Protein 7S2S (pdb70)

Secondary structure (DSSP, 8-state):
---EEE---EE-TT--EEEEEE--HHHHHHS-EEEEEE-TTS--EEEEEE-TTS-EEE-GGGTTTEEE--TTTTEEEEEE-S--GGG-EEEEEEEPPTTS--SHHHHT-GGG-SEE---EEEEE--/-EEEEEE-SSSEEEEEEE----EEEEEEETT-S--EEEE-EESSSSEEEEEEE-SSTT----TT--EEEEEEEEETTEEEEEEEEEE-GGGSB-PPPPEEEEEEEE-SS-EEEEEE--SS-HHHHTS--EEEEEE-TT--STTS-EEEE--S-SEEEE----TT-EEEEEEE-----TT--PPPPPPPEEEEPPPP-/--EEE---EEETT--EEEEEE--HHHHHHS-EEEEEE-TTS--EEEEEE-TTS-EEE-GGGTTTEEE--TTTTEEEEEE-S--GGG-EEEEEEEPPTTS--SHHHHT-GGG-SEE---EEEEEE--/-EEEEEE-SSSEEEEEEE-SS--SS--EEEEEEETT-S--EEEE-EESSSSEEEEEEE-SSTT----TT--EEEEEEEEETTEEEEEEEEEE-GGGSB-PPPPEEEEEEEE-SS-EEEEEE--S--HHHHTS--EEEEEE-TT--STT--EEEE-SS-SEEEE----SS-EEEEEEE-----TT--PPPPPPPEEEEPPPP-

Sequence (651 aa):
QLQESGGGSVQAGGSLRLSCAASSYTISSVCMGWFRQAPGKEREGVAGIAPDGSTGYGDSVKGRFTISDNAKNTLYLQMNSLKPEDTAMYYCAAASPGRCFLPRTALEPALYYNWGQGTQVTVSSGSQFTCFYNSRANISCVWSQDTSCQVHAWPDRRRWNQTCELLPVSQASWACNLILGAPDSQLTTVDIVTLRVLCREGVRWRVMAIQDFKPFENLRLMAPISLQVVHVETHRCNISWEISQASHYFERHLEFEARTLSPGHTWEEAPLLTLKQKQEWICLETLTPDTQYEFQVRVPLQGEFTTWSPWSQPLAFRTKPAAVQLQESGGGSVQAGGSLRLSCAASSYTISSVCMGWFRQAPGKEREGVAGIAPDGSTGYGDSVKGRFTISDNAKNTLYLQMNSLKPEDTAMYYCAAASPGRRCFLPRTALEPALYYNWGQGTQVTVSSSQFTCFYNSRANISCVWSQDGALQDTSCQVHAWPDRRRWNQTCELLPVSQASWACNLILGAPDSQLTTVDIVTLRVLCREGVRWRVMAIQDFKPFENLRLMAPISLQVVHVETHRCNISWEISQASHYFERHLEFEARTLSPGHTWEEAPLLTLKQKQEWICLETLTPDTQYEFQVRVPLQGEFTTWSPWSQPLAFRTKPAA

CATH classification: 2.60.40.10

B-factor: mean 54.65, std 25.74, range [18.02, 166.79]

GO terms:
  GO:0038110 interleukin-2-mediated signaling pathway (P, IDA)
  GO:0015026 coreceptor activity (F, IDA)
  GO:0005886 plasma membrane (C, IC)
  GO:0004911 interleukin-2 receptor activity (F, IDA)
  GO:0043066 negative regulation of apoptotic process (P, IDA)
  GO:0019221 cytokine-mediated signaling pathway (P, IDA)
  GO:0004911 interleukin-2 receptor activity (F, IMP)
  GO:0035723 interleukin-15-mediated signaling pathway (P, IMP)
  GO:0038110 interleukin-2-mediated signaling pathway (P, IMP)
  GO:0005886 plasma membrane (C, IMP)
  GO:0009986 cell surface (C, IMP)
  GO:0019976 interleukin-2 binding (F, IMP)
  GO:0005886 plasma membrane (C, TAS)
  GO:0065003 protein-containing complex assembly (P, TAS)
  GO:0007165 signal transduction (P, TAS)
  GO:0005768 endosome (C, TAS)
  GO:0005829 cytosol (C, TAS)
  GO:0005515 protein binding (F, IPI)
  GO:0009986 cell surface (C, IDA)
  GO:0042010 interleukin-15 receptor activity (F, IDA)

Solvent-accessible surface area: 31655 Å² total

Nearest PDB structures (foldseek):
  7s2s-assembly1_B  TM=1.005E+00  e=3.520E-38  Homo sapiens
  5m5e-assembly1_B  TM=9.758E-01  e=5.742E-35  Homo sapiens
  2erj-assembly1_B  TM=9.726E-01  e=9.201E-34  Homo sapiens
  2b5i-assembly1_B  TM=9.686E-01  e=2.442E-33  Homo sapiens
  6dg5-assembly1_B  TM=9.534E-01  e=4.776E-27  Mus musculus

Structure (mmCIF, N/CA/C/O backbone):
data_7S2S
#
_entry.id   7S2S
#
_cell.length_a   42.698
_cell.length_b   69.505
_cell.length_c   91.721
_cell.angle_alpha   99.566
_cell.angle_beta   99.854
_cell.angle_gamma   90.191
#
_symmetry.space_group_name_H-M   'P 1'
#
loop_
_entity.id
_entity.type
_entity.pdbx_description
1 polymer 'IL2Rb-binding nanobody'
2 polymer 'Interleukin-2 receptor subunit beta'
3 branched 2-acetamido-2-deoxy-beta-D-glucopyranose-(1-4)-[alpha-L-fucopyranose-(1-6)]2-acetamido-2-deoxy-beta-D-glucopyranose
4 branched beta-D-mannopyranose-(1-4)-2-acetamido-2-deoxy-beta-D-glucopyranose-(1-4)-2-acetamido-2-deoxy-beta-D-glucopyranose
5 non-polymer 'SULFATE ION'
6 water water
#
loop_
_atom_site.group_PDB
_atom_site.id
_atom_site.type_symbol
_atom_site.label_atom_id
_atom_site.label_alt_id
_atom_site.label_comp_id
_atom_site.label_asym_id
_atom_site.label_entity_id
_atom_site.label_seq_id
_atom_site.pdbx_PDB_ins_code
_atom_site.Cartn_x
_atom_site.Cartn_y
_atom_site.Cartn_z
_atom_site.occupancy
_atom_site.B_iso_or_equiv
_atom_site.auth_seq_id
_atom_site.auth_comp_id
_atom_site.auth_asym_id
_atom_site.auth_atom_id
_atom_site.pdbx_PDB_model_num
ATOM 1 N N . GLN A 1 3 ? 12.19828 40.30108 6.73329 1.000 94.47093 3 GLN C N 1
ATOM 2 C CA . GLN A 1 3 ? 11.93581 41.37972 5.78727 1.000 99.17232 3 GLN C CA 1
ATOM 3 C C . GLN A 1 3 ? 10.61767 42.08080 6.10377 1.000 97.98929 3 GLN C C 1
ATOM 4 O O . GLN A 1 3 ? 10.57343 42.98459 6.93913 1.000 109.23011 3 GLN C O 1
ATOM 10 N N . LEU A 1 4 ? 9.54627 41.65726 5.43613 1.000 86.84627 4 LEU C N 1
ATOM 11 C CA . LEU A 1 4 ? 8.24353 42.28176 5.63110 1.000 87.66648 4 LEU C CA 1
ATOM 12 C C . LEU A 1 4 ? 7.71126 41.98838 7.02837 1.000 86.23810 4 LEU C C 1
ATOM 13 O O . LEU A 1 4 ? 7.72760 40.84097 7.48555 1.000 80.55586 4 LEU C O 1
ATOM 18 N N . GLN A 1 5 ? 7.23273 43.03173 7.70422 1.000 84.85105 5 GLN C N 1
ATOM 19 C CA . GLN A 1 5 ? 6.75457 42.92156 9.07996 1.000 87.14716 5 GLN C CA 1
ATOM 20 C C . GLN A 1 5 ? 5.50740 43.77941 9.23462 1.000 81.62987 5 GLN C C 1
ATOM 21 O O . GLN A 1 5 ? 5.59658 45.01090 9.22118 1.000 79.13525 5 GLN C O 1
ATOM 27 N N . GLU A 1 6 ? 4.35363 43.13422 9.38835 1.000 75.56662 6 GLU C N 1
ATOM 28 C CA . GLU A 1 6 ? 3.11357 43.85832 9.61210 1.000 70.29990 6 GLU C CA 1
ATOM 29 C C . GLU A 1 6 ? 3.03724 44.36625 11.04832 1.000 83.01097 6 GLU C C 1
ATOM 30 O O . GLU A 1 6 ? 3.75883 43.91207 11.94053 1.000 91.12716 6 GLU C O 1
ATOM 36 N N . SER A 1 7 ? 2.13488 45.31794 11.26194 1.000 80.79874 7 SER C N 1
ATOM 37 C CA . SER A 1 7 ? 1.92880 45.93169 12.56651 1.000 83.04273 7 SER C CA 1
ATOM 38 C C . SER A 1 7 ? 0.60467 46.68092 12.52806 1.000 82.87181 7 SER C C 1
ATOM 39 O O . SER A 1 7 ? 0.00498 46.86766 11.46586 1.000 80.79759 7 SER C O 1
ATOM 42 N N . GLY A 1 8 ? 0.15777 47.11326 13.70421 1.000 81.40669 8 GLY C N 1
ATOM 43 C CA . GLY A 1 8 ? -1.08034 47.85018 13.81952 1.000 86.84648 8 GLY C CA 1
ATOM 44 C C . GLY A 1 8 ? -2.33000 47.00014 13.83395 1.000 85.28372 8 GLY C C 1
ATOM 45 O O . GLY A 1 8 ? -3.43331 47.55487 13.91142 1.000 85.85668 8 GLY C O 1
ATOM 46 N N . GLY A 1 9 ? -2.19783 45.67841 13.75630 1.000 86.55102 9 GLY C N 1
ATOM 47 C CA . GLY A 1 9 ? -3.34343 44.79817 13.82554 1.000 92.75164 9 GLY C CA 1
ATOM 48 C C . GLY A 1 9 ? -3.79011 44.52659 15.24457 1.000 98.56435 9 GLY C C 1
ATOM 49 O O . GLY A 1 9 ? -3.01372 44.01361 16.05392 1.000 100.21697 9 GLY C O 1
ATOM 50 N N . GLY A 1 10 ? -5.03268 44.87524 15.56337 1.000 96.04006 10 GLY C N 1
ATOM 51 C CA . GLY A 1 10 ? -5.56426 44.60631 16.88375 1.000 92.26606 10 GLY C CA 1
ATOM 52 C C . GLY A 1 10 ? -7.05845 44.38031 16.88970 1.000 92.42096 10 GLY C C 1
ATOM 53 O O . GLY A 1 10 ? -7.63774 43.93781 15.89464 1.000 88.79980 10 GLY C O 1
ATOM 54 N N . SER A 1 11 ? -7.69319 44.68630 18.01333 1.000 99.85182 11 SER C N 1
ATOM 55 C CA . SER A 1 11 ? -9.12472 44.49840 18.18558 1.000 98.86005 11 SER C CA 1
ATOM 56 C C . SER A 1 11 ? -9.82088 45.85156 18.21547 1.000 95.84592 11 SER C C 1
ATOM 57 O O . SER A 1 11 ? -9.38221 46.76698 18.92117 1.000 97.27204 11 SER C O 1
ATOM 60 N N . VAL A 1 12 ? -10.89605 45.97734 17.43365 1.000 97.67635 12 VAL C N 1
ATOM 61 C CA . VAL A 1 12 ? -11.72821 47.17349 17.41450 1.000 99.55957 12 VAL C CA 1
ATOM 62 C C . VAL A 1 12 ? -13.18732 46.74902 17.34094 1.000 97.93433 12 VAL C C 1
ATOM 63 O O . VAL A 1 12 ? -13.51263 45.60548 17.01505 1.000 96.82811 12 VAL C O 1
ATOM 67 N N . GLN A 1 13 ? -14.06890 47.69169 17.65028 1.000 100.21721 13 GLN C N 1
ATOM 68 C CA . GLN A 1 13 ? -15.49974 47.47165 17.51920 1.000 102.79212 13 GLN C CA 1
ATOM 69 C C . GLN A 1 13 ? -15.96280 47.89554 16.12763 1.000 95.89976 13 GLN C C 1
ATOM 70 O O . GLN A 1 13 ? -15.23912 48.56163 15.38324 1.000 88.06340 13 GLN C O 1
ATOM 72 N N . ALA A 1 14 ? -17.18424 47.48961 15.77453 1.000 100.12298 14 ALA C N 1
ATOM 73 C CA . ALA A 1 14 ? -17.74846 47.86141 14.48352 1.000 90.17013 14 ALA C CA 1
ATOM 74 C C . ALA A 1 14 ? -17.82069 49.37798 14.35381 1.000 83.26496 14 ALA C C 1
ATOM 75 O O . ALA A 1 14 ? -17.94459 50.10359 15.34337 1.000 82.47209 14 ALA C O 1
ATOM 77 N N . GLY A 1 15 ? -17.73293 49.85686 13.11369 1.000 84.11061 15 GLY C N 1
ATOM 78 C CA . GLY A 1 15 ? -17.66235 51.27646 12.84400 1.000 88.32931 15 GLY C CA 1
ATOM 79 C C . GLY A 1 15 ? -16.33295 51.92581 13.15162 1.000 86.84420 15 GLY C C 1
ATOM 80 O O . GLY A 1 15 ? -16.14866 53.10441 12.81939 1.000 78.97259 15 GLY C O 1
ATOM 81 N N . GLY A 1 16 ? -15.40021 51.20595 13.76652 1.000 85.58132 16 GLY C N 1
ATOM 82 C CA . GLY A 1 16 ? -14.10718 51.75850 14.10000 1.000 87.06059 16 GLY C CA 1
ATOM 83 C C . GLY A 1 16 ? -13.22987 51.95808 12.87761 1.000 86.05906 16 GLY C C 1
ATOM 84 O O . GLY A 1 16 ? -13.62395 51.74602 11.72982 1.000 83.36984 16 GLY C O 1
ATOM 85 N N . SER A 1 17 ? -11.99705 52.38051 13.14628 1.000 85.28173 17 SER C N 1
ATOM 86 C CA . SER A 1 17 ? -11.03686 52.67560 12.08846 1.000 85.21426 17 SER C CA 1
ATOM 87 C C . SER A 1 17 ? -9.63933 52.35039 12.59303 1.000 79.06854 17 SER C C 1
ATOM 88 O O . SER A 1 17 ? -9.19067 52.92179 13.59145 1.000 85.66629 17 SER C O 1
ATOM 91 N N . LEU A 1 18 ? -8.95811 51.44232 11.90082 1.000 82.26785 18 LEU C N 1
ATOM 92 C CA . LEU A 1 18 ? -7.63410 50.96235 12.26955 1.000 83.36382 18 LEU C CA 1
ATOM 93 C C . LEU A 1 18 ? -6.63732 51.32308 11.16960 1.000 81.84368 18 LEU C C 1
ATOM 94 O O . LEU A 1 18 ? -7.01398 51.74852 10.07320 1.000 77.61298 18 LEU C O 1
ATOM 99 N N . ARG A 1 19 ? -5.34745 51.15970 11.47032 1.000 72.22149 19 ARG C N 1
ATOM 100 C CA . ARG A 1 19 ? -4.28140 51.50996 10.53481 1.000 78.67602 19 ARG C CA 1
ATOM 101 C C . ARG A 1 19 ? -3.16286 50.48188 10.62929 1.000 72.96580 19 ARG C C 1
ATOM 102 O O . ARG A 1 19 ? -2.52350 50.35316 11.67776 1.000 72.90179 19 ARG C O 1
ATOM 110 N N . LEU A 1 20 ? -2.91854 49.76579 9.53426 1.000 73.16021 20 LEU C N 1
ATOM 111 C CA . LEU A 1 20 ? -1.86036 48.76821 9.47986 1.000 71.07406 20 LEU C CA 1
ATOM 112 C C . LEU A 1 20 ? -0.56812 49.37454 8.95125 1.000 71.65645 20 LEU C C 1
ATOM 113 O O . LEU A 1 20 ? -0.57545 50.26011 8.09359 1.000 69.22629 20 LEU C O 1
ATOM 118 N N . SER A 1 21 ? 0.54775 48.87065 9.46461 1.000 76.78041 21 SER C N 1
ATOM 119 C CA . SER A 1 21 ? 1.87329 49.28396 9.03475 1.000 76.29971 21 SER C CA 1
ATOM 120 C C . SER A 1 21 ? 2.67056 48.05317 8.62934 1.000 77.21526 21 SER C C 1
ATOM 121 O O . SER A 1 21 ? 2.62089 47.02057 9.30378 1.000 78.85086 21 SER C O 1
ATOM 124 N N . CYS A 1 22 ? 3.39842 48.16629 7.52073 1.000 74.09994 22 CYS C N 1
ATOM 125 C CA . CYS A 1 22 ? 4.22334 47.08324 6.99373 1.000 74.79494 22 CYS C CA 1
ATOM 126 C C . CYS A 1 22 ? 5.61244 47.65134 6.73213 1.000 77.33536 22 CYS C C 1
ATOM 127 O O . CYS A 1 22 ? 5.81210 48.39177 5.76341 1.000 77.88484 22 CYS C O 1
ATOM 130 N N . ALA A 1 23 ? 6.56329 47.32520 7.60522 1.000 78.99581 23 ALA C N 1
ATOM 131 C CA . ALA A 1 23 ? 7.92890 47.81008 7.46114 1.000 74.91343 23 ALA C CA 1
ATOM 132 C C . ALA A 1 23 ? 8.67728 46.96610 6.43933 1.000 82.25513 23 ALA C C 1
ATOM 133 O O . ALA A 1 23 ? 8.64465 45.73200 6.49351 1.000 84.48220 23 ALA C O 1
ATOM 135 N N . ALA A 1 24 ? 9.35487 47.63321 5.50864 1.000 80.23270 24 ALA C N 1
ATOM 136 C CA . ALA A 1 24 ? 10.05917 46.95440 4.43287 1.000 87.88676 24 ALA C CA 1
ATOM 137 C C . ALA A 1 24 ? 11.33773 47.71862 4.11496 1.000 90.78582 24 ALA C C 1
ATOM 138 O O . ALA A 1 24 ? 11.66400 48.72482 4.75354 1.000 86.75974 24 ALA C O 1
ATOM 140 N N . SER A 1 25 ? 12.06314 47.22976 3.11194 1.000 96.44386 25 SER C N 1
ATOM 141 C CA . SER A 1 25 ? 13.32608 47.82840 2.71221 1.000 88.97312 25 SER C CA 1
ATOM 142 C C . SER A 1 25 ? 13.10015 49.21394 2.11295 1.000 90.82180 25 SER C C 1
ATOM 143 O O . SER A 1 25 ? 11.97486 49.61955 1.81088 1.000 92.44708 25 SER C O 1
ATOM 146 N N . SER A 1 26 ? 14.20022 49.94782 1.93665 1.000 94.06583 26 SER C N 1
ATOM 147 C CA . SER A 1 26 ? 14.11492 51.20948 1.21311 1.000 90.59259 26 SER C CA 1
ATOM 148 C C . SER A 1 26 ? 13.80964 50.97959 -0.26172 1.000 87.48285 26 SER C C 1
ATOM 149 O O . SER A 1 26 ? 13.10865 51.78797 -0.88163 1.000 81.87268 26 SER C O 1
ATOM 152 N N . TYR A 1 27 ? 14.29682 49.87265 -0.82943 1.000 82.44659 27 TYR C N 1
ATOM 153 C CA . TYR A 1 27 ? 14.09853 49.62087 -2.25260 1.000 78.76603 27 TYR C CA 1
ATOM 154 C C . TYR A 1 27 ? 12.66264 49.20826 -2.54864 1.000 73.20815 27 TYR C C 1
ATOM 155 O O . TYR A 1 27 ? 12.03834 49.73462 -3.47587 1.000 71.12104 27 TYR C O 1
ATOM 164 N N . THR A 1 28 ? 12.12389 48.25644 -1.78194 1.000 70.46664 28 THR C N 1
ATOM 165 C CA . THR A 1 28 ? 10.79586 47.73618 -2.09515 1.000 75.09633 28 THR C CA 1
ATOM 166 C C . THR A 1 28 ? 9.73134 48.82219 -1.97456 1.000 69.40079 28 THR C C 1
ATOM 167 O O . THR A 1 28 ? 8.81814 48.90005 -2.80553 1.000 68.93594 28 THR C O 1
ATOM 171 N N . ILE A 1 29 ? 9.83905 49.67955 -0.95521 1.000 66.95289 29 ILE C N 1
ATOM 172 C CA . ILE A 1 29 ? 8.84891 50.73733 -0.76428 1.000 75.33773 29 ILE C CA 1
ATOM 173 C C . ILE A 1 29 ? 8.85968 51.71403 -1.93481 1.000 73.15340 29 ILE C C 1
ATOM 174 O O . ILE A 1 29 ? 7.83345 52.32827 -2.25543 1.000 71.78146 29 ILE C O 1
ATOM 179 N N . SER A 1 30 ? 9.99964 51.86163 -2.60543 1.000 70.48130 30 SER C N 1
ATOM 180 C CA . SER A 1 30 ? 10.10511 52.80913 -3.70252 1.000 68.84026 30 SER C CA 1
ATOM 181 C C . SER A 1 30 ? 9.93650 52.18074 -5.08112 1.000 67.84523 30 SER C C 1
ATOM 182 O O . SER A 1 30 ? 9.56763 52.89438 -6.02055 1.000 64.44470 30 SER C O 1
ATOM 185 N N . SER A 1 31 ? 10.16694 50.87076 -5.22982 1.000 67.21513 31 SER C N 1
ATOM 186 C CA . SER A 1 31 ? 10.40515 50.28846 -6.54634 1.000 60.13598 31 SER C CA 1
ATOM 187 C C . SER A 1 31 ? 9.40469 49.23182 -6.98952 1.000 56.11820 31 SER C C 1
ATOM 188 O O . SER A 1 31 ? 9.23236 49.06138 -8.19853 1.000 50.74428 31 SER C O 1
ATOM 191 N N . VAL A 1 32 ? 8.76483 48.50201 -6.07294 1.000 48.68484 32 VAL C N 1
ATOM 192 C CA . VAL A 1 32 ? 8.03798 47.29041 -6.44777 1.000 56.33650 32 VAL C CA 1
ATOM 193 C C . VAL A 1 32 ? 6.56660 47.40475 -6.07018 1.000 51.03643 32 VAL C C 1
ATOM 194 O O . VAL A 1 32 ? 6.19453 48.13962 -5.14960 1.000 49.92121 32 VAL C O 1
ATOM 198 N N . CYS A 1 33 ? 5.72584 46.66025 -6.79165 1.000 48.50010 33 CYS C N 1
ATOM 199 C CA . CYS A 1 33 ? 4.32320 46.53206 -6.41255 1.000 46.98580 33 CYS C CA 1
ATOM 200 C C . CYS A 1 33 ? 4.20141 45.96787 -5.00431 1.000 44.60216 33 CYS C C 1
ATOM 201 O O . CYS A 1 33 ? 4.97397 45.09801 -4.59430 1.000 45.88574 33 CYS C O 1
ATOM 204 N N . MET A 1 34 ? 3.21887 46.46849 -4.26223 1.000 43.55788 34 MET C N 1
ATOM 205 C CA . MET A 1 34 ? 2.91330 45.94884 -2.94154 1.000 47.91061 34 MET C CA 1
ATOM 206 C C . MET A 1 34 ? 1.40290 45.86616 -2.78275 1.000 49.45203 34 MET C C 1
ATOM 207 O O . MET A 1 34 ? 0.64447 46.48651 -3.53102 1.000 48.30097 34 MET C O 1
ATOM 212 N N . GLY A 1 35 ? 0.96937 45.08394 -1.80051 1.000 52.79212 35 GLY C N 1
ATOM 213 C CA . GLY A 1 35 ? -0.45262 44.87966 -1.61249 1.000 53.70901 35 GLY C CA 1
ATOM 214 C C .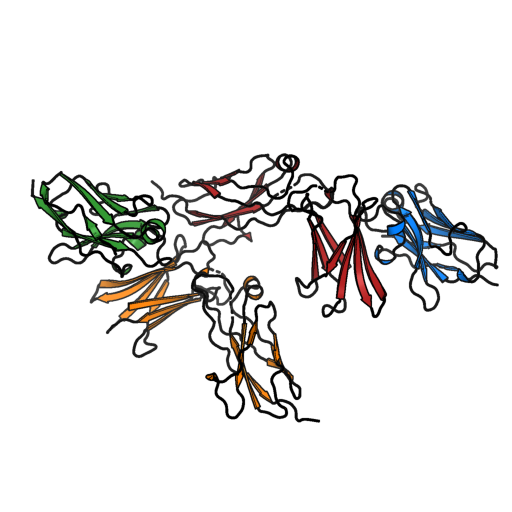 GLY A 1 35 ? -0.78565 44.37311 -0.23004 1.000 56.41472 35 GLY C C 1
ATOM 215 O O . GLY A 1 35 ? 0.05721 43.80469 0.47186 1.000 52.70743 35 GLY C O 1
ATOM 216 N N . TRP A 1 36 ? -2.03719 44.59993 0.15676 1.000 51.39002 36 TRP C N 1
ATOM 217 C CA . TRP A 1 36 ? -2.61002 44.05218 1.37430 1.000 52.67812 36 TRP C CA 1
ATOM 218 C C . TRP A 1 36 ? -3.62087 42.97656 1.00461 1.000 52.81604 36 TRP C C 1
ATOM 219 O O . TRP A 1 36 ? -4.39277 43.13559 0.05371 1.000 51.69064 36 TRP C O 1
ATOM 230 N N . PHE A 1 37 ? -3.60749 41.88164 1.75716 1.000 57.44527 37 PHE C N 1
ATOM 231 C CA . PHE A 1 37 ? -4.48221 40.74644 1.50228 1.000 57.33955 37 PHE C CA 1
ATOM 232 C C . PHE A 1 37 ? -5.08494 40.28500 2.81960 1.000 64.50164 37 PHE C C 1
ATOM 233 O O . PHE A 1 37 ? -4.53189 40.53003 3.89326 1.000 66.95038 37 PHE C O 1
ATOM 241 N N . ARG A 1 38 ? -6.23772 39.62389 2.73499 1.000 63.86223 38 ARG C N 1
ATOM 242 C CA . ARG A 1 38 ? -6.87834 39.09882 3.93050 1.000 71.17636 38 ARG C CA 1
ATOM 243 C C . ARG A 1 38 ? -7.35455 37.67648 3.68133 1.000 80.10975 38 ARG C C 1
ATOM 244 O O . ARG A 1 38 ? -7.74385 37.31936 2.56708 1.000 75.39448 38 ARG C O 1
ATOM 252 N N . GLN A 1 39 ? -7.31337 36.86634 4.73786 1.000 82.66183 39 GLN C N 1
ATOM 253 C CA . GLN A 1 39 ? -7.69068 35.45594 4.67659 1.000 83.29643 39 GLN C CA 1
ATOM 254 C C . GLN A 1 39 ? -8.61048 35.15903 5.85643 1.000 93.41291 39 GLN C C 1
ATOM 255 O O . GLN A 1 39 ? -8.14634 34.98876 6.98814 1.000 92.97914 39 GLN C O 1
ATOM 261 N N . ALA A 1 40 ? -9.91364 35.11562 5.59302 1.000 98.15672 40 ALA C N 1
ATOM 262 C CA . ALA A 1 40 ? -10.86767 34.72242 6.61062 1.000 94.85602 40 ALA C CA 1
ATOM 263 C C . ALA A 1 40 ? -10.78491 33.21498 6.83950 1.000 99.74652 40 ALA C C 1
ATOM 264 O O . ALA A 1 40 ? -10.34741 32.46863 5.96002 1.000 99.54927 40 ALA C O 1
ATOM 266 N N . PRO A 1 41 ? -11.17790 32.74406 8.02278 1.000 103.92590 41 PRO C N 1
ATOM 267 C CA . PRO A 1 41 ? -11.15859 31.29715 8.27682 1.000 101.85743 41 PRO C CA 1
ATOM 268 C C . PRO A 1 41 ? -12.08041 30.56177 7.31430 1.000 104.62172 41 PRO C C 1
ATOM 269 O O . PRO A 1 41 ? -13.22344 30.96634 7.08809 1.000 100.90848 41 PRO C O 1
ATOM 273 N N . GLY A 1 42 ? -11.56715 29.47674 6.73725 1.000 105.15068 42 GLY C N 1
ATOM 274 C CA . GLY A 1 42 ? -12.31429 28.74064 5.73858 1.000 103.53093 42 GLY C CA 1
ATOM 275 C C . GLY A 1 42 ? -12.38507 29.39932 4.38115 1.000 104.24681 42 GLY C C 1
ATOM 276 O O . GLY A 1 42 ? -13.11401 28.91497 3.51064 1.000 109.02765 42 GLY C O 1
ATOM 277 N N . LYS A 1 43 ? -11.65626 30.49166 4.17346 1.000 103.13863 43 LYS C N 1
ATOM 278 C CA . LYS A 1 43 ? -11.61978 31.19201 2.90076 1.000 100.03967 43 LYS C CA 1
ATOM 279 C C . LYS A 1 43 ? -10.18535 31.25282 2.39527 1.000 99.63164 43 LYS C C 1
ATOM 280 O O . LYS A 1 43 ? -9.23130 30.99691 3.13576 1.000 97.65334 43 LYS C O 1
ATOM 282 N N . GLU A 1 44 ? -10.04022 31.59026 1.11977 1.000 98.48966 44 GLU C N 1
ATOM 283 C CA . GLU A 1 44 ? -8.71884 31.76053 0.53969 1.000 102.66395 44 GLU C CA 1
ATOM 284 C C . GLU A 1 44 ? -8.26768 33.21302 0.66084 1.000 89.30256 44 GLU C C 1
ATOM 285 O O . GLU A 1 44 ? -9.07333 34.13029 0.84022 1.000 81.10210 44 GLU C O 1
ATOM 291 N N . ARG A 1 45 ? -6.95368 33.40539 0.57012 1.000 88.79924 45 ARG C N 1
ATOM 292 C CA . ARG A 1 45 ? -6.36790 34.73646 0.65763 1.000 84.70130 45 ARG C CA 1
ATOM 293 C C . ARG A 1 45 ? -6.85844 35.60054 -0.49792 1.000 80.88720 45 ARG C C 1
ATOM 294 O O . ARG A 1 45 ? -6.58394 35.30253 -1.66396 1.000 83.46145 45 ARG C O 1
ATOM 302 N N . GLU A 1 46 ? -7.59570 36.66249 -0.17746 1.000 75.30566 46 GLU C N 1
ATOM 303 C CA . GLU A 1 46 ? -8.15978 37.55161 -1.18235 1.000 73.00598 46 GLU C CA 1
ATOM 304 C C . GLU A 1 46 ? -7.46214 38.90645 -1.15641 1.000 68.05775 46 GLU C C 1
ATOM 305 O O . GLU A 1 46 ? -6.88046 39.31799 -0.14862 1.000 64.52916 46 GLU C O 1
ATOM 311 N N . GLY A 1 47 ? -7.53507 39.60002 -2.29084 1.000 58.96836 47 GLY C N 1
ATOM 312 C CA . GLY A 1 47 ? -6.89542 40.89784 -2.41305 1.000 62.33356 47 GLY C CA 1
ATOM 313 C C . GLY A 1 47 ? -7.74442 42.00241 -1.80602 1.000 60.29645 47 GLY C C 1
ATOM 314 O O . GLY A 1 47 ? -8.96236 42.04725 -1.97354 1.000 67.25592 47 GLY C O 1
ATOM 315 N N . VAL A 1 48 ? -7.07877 42.90302 -1.09145 1.000 54.83908 48 VAL C N 1
ATOM 316 C CA . VAL A 1 48 ? -7.72641 44.04497 -0.45635 1.000 55.15031 48 VAL C CA 1
ATOM 317 C C . VAL A 1 48 ? -7.31344 45.35270 -1.12061 1.000 56.54707 48 VAL C C 1
ATOM 318 O O . VAL A 1 48 ? -8.16120 46.12370 -1.57472 1.000 55.44862 48 VAL C O 1
ATOM 322 N N . ALA A 1 49 ? -6.01125 45.61864 -1.19015 1.000 57.52749 49 ALA C N 1
ATOM 323 C CA . ALA A 1 49 ? -5.51214 46.85184 -1.77415 1.000 52.21706 49 ALA C CA 1
ATOM 324 C C . ALA A 1 49 ? -4.16224 46.58536 -2.41667 1.000 51.21232 49 ALA C C 1
ATOM 325 O O . ALA A 1 49 ? -3.38474 45.75888 -1.93636 1.000 49.55442 49 ALA C O 1
ATOM 327 N N . GLY A 1 50 ? -3.89458 47.29447 -3.50296 1.000 47.93748 50 GLY C N 1
ATOM 328 C CA . GLY A 1 50 ? -2.61847 47.18631 -4.18571 1.000 47.82914 50 GLY C CA 1
ATOM 329 C C . GLY A 1 50 ? -2.13065 48.55071 -4.62097 1.000 53.77048 50 GLY C C 1
ATOM 330 O O . GLY A 1 50 ? -2.91834 49.43934 -4.95390 1.000 44.59251 50 GLY C O 1
ATOM 331 N N . ILE A 1 51 ? -0.80966 48.71161 -4.61136 1.000 48.37813 51 ILE C N 1
ATOM 332 C CA . ILE A 1 51 ? -0.16949 49.95650 -5.01372 1.000 41.86205 51 ILE C CA 1
ATOM 333 C C . ILE A 1 51 ? 0.96928 49.62191 -5.97042 1.000 47.95897 51 ILE C C 1
ATOM 334 O O . ILE A 1 51 ? 1.74444 48.69069 -5.72472 1.000 48.17619 51 ILE C O 1
ATOM 339 N N . ALA A 1 52 ? 1.03773 50.34928 -7.07888 1.000 37.50210 52 ALA C N 1
ATOM 340 C CA . ALA A 1 52 ? 2.02430 50.13260 -8.12126 1.000 41.75353 52 ALA C CA 1
ATOM 341 C C . ALA A 1 52 ? 3.22603 51.04485 -7.90625 1.000 48.47896 52 ALA C C 1
ATOM 342 O O . ALA A 1 52 ? 3.15498 52.00773 -7.13362 1.000 45.75968 52 ALA C O 1
ATOM 344 N N . PRO A 1 53 ? 4.35878 50.76399 -8.56288 1.000 49.24830 53 PRO C N 1
ATOM 345 C CA . PRO A 1 53 ? 5.54836 51.60988 -8.35038 1.000 46.61508 53 PRO C CA 1
ATOM 346 C C . PRO A 1 53 ? 5.32306 53.08786 -8.63335 1.000 41.41837 53 PRO C C 1
ATOM 347 O O . PRO A 1 53 ? 5.97107 53.92733 -7.99740 1.000 46.99520 53 PRO C O 1
ATOM 351 N N . ASP A 1 54 ? 4.42742 53.43830 -9.55595 1.000 45.60777 54 ASP C N 1
ATOM 352 C CA . ASP A 1 54 ? 4.14612 54.84268 -9.83973 1.000 42.77773 54 ASP C CA 1
ATOM 353 C C . ASP A 1 54 ? 3.19504 55.47736 -8.82623 1.000 45.10451 54 ASP C C 1
ATOM 354 O O . ASP A 1 54 ? 2.76167 56.61527 -9.03788 1.000 44.58876 54 ASP C O 1
ATOM 359 N N . GLY A 1 55 ? 2.85199 54.77296 -7.74779 1.000 48.08889 55 GLY C N 1
ATOM 360 C CA . GLY A 1 55 ? 1.95377 55.28821 -6.73506 1.000 42.11097 55 GLY C CA 1
ATOM 361 C C . GLY A 1 55 ? 0.48257 55.03082 -6.98550 1.000 43.70756 55 GLY C C 1
ATOM 362 O O . GLY A 1 55 ? -0.33174 55.25655 -6.08087 1.000 52.45091 55 GLY C O 1
ATOM 363 N N . SER A 1 56 ? 0.11867 54.57345 -8.18075 1.000 42.40004 56 SER C N 1
ATOM 364 C CA . SER A 1 56 ? -1.27052 54.27897 -8.50235 1.000 47.47313 56 SER C CA 1
ATOM 365 C C . SER A 1 56 ? -1.79707 53.14592 -7.62144 1.000 48.24118 56 SER C C 1
ATOM 366 O O . SER A 1 56 ? -1.04319 52.28380 -7.16561 1.000 44.70773 56 SER C O 1
ATOM 369 N N . THR A 1 57 ? -3.10537 53.15745 -7.36593 1.000 50.31678 57 THR C N 1
ATOM 370 C CA . THR A 1 57 ? -3.69957 52.25786 -6.38609 1.000 55.50941 57 THR C CA 1
ATOM 371 C C . THR A 1 57 ? -4.91991 51.54836 -6.96441 1.000 51.68963 57 THR C C 1
ATOM 372 O O . THR A 1 57 ? -5.52919 51.99806 -7.94072 1.000 45.58646 57 THR C O 1
ATOM 376 N N . GLY A 1 58 ? -5.26482 50.42984 -6.33333 1.000 46.00756 58 GLY C N 1
ATOM 377 C CA . GLY A 1 58 ? -6.48356 49.70287 -6.65534 1.000 48.19021 58 GLY C CA 1
ATOM 378 C C . GLY A 1 58 ? -6.96632 48.94200 -5.44283 1.000 56.45765 58 GLY C C 1
ATOM 379 O O . GLY A 1 58 ? -6.17375 48.56440 -4.57603 1.000 51.87174 58 GLY C O 1
ATOM 380 N N . TYR A 1 59 ? -8.28103 48.71476 -5.37787 1.000 52.33839 59 TYR C N 1
ATOM 381 C CA . TYR A 1 59 ? -8.89495 48.08961 -4.21471 1.000 54.54398 59 TYR C CA 1
ATOM 382 C C . TYR A 1 59 ? -9.88389 47.01482 -4.63461 1.000 60.24113 59 TYR C C 1
ATOM 383 O O . TYR A 1 59 ? -10.50654 47.09963 -5.69531 1.000 63.31065 59 TYR C O 1
ATOM 392 N N . GLY A 1 60 ? -10.02342 46.00077 -3.78074 1.000 59.61794 60 GLY C N 1
ATOM 393 C CA . GLY A 1 60 ? -11.08630 45.03099 -3.95844 1.000 65.66533 60 GLY C CA 1
ATOM 394 C C . GLY A 1 60 ? -12.45606 45.65803 -3.78124 1.000 70.24202 60 GLY C C 1
ATOM 395 O O . GLY A 1 60 ? -12.62068 46.69421 -3.13404 1.000 69.13953 60 GLY C O 1
ATOM 396 N N . ASP A 1 61 ? -13.45933 45.00721 -4.37602 1.000 72.54958 61 ASP C N 1
ATOM 397 C CA . ASP A 1 61 ? -14.79514 45.59653 -4.42867 1.000 82.17345 61 ASP C CA 1
ATOM 398 C C . ASP A 1 61 ? -15.39077 45.77233 -3.03682 1.000 82.74536 61 ASP C C 1
ATOM 399 O O . ASP A 1 61 ? -16.09344 46.75770 -2.77600 1.000 80.83776 61 ASP C O 1
ATOM 404 N N . SER A 1 62 ? -15.11439 44.83406 -2.12642 1.000 78.32106 62 SER C N 1
ATOM 405 C CA . SER A 1 62 ? -15.73103 44.87012 -0.80518 1.000 78.18615 62 SER C CA 1
ATOM 406 C C . SER A 1 62 ? -15.24161 46.03217 0.05353 1.000 77.74483 62 SER C C 1
ATOM 407 O O . SER A 1 62 ? -15.97068 46.46939 0.94873 1.000 74.41004 62 SER C O 1
ATOM 410 N N . VAL A 1 63 ? -14.04064 46.55352 -0.19938 1.000 81.58913 63 VAL C N 1
ATOM 411 C CA . VAL A 1 63 ? -13.41558 47.52843 0.68166 1.000 77.92516 63 VAL C CA 1
ATOM 412 C C . VAL A 1 63 ? -13.24048 48.88762 0.01600 1.000 83.40975 63 VAL C C 1
ATOM 413 O O . VAL A 1 63 ? -12.56918 49.75766 0.56796 1.000 80.54858 63 VAL C O 1
ATOM 417 N N . LYS A 1 64 ? -13.83792 49.09332 -1.15710 1.000 87.78343 64 LYS C N 1
ATOM 418 C CA . LYS A 1 64 ? -13.65242 50.34590 -1.87871 1.000 92.45596 64 LYS C CA 1
ATOM 419 C C . LYS A 1 64 ? -14.25927 51.51202 -1.10727 1.000 83.89275 64 LYS C C 1
ATOM 420 O O . LYS A 1 64 ? -15.36524 51.41334 -0.56995 1.000 87.32963 64 LYS C O 1
ATOM 426 N N . GLY A 1 65 ? -13.52449 52.62466 -1.05881 1.000 81.90536 65 GLY C N 1
ATOM 427 C CA . GLY A 1 65 ? -13.95741 53.82951 -0.39030 1.000 79.74002 65 GLY C CA 1
ATOM 428 C C . GLY A 1 65 ? -13.59985 53.90562 1.08161 1.000 80.38519 65 GLY C C 1
ATOM 429 O O . GLY A 1 65 ? -13.43473 55.00800 1.61488 1.000 89.32320 65 GLY C O 1
ATOM 430 N N . ARG A 1 66 ? -13.47384 52.76143 1.74930 1.000 84.42008 66 ARG C N 1
ATOM 431 C CA . ARG A 1 66 ? -13.16418 52.69956 3.17206 1.000 77.67454 66 ARG C CA 1
ATOM 432 C C . ARG A 1 66 ? -11.67631 52.54445 3.45018 1.000 79.81737 66 ARG C C 1
ATOM 433 O O . ARG A 1 66 ? -11.15617 53.16422 4.38372 1.000 78.36491 66 ARG C O 1
ATOM 441 N N . PHE A 1 67 ? -10.98064 51.73259 2.66222 1.000 72.36572 67 PHE C N 1
ATOM 442 C CA . PHE A 1 67 ? -9.56962 51.45478 2.87512 1.000 72.70179 67 PHE C CA 1
ATOM 443 C C . PHE A 1 67 ? -8.73044 52.31870 1.94036 1.000 70.41883 67 PHE C C 1
ATOM 444 O O . PHE A 1 67 ? -9.14278 52.63279 0.81993 1.000 66.74092 67 PHE C O 1
ATOM 452 N N . THR A 1 68 ? -7.54558 52.70479 2.41394 1.000 67.92151 68 THR C N 1
ATOM 453 C CA . THR A 1 68 ? -6.62067 53.52009 1.63057 1.000 59.94848 68 THR C CA 1
ATOM 454 C C . THR A 1 68 ? -5.21396 52.97134 1.79896 1.000 55.90248 68 THR C C 1
ATOM 455 O O . THR A 1 68 ? -4.69581 52.92249 2.91824 1.000 63.57710 68 THR C O 1
ATOM 459 N N . ILE A 1 69 ? -4.59752 52.56854 0.69600 1.000 58.22410 69 ILE C N 1
ATOM 460 C CA . ILE A 1 69 ? -3.22423 52.08221 0.71550 1.000 59.00937 69 ILE C CA 1
ATOM 461 C C . ILE A 1 69 ? -2.29465 53.25498 0.43575 1.000 55.76275 69 ILE C C 1
ATOM 462 O O . ILE A 1 69 ? -2.60921 54.13393 -0.37459 1.000 59.30588 69 ILE C O 1
ATOM 467 N N . SER A 1 70 ? -1.16115 53.29208 1.13057 1.000 59.42422 70 SER C N 1
ATOM 468 C CA . SER A 1 70 ? -0.18328 54.36112 0.93320 1.000 60.68247 70 SER C CA 1
ATOM 469 C C . SER A 1 70 ? 1.22393 53.91404 1.31955 1.000 54.40245 70 SER C C 1
ATOM 470 O O . SER A 1 70 ? 1.40086 52.91966 2.02442 1.000 60.31366 70 SER C O 1
ATOM 484 N N . ASP A 1 72 ? 5.37080 55.44088 2.43878 1.000 65.92599 72 ASP C N 1
ATOM 485 C CA . ASP A 1 72 ? 6.21233 56.54477 2.87242 1.000 74.69230 72 ASP C CA 1
ATOM 486 C C . ASP A 1 72 ? 7.67213 56.17934 2.64119 1.000 74.10189 72 ASP C C 1
ATOM 487 O O . ASP A 1 72 ? 8.26164 55.42911 3.42028 1.000 76.89508 72 ASP C O 1
ATOM 492 N N . ASN A 1 73 ? 8.24400 56.70560 1.55332 1.000 71.08001 73 ASN C N 1
ATOM 493 C CA . ASN A 1 73 ? 9.62802 56.38893 1.21668 1.000 76.23964 73 ASN C CA 1
ATOM 494 C C . ASN A 1 73 ? 10.59168 56.84319 2.30200 1.000 81.11044 73 ASN C C 1
ATOM 495 O O . ASN A 1 73 ? 11.62613 56.20190 2.51950 1.000 84.28896 73 ASN C O 1
ATOM 500 N N . ALA A 1 74 ? 10.27372 57.94115 2.99143 1.000 90.03224 74 ALA C N 1
ATOM 501 C CA . ALA A 1 74 ? 11.14905 58.42121 4.05527 1.000 92.60765 74 ALA C CA 1
ATOM 502 C C . ALA A 1 74 ? 11.19852 57.43570 5.21529 1.000 92.39035 74 ALA C C 1
ATOM 503 O O . ALA A 1 74 ? 12.25654 57.23229 5.82254 1.000 100.49933 74 ALA C O 1
ATOM 505 N N . LYS A 1 75 ? 10.06891 56.80476 5.52946 1.000 88.21060 75 LYS C N 1
ATOM 506 C CA . LYS A 1 75 ? 9.97613 55.88504 6.65411 1.000 86.67095 75 LYS C CA 1
ATOM 507 C C . LYS A 1 75 ? 10.07573 54.42026 6.24566 1.000 83.33286 75 LYS C C 1
ATOM 508 O O . LYS A 1 75 ? 10.11392 53.55297 7.12414 1.000 82.67131 75 LYS C O 1
ATOM 514 N N . ASN A 1 76 ? 10.13201 54.12770 4.94629 1.000 83.96508 76 ASN C N 1
ATOM 515 C CA . ASN A 1 76 ? 10.22060 52.76009 4.43165 1.000 84.32177 76 ASN C CA 1
ATOM 516 C C . ASN A 1 76 ? 9.09332 51.89187 4.99235 1.000 81.51413 76 ASN C C 1
ATOM 517 O O . ASN A 1 76 ? 9.31651 50.84919 5.61070 1.000 83.36336 76 ASN C O 1
ATOM 522 N N . THR A 1 77 ? 7.86203 52.34135 4.75784 1.000 76.66686 77 THR C N 1
ATOM 523 C CA . THR A 1 77 ? 6.69584 51.72644 5.37304 1.000 73.87647 77 THR C CA 1
ATOM 524 C C . THR A 1 77 ? 5.51006 51.75707 4.41885 1.000 69.90881 77 THR C C 1
ATOM 525 O O . THR A 1 77 ? 5.30929 52.73509 3.69371 1.000 70.01790 77 THR C O 1
ATOM 529 N N . LEU A 1 78 ? 4.73615 50.67356 4.42178 1.000 72.95238 78 LEU C N 1
ATOM 530 C CA . LEU A 1 78 ? 3.46262 50.58522 3.72137 1.000 66.63305 78 LEU C CA 1
ATOM 531 C C . LEU A 1 78 ? 2.32780 50.62435 4.73561 1.000 64.71215 78 LEU C C 1
ATOM 532 O O . LEU A 1 78 ? 2.41693 50.00235 5.79880 1.000 72.58700 78 LEU C O 1
ATOM 537 N N . TYR A 1 79 ? 1.25951 51.34816 4.40739 1.000 59.30909 79 TYR C N 1
ATOM 538 C CA . TYR A 1 79 ? 0.13217 51.51095 5.31311 1.000 63.85305 79 TYR C CA 1
ATOM 539 C C . TYR A 1 79 ? -1.16203 51.06087 4.65254 1.000 59.76767 79 TYR C C 1
ATOM 540 O O . TYR A 1 79 ? -1.31969 51.14650 3.43139 1.000 62.38463 79 TYR C O 1
ATOM 549 N N . LEU A 1 80 ? -2.08953 50.58115 5.47925 1.000 58.14921 80 LEU C N 1
ATOM 550 C CA . LEU A 1 80 ? -3.48389 50.38367 5.08510 1.000 59.78587 80 LEU C CA 1
ATOM 551 C C . LEU A 1 80 ? -4.34481 51.10202 6.11872 1.000 68.68677 80 LEU C C 1
ATOM 552 O O . LEU A 1 80 ? -4.51838 50.61582 7.24058 1.000 65.63277 80 LEU C O 1
ATOM 557 N N . GLN A 1 81 ? -4.86693 52.26432 5.74377 1.000 68.35567 81 GLN C N 1
ATOM 558 C CA . GLN A 1 81 ? -5.81682 52.99657 6.57104 1.000 66.79557 81 GLN C CA 1
ATOM 559 C C . GLN A 1 81 ? -7.20899 52.44697 6.28468 1.000 70.09358 81 GLN C C 1
ATOM 560 O O . GLN A 1 81 ? -7.75095 52.65251 5.19445 1.000 69.67133 81 GLN C O 1
ATOM 566 N N . MET A 1 82 ? -7.78239 51.73869 7.25207 1.000 72.49811 82 MET C N 1
ATOM 567 C CA . MET A 1 82 ? -9.11897 51.17590 7.12412 1.000 74.83707 82 MET C CA 1
ATOM 568 C C . MET A 1 82 ? -10.08686 51.97298 7.98363 1.000 79.41577 82 MET C C 1
ATOM 569 O O . MET A 1 82 ? -9.85650 52.14219 9.18491 1.000 82.54012 82 MET C O 1
ATOM 574 N N . ASN A 1 83 ? -11.17110 52.44392 7.37420 1.000 82.44069 83 ASN C N 1
ATOM 575 C CA . ASN A 1 83 ? -12.21180 53.17509 8.07805 1.000 85.59891 83 ASN C CA 1
ATOM 576 C C . ASN A 1 83 ? -13.53480 52.42823 7.96751 1.000 88.46660 83 ASN C C 1
ATOM 577 O O . ASN A 1 83 ? -13.72804 51.58990 7.08097 1.000 85.48247 83 ASN C O 1
ATOM 582 N N . SER A 1 84 ? -14.44478 52.74243 8.89342 1.000 86.68741 84 SER C N 1
ATOM 583 C CA . SER A 1 84 ? -15.81381 52.22262 8.86984 1.000 88.07599 84 SER C CA 1
ATOM 584 C C . SER A 1 84 ? -15.83017 50.69381 8.82800 1.000 94.77617 84 SER C C 1
ATOM 585 O O . SER A 1 84 ? -16.54829 50.07497 8.03955 1.000 91.38988 84 SER C O 1
ATOM 588 N N . LEU A 1 85 ? -15.03028 50.08856 9.70232 1.000 92.64673 85 LEU C N 1
ATOM 589 C CA . LEU A 1 85 ? -14.84484 48.64469 9.68891 1.000 89.08990 85 LEU C CA 1
ATOM 590 C C . LEU A 1 85 ? -16.14088 47.91835 10.03295 1.000 89.00229 85 LEU C C 1
ATOM 591 O O . LEU A 1 85 ? -16.98533 48.41788 10.77950 1.000 98.22070 85 LEU C O 1
ATOM 596 N N . LYS A 1 86 ? -16.28955 46.72727 9.47322 1.000 94.16255 86 LYS C N 1
ATOM 597 C CA . LYS A 1 86 ? -17.46260 45.88204 9.61899 1.000 101.63663 86 LYS C CA 1
ATOM 598 C C . LYS A 1 86 ? -17.03379 44.50762 10.10535 1.000 100.45423 86 LYS C C 1
ATOM 599 O O . LYS A 1 86 ? -15.85670 44.14527 10.00350 1.000 96.71954 86 LYS C O 1
ATOM 605 N N . PRO A 1 87 ? -17.96119 43.72281 10.66307 1.000 106.60103 87 PRO C N 1
ATOM 606 C CA . PRO A 1 87 ? -17.60581 42.34863 11.05757 1.000 105.00754 87 PRO C CA 1
ATOM 607 C C . PRO A 1 87 ? -17.06687 41.50739 9.91208 1.000 103.21610 87 PRO C C 1
ATOM 608 O O . PRO A 1 87 ? -16.25014 40.60792 10.14939 1.000 95.83825 87 PRO C O 1
ATOM 612 N N . GLU A 1 88 ? -17.49424 41.77411 8.67364 1.000 107.59788 88 GLU C N 1
ATOM 613 C CA . GLU A 1 88 ? -16.98093 41.01670 7.53639 1.000 107.22541 88 GLU C CA 1
ATOM 614 C C . GLU A 1 88 ? -15.48495 41.22856 7.35219 1.000 104.99146 88 GLU C C 1
ATOM 615 O O . GLU A 1 88 ? -14.80077 40.36788 6.78603 1.000 103.98650 88 GLU C O 1
ATOM 621 N N . ASP A 1 89 ? -14.95888 42.35842 7.82593 1.000 94.10130 89 ASP C N 1
ATOM 622 C CA . ASP A 1 89 ? -13.53869 42.65323 7.68552 1.000 96.55877 89 ASP C CA 1
ATOM 623 C C . ASP A 1 89 ? -12.66376 41.84024 8.63188 1.000 92.46231 89 ASP C C 1
ATOM 624 O O . ASP A 1 89 ? -11.43515 41.94065 8.54391 1.000 88.45015 89 ASP C O 1
ATOM 629 N N . THR A 1 90 ? -13.25140 41.04699 9.52478 1.000 92.13195 90 THR C N 1
ATOM 630 C CA . THR A 1 90 ? -12.46666 40.21014 10.42468 1.000 91.02547 90 THR C CA 1
ATOM 631 C C . THR A 1 90 ? -11.77327 39.10213 9.63747 1.000 88.18325 90 THR C C 1
ATOM 632 O O . THR A 1 90 ? -12.43616 38.24593 9.03974 1.000 87.87348 90 THR C O 1
ATOM 636 N N . ALA A 1 91 ? -10.44118 39.12274 9.64143 1.000 81.63516 91 ALA C N 1
ATOM 637 C CA . ALA A 1 91 ? -9.60736 38.13175 8.96871 1.000 87.17476 91 ALA C CA 1
ATOM 638 C C . ALA A 1 91 ? -8.15170 38.44699 9.29284 1.000 85.18072 91 ALA C C 1
ATOM 639 O O . ALA A 1 91 ? -7.83593 39.48257 9.88641 1.000 88.80043 91 ALA C O 1
ATOM 641 N N . MET A 1 92 ? -7.26950 37.53033 8.90320 1.000 85.00884 92 MET C N 1
ATOM 642 C CA . MET A 1 92 ? -5.83453 37.76838 8.97193 1.000 87.34151 92 MET C CA 1
ATOM 643 C C . MET A 1 92 ? -5.41201 38.62862 7.78901 1.000 79.90539 92 MET C C 1
ATOM 644 O O . MET A 1 92 ? -5.71212 38.29754 6.64006 1.000 84.82486 92 MET C O 1
ATOM 649 N N . TYR A 1 93 ? -4.71701 39.72816 8.06442 1.000 77.01933 93 TYR C N 1
ATOM 650 C CA . TYR A 1 93 ? -4.28883 40.66252 7.03064 1.000 72.33546 93 TYR C CA 1
ATOM 651 C C . TYR A 1 93 ? -2.79023 40.52235 6.79568 1.000 75.75054 93 TYR C C 1
ATOM 652 O O . TYR A 1 93 ? -2.00959 40.46830 7.75225 1.000 75.47061 93 TYR C O 1
ATOM 661 N N . TYR A 1 94 ? -2.39559 40.46772 5.52146 1.000 66.19046 94 TYR C N 1
ATOM 662 C CA . TYR A 1 94 ? -1.01319 40.24172 5.12148 1.000 69.28975 94 TYR C CA 1
ATOM 663 C C . TYR A 1 94 ? -0.56133 41.32750 4.15560 1.000 61.34039 94 TYR C C 1
ATOM 664 O O . TYR A 1 94 ? -1.33374 41.76245 3.29566 1.000 55.17332 94 TYR C O 1
ATOM 673 N N . CYS A 1 95 ? 0.69103 41.75542 4.28453 1.000 56.67337 95 CYS C N 1
ATOM 674 C CA . CYS A 1 95 ? 1.30925 42.56228 3.24296 1.000 65.38938 95 CYS C CA 1
ATOM 675 C C . CYS A 1 95 ? 2.26134 41.70144 2.42194 1.000 57.38386 95 CYS C C 1
ATOM 676 O O . CYS A 1 95 ? 2.75479 40.66668 2.87707 1.000 61.49813 95 CYS C O 1
ATOM 679 N N . ALA A 1 96 ? 2.49649 42.13508 1.18690 1.000 55.73844 96 ALA C N 1
ATOM 680 C CA . ALA A 1 96 ? 3.33933 41.39011 0.26645 1.000 55.43825 96 ALA C CA 1
ATOM 681 C C . ALA A 1 96 ? 3.99468 42.35958 -0.70448 1.000 53.34265 96 ALA C C 1
ATOM 682 O O . ALA A 1 96 ? 3.43704 43.41334 -1.02232 1.000 49.89824 96 ALA C O 1
ATOM 684 N N . ALA A 1 97 ? 5.18850 41.99395 -1.16878 1.000 51.91360 97 ALA C N 1
ATOM 685 C CA . ALA A 1 97 ? 5.96317 42.82011 -2.08312 1.000 50.17155 97 ALA C CA 1
ATOM 686 C C . ALA A 1 97 ? 6.39201 41.98620 -3.27924 1.000 47.90151 97 ALA C C 1
ATOM 687 O O . ALA A 1 97 ? 6.85614 40.85280 -3.12298 1.000 52.65268 97 ALA C O 1
ATOM 689 N N . ALA A 1 98 ? 6.24210 42.55642 -4.46943 1.000 44.95120 98 ALA C N 1
ATOM 690 C CA . ALA A 1 98 ? 6.47132 41.83819 -5.71211 1.000 47.82173 98 ALA C CA 1
ATOM 691 C C . ALA A 1 98 ? 7.94163 41.88626 -6.11701 1.000 50.01269 98 ALA C C 1
ATOM 692 O O . ALA A 1 98 ? 8.73837 42.66956 -5.59376 1.000 49.01063 98 ALA C O 1
ATOM 694 N N . SER A 1 99 ? 8.29238 41.03205 -7.07462 1.000 47.51175 99 SER C N 1
ATOM 695 C CA . SER A 1 99 ? 9.62095 41.08377 -7.66266 1.000 48.25433 99 SER C CA 1
ATOM 696 C C . SER A 1 99 ? 9.78628 42.38731 -8.44041 1.000 46.29553 99 SER C C 1
ATOM 697 O O . SER A 1 99 ? 8.83727 42.85430 -9.07874 1.000 45.23163 99 SER C O 1
ATOM 700 N N . PRO A 1 100 ? 10.96449 43.00563 -8.39846 1.000 47.23404 100 PRO C N 1
ATOM 701 C CA . PRO A 1 100 ? 11.15924 44.24752 -9.15586 1.000 49.15897 100 PRO C CA 1
ATOM 702 C C . PRO A 1 100 ? 11.02545 43.99869 -10.65175 1.000 50.33569 100 PRO C C 1
ATOM 703 O O . PRO A 1 100 ? 11.45257 42.96380 -11.17123 1.000 45.87007 100 PRO C O 1
ATOM 707 N N . GLY A 1 101 ? 10.38950 44.94548 -11.33638 1.000 42.35878 101 GLY C N 1
ATOM 708 C CA . GLY A 1 101 ? 10.23035 44.86596 -12.77220 1.000 41.56584 101 GLY C CA 1
ATOM 709 C C . GLY A 1 101 ? 9.13870 43.94155 -13.26624 1.000 41.86289 101 GLY C C 1
ATOM 710 O O . GLY A 1 101 ? 8.97776 43.80276 -14.48665 1.000 38.57730 101 GLY C O 1
ATOM 711 N N . ARG A 1 102 ? 8.37606 43.30759 -12.37224 1.000 34.26905 102 ARG C N 1
ATOM 712 C CA . ARG A 1 102 ? 7.38624 42.31843 -12.77979 1.000 35.28579 102 ARG C CA 1
ATOM 713 C C . ARG A 1 102 ? 5.94881 42.79374 -12.59329 1.000 37.73038 102 ARG C C 1
ATOM 714 O O . ARG A 1 102 ? 5.01743 42.00598 -12.79700 1.000 35.97897 102 ARG C O 1
ATOM 722 N N . CYS A 1 103 ? 5.73765 44.05813 -12.22902 1.000 31.70265 103 CYS C N 1
ATOM 723 C CA . CYS A 1 103 ? 4.38559 44.53804 -11.97533 1.000 34.28339 103 CYS C CA 1
ATOM 724 C C . CYS A 1 103 ? 4.36612 46.05488 -12.08345 1.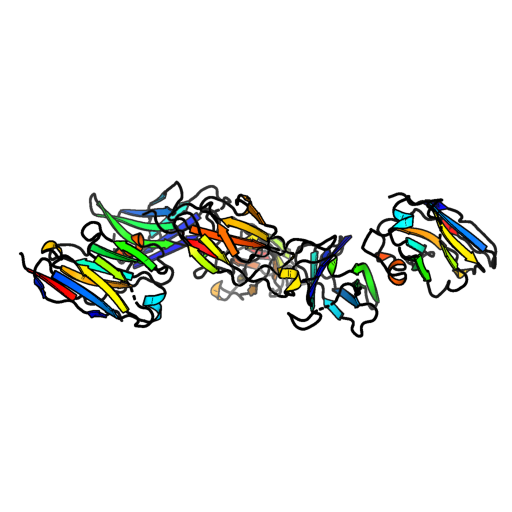000 34.48260 103 CYS C C 1
ATOM 725 O O . CYS A 1 103 ? 5.20899 46.73236 -11.48483 1.000 35.60339 103 CYS C O 1
ATOM 728 N N . PHE A 1 104 ? 3.40511 46.58209 -12.84199 1.000 33.09116 104 PHE C N 1
ATOM 729 C CA . PHE A 1 104 ? 3.31183 48.01502 -13.06766 1.000 39.89563 104 PHE C CA 1
ATOM 730 C C . PHE A 1 104 ? 1.90227 48.57063 -12.91115 1.000 42.74869 104 PHE C C 1
ATOM 731 O O . PHE A 1 104 ? 1.72488 49.79046 -12.99865 1.000 35.09418 104 PHE C O 1
ATOM 739 N N . LEU A 1 105 ? 0.90143 47.72219 -12.68351 1.000 38.47456 105 LEU C N 1
ATOM 740 C CA . LEU A 1 105 ? -0.48927 48.14131 -12.62930 1.000 34.76284 105 LEU C CA 1
ATOM 741 C C . LEU A 1 105 ? -1.11175 47.69663 -11.31386 1.000 40.90882 105 LEU C C 1
ATOM 742 O O . LEU A 1 105 ? -0.87503 46.56748 -10.86289 1.000 36.94154 105 LEU C O 1
ATOM 747 N N . PRO A 1 106 ? -1.91011 48.55748 -10.67720 1.000 41.45663 106 PRO C N 1
ATOM 748 C CA . PRO A 1 106 ? -2.51073 48.17733 -9.38968 1.000 38.94581 106 PRO C CA 1
ATOM 749 C C . PRO A 1 106 ? -3.42840 46.96924 -9.46846 1.000 41.83502 106 PRO C C 1
ATOM 750 O O . PRO A 1 106 ? -3.55639 46.24530 -8.47280 1.000 37.58749 106 PRO C O 1
ATOM 754 N N . ARG A 1 107 ? -4.07727 46.72464 -10.61177 1.000 38.02737 107 ARG C N 1
ATOM 755 C CA . ARG A 1 107 ? -4.91995 45.53657 -10.71415 1.000 45.16362 107 ARG C CA 1
ATOM 756 C C . ARG A 1 107 ? -4.08435 44.26207 -10.68702 1.000 43.77126 107 ARG C C 1
ATOM 757 O O . ARG A 1 107 ? -4.55669 43.22095 -10.21565 1.000 40.13094 107 ARG C O 1
ATOM 765 N N . THR A 1 108 ? -2.84170 44.32635 -11.16637 1.000 32.36053 108 THR C N 1
ATOM 766 C CA . THR A 1 108 ? -1.94827 43.18216 -11.03520 1.000 36.54905 108 THR C CA 1
ATOM 767 C C . THR A 1 108 ? -1.44516 43.04069 -9.60120 1.000 40.35842 108 THR C C 1
ATOM 768 O O . THR A 1 108 ? -1.31687 41.91950 -9.09360 1.000 34.46522 108 THR C O 1
ATOM 772 N N . ALA A 1 109 ? -1.18447 44.16576 -8.92596 1.000 37.28246 109 ALA C N 1
ATOM 773 C CA . ALA A 1 109 ? -0.75248 44.14582 -7.53299 1.000 37.72012 109 ALA C CA 1
ATOM 774 C C . ALA A 1 109 ? -1.82263 43.61105 -6.59325 1.000 35.87748 109 ALA C C 1
ATOM 775 O O . ALA A 1 109 ? -1.50244 43.27205 -5.44916 1.000 40.42745 109 ALA C O 1
ATOM 777 N N . LEU A 1 110 ? -3.07792 43.53534 -7.04126 1.000 41.08722 110 LEU C N 1
ATOM 778 C CA . LEU A 1 110 ? -4.15785 42.94992 -6.25845 1.000 39.52629 110 LEU C CA 1
ATOM 779 C C . LEU A 1 110 ? -4.21655 41.43143 -6.36169 1.000 41.50953 110 LEU C C 1
ATOM 780 O O . LEU A 1 110 ? -5.00025 40.81259 -5.63564 1.000 46.87495 110 LEU C O 1
ATOM 785 N N . GLU A 1 111 ? -3.41360 40.81989 -7.23433 1.000 44.39282 111 GLU C N 1
ATOM 786 C CA . GLU A 1 111 ? -3.46832 39.37741 -7.45680 1.000 44.69387 111 GLU C CA 1
ATOM 787 C C . GLU A 1 111 ? -2.56601 38.65330 -6.46881 1.000 44.89818 111 GLU C C 1
ATOM 788 O O . GLU A 1 111 ? -1.35058 38.89609 -6.46655 1.000 46.76280 111 GLU C O 1
ATOM 794 N N . PRO A 1 112 ? -3.10064 37.76166 -5.63088 1.000 49.36819 112 PRO C N 1
ATOM 795 C CA . PRO A 1 112 ? -2.23209 37.00069 -4.71692 1.000 52.76228 112 PRO C CA 1
ATOM 796 C C . PRO A 1 112 ? -1.16631 36.17734 -5.42314 1.000 44.50921 112 PRO C C 1
ATOM 797 O O . PRO A 1 112 ? -0.06981 36.01105 -4.87575 1.000 50.51967 112 PRO C O 1
ATOM 801 N N . ALA A 1 113 ? -1.44236 35.67023 -6.62688 1.000 41.63317 113 ALA C N 1
ATOM 802 C CA . ALA A 1 113 ? -0.45676 34.86857 -7.34312 1.000 47.01784 113 ALA C CA 1
ATOM 803 C C . ALA A 1 113 ? 0.80151 35.64912 -7.69823 1.000 47.74935 113 ALA C C 1
ATOM 804 O O . ALA A 1 113 ? 1.80188 35.03292 -8.08402 1.000 40.06289 113 ALA C O 1
ATOM 806 N N . LEU A 1 114 ? 0.78134 36.97856 -7.57553 1.000 43.12741 114 LEU C N 1
ATOM 807 C CA . LEU A 1 114 ? 1.94311 37.77870 -7.94677 1.000 39.44516 114 LEU C CA 1
ATOM 808 C C . LEU A 1 114 ? 3.09853 37.60235 -6.97138 1.000 40.76903 114 LEU C C 1
ATOM 809 O O . LEU A 1 114 ? 4.26429 37.72728 -7.36358 1.000 42.48706 114 LEU C O 1
ATOM 814 N N . TYR A 1 115 ? 2.80277 37.30703 -5.71174 1.000 39.54349 115 TYR C N 1
ATOM 815 C CA . TYR A 1 115 ? 3.72772 37.55403 -4.61605 1.000 43.93648 115 TYR C CA 1
ATOM 816 C C . TYR A 1 115 ? 4.37980 36.27001 -4.12481 1.000 54.26024 115 TYR C C 1
ATOM 817 O O . TYR A 1 115 ? 3.69949 35.26142 -3.90709 1.000 52.33937 115 TYR C O 1
ATOM 826 N N . TYR A 1 116 ? 5.70172 36.32248 -3.94387 1.000 56.06904 116 TYR C N 1
ATOM 827 C CA . TYR A 1 116 ? 6.45344 35.26924 -3.27941 1.000 63.02441 116 TYR C CA 1
ATOM 828 C C . TYR A 1 116 ? 7.01801 35.70302 -1.93292 1.000 68.72297 116 TYR C C 1
ATOM 829 O O . TYR A 1 116 ? 7.54125 34.85601 -1.20054 1.000 74.07375 116 TYR C O 1
ATOM 838 N N . ASN A 1 117 ? 6.93156 36.98968 -1.59103 1.000 68.14711 117 ASN C N 1
ATOM 839 C CA . ASN A 1 117 ? 7.37538 37.51105 -0.30235 1.000 70.81038 117 ASN C CA 1
ATOM 840 C C . ASN A 1 117 ? 6.16087 38.01923 0.46227 1.000 65.43390 117 ASN C C 1
ATOM 841 O O . ASN A 1 117 ? 5.51976 38.98743 0.04002 1.000 60.21065 117 ASN C O 1
ATOM 846 N N . TRP A 1 118 ? 5.85564 37.37695 1.58540 1.000 67.88865 118 TRP C N 1
ATOM 847 C CA . TRP A 1 118 ? 4.70974 37.72958 2.40719 1.000 63.87916 118 TRP C CA 1
ATOM 848 C C . TRP A 1 118 ? 5.15506 38.03687 3.82968 1.000 70.52538 118 TRP C C 1
ATOM 849 O O . TRP A 1 118 ? 6.23768 37.63757 4.26728 1.000 73.13790 118 TRP C O 1
ATOM 860 N N . GLY A 1 119 ? 4.29736 38.75918 4.55203 1.000 73.14135 119 GLY C N 1
ATOM 861 C CA . GLY A 1 119 ? 4.48524 38.93800 5.97417 1.000 71.33072 119 GLY C CA 1
ATOM 862 C C . GLY A 1 119 ? 3.89385 37.78575 6.76421 1.000 82.05394 119 GLY C C 1
ATOM 863 O O . GLY A 1 119 ? 3.18377 36.93388 6.23218 1.000 78.30209 119 GLY C O 1
ATOM 864 N N . GLN A 1 120 ? 4.20470 37.76626 8.06132 1.000 87.06989 120 GLN C N 1
ATOM 865 C CA . GLN A 1 120 ? 3.66802 36.72372 8.92724 1.000 92.04548 120 GLN C CA 1
ATOM 866 C C . GLN A 1 120 ? 2.17526 36.88939 9.17295 1.000 83.31296 120 GLN C C 1
ATOM 867 O O . GLN A 1 120 ? 1.51604 35.92779 9.58144 1.000 85.68736 120 GLN C O 1
ATOM 873 N N . GLY A 1 121 ? 1.63294 38.06898 8.92965 1.000 82.56761 121 GLY C N 1
ATOM 874 C CA . GLY A 1 121 ? 0.22103 38.30841 9.13508 1.000 76.77028 121 GLY C CA 1
ATOM 875 C C . GLY A 1 121 ? -0.05752 38.95253 10.47789 1.000 82.65436 121 GLY C C 1
ATOM 876 O O . GLY A 1 121 ? 0.64689 38.72870 11.46900 1.000 76.85593 121 GLY C O 1
ATOM 877 N N . THR A 1 122 ? -1.09539 39.78216 10.51117 1.000 83.59851 122 THR C N 1
ATOM 878 C CA . THR A 1 122 ? -1.58321 40.36805 11.74901 1.000 86.39825 122 THR C CA 1
ATOM 879 C C . THR A 1 122 ? -3.08623 40.14328 11.82679 1.000 79.57864 122 THR C C 1
ATOM 880 O O . THR A 1 122 ? -3.78609 40.19398 10.81012 1.000 79.60595 122 THR C O 1
ATOM 884 N N . GLN A 1 123 ? -3.57348 39.85001 13.02755 1.000 84.05678 123 GLN C N 1
ATOM 885 C CA . GLN A 1 123 ? -4.99031 39.57768 13.21028 1.000 82.38237 123 GLN C CA 1
ATOM 886 C C . GLN A 1 123 ? -5.75886 40.88153 13.37248 1.000 85.69458 123 GLN C C 1
ATOM 887 O O . GLN A 1 123 ? -5.27176 41.83360 13.98931 1.000 91.67404 123 GLN C O 1
ATOM 893 N N . VAL A 1 124 ? -6.96293 40.92381 12.80291 1.000 82.92793 124 VAL C N 1
ATOM 894 C CA . VAL A 1 124 ? -7.86251 42.06612 12.93643 1.000 82.42710 124 VAL C CA 1
ATOM 895 C C . VAL A 1 124 ? -9.25705 41.52204 13.21949 1.000 89.19393 124 VAL C C 1
ATOM 896 O O . VAL A 1 124 ? -9.86381 40.88416 12.35127 1.000 81.83584 124 VAL C O 1
ATOM 900 N N . THR A 1 125 ? -9.76448 41.76915 14.42538 1.000 86.67573 125 THR C N 1
ATOM 901 C CA . THR A 1 125 ? -11.09379 41.33095 14.83156 1.000 91.53118 125 THR C CA 1
ATOM 902 C C . THR A 1 125 ? -11.99425 42.54468 15.01540 1.000 93.83251 125 THR C C 1
ATOM 903 O O . THR A 1 125 ? -11.59458 43.52928 15.64668 1.000 95.94145 125 THR C O 1
ATOM 907 N N . VAL A 1 126 ? -13.20620 42.46771 14.47077 1.000 91.85371 126 VAL C N 1
ATOM 908 C CA . VAL A 1 126 ? -14.21155 43.51549 14.60402 1.000 96.44833 126 VAL C CA 1
ATOM 909 C C . VAL A 1 126 ? -15.43731 42.91805 15.28006 1.000 102.94414 126 VAL C C 1
ATOM 910 O O . VAL A 1 126 ? -15.95695 41.88809 14.83363 1.000 100.65452 126 VAL C O 1
ATOM 914 N N . SER A 1 127 ? -15.89571 43.56312 16.35234 1.000 105.85588 127 SER C N 1
ATOM 915 C CA . SER A 1 127 ? -17.04917 43.09119 17.10617 1.000 105.64397 127 SER C CA 1
ATOM 916 C C . SER A 1 127 ? -18.33841 43.60867 16.48266 1.000 114.72324 127 SER C C 1
ATOM 917 O O . SER A 1 127 ? -18.42478 44.77215 16.07950 1.000 111.33326 127 SER C O 1
ATOM 920 N N . SER A 1 128 ? -19.34323 42.73622 16.42107 1.000 122.56623 128 SER C N 1
ATOM 921 C CA . SER A 1 128 ? -20.60896 43.08111 15.78614 1.000 121.13027 128 SER C CA 1
ATOM 922 C C . SER A 1 128 ? -21.31093 44.19758 16.54986 1.000 125.60615 128 SER C C 1
ATOM 923 O O . SER A 1 128 ? -21.53763 44.09439 17.75929 1.000 120.29420 128 SER C O 1
ATOM 926 N N . GLY A 1 129 ? -21.65673 45.26549 15.83691 1.000 122.35023 129 GLY C N 1
ATOM 927 C CA . GLY A 1 129 ? -22.34311 46.39418 16.43695 1.000 114.44705 129 GLY C CA 1
ATOM 928 C C . GLY A 1 129 ? -23.82755 46.42064 16.13010 1.000 120.78445 129 GLY C C 1
ATOM 929 O O . GLY A 1 129 ? -24.48479 45.37947 16.09880 1.000 119.02671 129 GLY C O 1
ATOM 930 N N . SER B 2 6 ? 6.02057 27.94605 -9.68904 1.000 91.74360 32 SER B N 1
ATOM 931 C CA . SER B 2 6 ? 7.34174 28.28703 -9.17434 1.000 103.80513 32 SER B CA 1
ATOM 932 C C . SER B 2 6 ? 7.94388 29.44829 -9.96404 1.000 99.69713 32 SER B C 1
ATOM 933 O O . SER B 2 6 ? 8.12052 30.54556 -9.43125 1.000 92.13071 32 SER B O 1
ATOM 936 N N . GLN B 2 7 ? 8.25271 29.20951 -11.23790 1.000 74.18043 33 GLN B N 1
ATOM 937 C CA . GLN B 2 7 ? 8.83005 30.23427 -12.09511 1.000 63.37974 33 GLN B CA 1
ATOM 938 C C . GLN B 2 7 ? 8.01476 30.36690 -13.37383 1.000 56.00833 33 GLN B C 1
ATOM 939 O O . GLN B 2 7 ? 7.57658 29.36775 -13.95428 1.000 51.23313 33 GLN B O 1
ATOM 945 N N . PHE B 2 8 ? 7.81965 31.61363 -13.80458 1.000 41.45990 34 PHE B N 1
ATOM 946 C CA . PHE B 2 8 ? 7.02927 31.95446 -14.98821 1.000 32.94519 34 PHE B CA 1
ATOM 947 C C . PHE B 2 8 ? 7.84473 32.98212 -15.76823 1.000 40.25509 34 PHE B C 1
ATOM 948 O O . PHE B 2 8 ? 7.90236 34.15583 -15.38781 1.000 32.93318 34 PHE B O 1
ATOM 956 N N . THR B 2 9 ? 8.48236 32.54117 -16.85249 1.000 35.85858 35 THR B N 1
ATOM 957 C CA . THR B 2 9 ? 9.42667 33.36744 -17.59769 1.000 33.65188 35 THR B CA 1
ATOM 958 C C . THR B 2 9 ? 9.03633 33.40560 -19.06604 1.000 33.30761 35 THR B C 1
ATOM 959 O O . THR B 2 9 ? 8.82578 32.35643 -19.68001 1.000 27.67581 35 THR B O 1
ATOM 963 N N . CYS B 2 10 ? 8.96036 34.61392 -19.62555 1.000 33.75042 36 CYS B N 1
ATOM 964 C CA . CYS B 2 10 ? 8.58194 34.81633 -21.01354 1.000 26.82675 36 CYS B CA 1
ATOM 965 C C . CYS B 2 10 ? 9.61978 35.68308 -21.70562 1.000 29.20727 36 CYS B C 1
ATOM 966 O O . CYS B 2 10 ? 10.34263 36.45489 -21.07208 1.000 29.17560 36 CYS B O 1
ATOM 969 N N . PHE B 2 11 ? 9.68625 35.54989 -23.02515 1.000 32.17203 37 PHE B N 1
ATOM 970 C CA . PHE B 2 11 ? 10.59875 36.35891 -23.81545 1.000 32.61414 37 PHE B CA 1
ATOM 971 C C . PHE B 2 11 ? 9.91163 36.75092 -25.10974 1.000 31.47315 37 PHE B C 1
ATOM 972 O O . PHE B 2 11 ? 9.00547 36.06138 -25.58624 1.000 27.91804 37 PHE B O 1
ATOM 980 N N . TYR B 2 12 ? 10.35969 37.87467 -25.66088 1.000 26.31543 38 TYR B N 1
ATOM 981 C CA . TYR B 2 12 ? 9.77504 38.51388 -26.82698 1.000 20.73482 38 TYR B CA 1
ATOM 982 C C . TYR B 2 12 ? 10.82686 38.58621 -27.92270 1.000 29.46167 38 TYR B C 1
ATOM 983 O O . TYR B 2 12 ? 11.97063 38.97737 -27.66695 1.000 25.35861 38 TYR B O 1
ATOM 992 N N . ASN B 2 13 ? 10.45048 38.21348 -29.14727 1.000 24.11087 39 ASN B N 1
ATOM 993 C CA . ASN B 2 13 ? 11.43768 38.12636 -30.21971 1.000 26.55448 39 ASN B CA 1
ATOM 994 C C . ASN B 2 13 ? 11.69820 39.46332 -30.92755 1.000 23.12679 39 ASN B C 1
ATOM 995 O O . ASN B 2 13 ? 12.40032 39.47672 -31.94100 1.000 24.84494 39 ASN B O 1
ATOM 1000 N N . SER B 2 14 ? 11.11907 40.56286 -30.43241 1.000 22.66246 40 SER B N 1
ATOM 1001 C CA . SER B 2 14 ? 11.19494 41.95179 -30.90404 1.000 25.01563 40 SER B CA 1
ATOM 1002 C C . SER B 2 14 ? 10.13420 42.27586 -31.95226 1.000 29.69927 40 SER B C 1
ATOM 1003 O O . SER B 2 14 ? 10.01744 43.44027 -32.34674 1.000 28.66396 40 SER B O 1
ATOM 1006 N N . ARG B 2 15 ? 9.34939 41.29449 -32.41138 1.000 23.46962 41 ARG B N 1
ATOM 1007 C CA . ARG B 2 15 ? 8.34002 41.57670 -33.42888 1.000 23.51463 41 ARG B CA 1
ATOM 1008 C C . ARG B 2 15 ? 6.93496 41.21441 -32.96427 1.000 38.57025 41 ARG B C 1
ATOM 1009 O O . ARG B 2 15 ? 6.18578 42.10385 -32.53663 1.000 35.11611 41 ARG B O 1
ATOM 1017 N N . ALA B 2 16 ? 6.55702 39.92101 -33.04772 1.000 31.76979 42 ALA B N 1
ATOM 1018 C CA . ALA B 2 16 ? 5.16887 39.53978 -32.78186 1.000 26.64108 42 ALA B CA 1
ATOM 1019 C C . ALA B 2 16 ? 5.06419 38.14873 -32.14989 1.000 33.85538 42 ALA B C 1
ATOM 1020 O O . ALA B 2 16 ? 4.06879 37.44054 -32.36510 1.000 27.40378 42 ALA B O 1
ATOM 1022 N N . ASN B 2 17 ? 6.04954 37.75615 -31.34451 1.000 27.29164 43 ASN B N 1
ATOM 1023 C CA . ASN B 2 17 ? 6.11260 36.39743 -30.81082 1.000 25.36953 43 ASN B CA 1
ATOM 1024 C C . ASN B 2 17 ? 6.62012 36.48179 -29.37889 1.000 20.71397 43 ASN B C 1
ATOM 1025 O O . ASN B 2 17 ? 7.79451 36.79470 -29.16216 1.000 25.80477 43 ASN B O 1
ATOM 1030 N N . ILE B 2 18 ? 5.74345 36.22965 -28.41218 1.000 22.77149 44 ILE B N 1
ATOM 1031 C CA . ILE B 2 18 ? 6.12546 36.04869 -27.01248 1.000 20.35377 44 ILE B CA 1
ATOM 1032 C C . ILE B 2 18 ? 6.05059 34.56025 -26.69383 1.000 25.67402 44 ILE B C 1
ATOM 1033 O O . ILE B 2 18 ? 5.01955 33.92037 -26.93408 1.000 25.68929 44 ILE B O 1
ATOM 1038 N N . SER B 2 19 ? 7.13090 34.00557 -26.15273 1.000 26.10048 45 SER B N 1
ATOM 1039 C CA . SER B 2 19 ? 7.18839 32.59332 -25.78879 1.000 31.33017 45 SER B CA 1
ATOM 1040 C C . SER B 2 19 ? 7.35781 32.48389 -24.28221 1.000 29.37578 45 SER B C 1
ATOM 1041 O O . SER B 2 19 ? 8.25247 33.11280 -23.71141 1.000 31.68860 45 SER B O 1
ATOM 1044 N N . CYS B 2 20 ? 6.50289 31.69412 -23.64259 1.000 28.11600 46 CYS B N 1
ATOM 1045 C CA . CYS B 2 20 ? 6.46781 31.60562 -22.18912 1.000 29.31052 46 CYS B CA 1
ATOM 1046 C C . CYS B 2 20 ? 6.80162 30.19841 -21.71515 1.000 39.41076 46 CYS B C 1
ATOM 1047 O O . CYS B 2 20 ? 6.43971 29.20926 -22.35736 1.000 37.17881 46 CYS B O 1
ATOM 1050 N N . VAL B 2 21 ? 7.47971 30.11670 -20.56976 1.000 31.36759 47 VAL B N 1
ATOM 1051 C CA . VAL B 2 21 ? 7.78846 28.84354 -19.93379 1.000 41.65952 47 VAL B CA 1
ATOM 1052 C C . VAL B 2 21 ? 7.30110 28.89410 -18.49356 1.000 37.44877 47 VAL B C 1
ATOM 1053 O O . VAL B 2 21 ? 7.53978 29.87709 -17.78553 1.000 35.43014 47 VAL B O 1
ATOM 1057 N N . TRP B 2 22 ? 6.60985 27.84289 -18.06944 1.000 29.90389 48 TRP B N 1
ATOM 1058 C CA . TRP B 2 22 ? 6.07687 27.72909 -16.71885 1.000 44.99922 48 TRP B CA 1
ATOM 1059 C C . TRP B 2 22 ? 6.50504 26.39174 -16.13588 1.000 43.20639 48 TRP B C 1
ATOM 1060 O O . TRP B 2 22 ? 6.42712 25.36329 -16.81465 1.000 38.87372 48 TRP B O 1
ATOM 1071 N N . SER B 2 23 ? 6.96122 26.40817 -14.88858 1.000 47.69327 49 SER B N 1
ATOM 1072 C CA . SER B 2 23 ? 7.32323 25.18727 -14.18275 1.000 61.97901 49 SER B CA 1
ATOM 1073 C C . SER B 2 23 ? 6.77846 25.25870 -12.76522 1.000 69.10359 49 SER B C 1
ATOM 1074 O O . SER B 2 23 ? 6.97376 26.26195 -12.07381 1.000 65.43954 49 SER B O 1
ATOM 1077 N N . GLN B 2 24 ? 6.08844 24.20098 -12.34119 1.000 81.55296 50 GLN B N 1
ATOM 1078 C CA . GLN B 2 24 ? 5.46605 24.14626 -11.02684 1.000 87.47593 50 GLN B CA 1
ATOM 1079 C C . GLN B 2 24 ? 5.80409 22.81992 -10.36191 1.000 91.05804 50 GLN B C 1
ATOM 1080 O O . GLN B 2 24 ? 6.05390 21.81666 -11.03553 1.000 86.10103 50 GLN B O 1
ATOM 1086 N N . ASP B 2 25 ? 5.81882 22.82802 -9.03155 1.000 92.24841 51 ASP B N 1
ATOM 1087 C CA . ASP B 2 25 ? 6.08419 21.62311 -8.25503 1.000 93.08204 51 ASP B CA 1
ATOM 1088 C C . ASP B 2 25 ? 4.80469 20.81966 -8.04509 1.000 92.60989 51 ASP B C 1
ATOM 1089 O O . ASP B 2 25 ? 4.68396 19.68950 -8.51840 1.000 95.03164 51 ASP B O 1
ATOM 1091 N N . THR B 2 31 ? -4.16963 19.77152 -14.73216 1.000 78.75907 57 THR B N 1
ATOM 1092 C CA . THR B 2 31 ? -3.04959 19.59601 -15.65160 1.000 76.75581 57 THR B CA 1
ATOM 1093 C C . THR B 2 31 ? -3.32160 20.30337 -16.97828 1.000 73.04759 57 THR B C 1
ATOM 1094 O O . THR B 2 31 ? -2.53518 20.20221 -17.92342 1.000 69.76654 57 THR B O 1
ATOM 1098 N N . SER B 2 32 ? -4.44193 21.02194 -17.03894 1.000 59.61074 58 SER B N 1
ATOM 1099 C CA . SER B 2 32 ? -4.83252 21.80201 -18.20955 1.000 62.45241 58 SER B CA 1
ATOM 1100 C C . SER B 2 32 ? -4.61880 23.27909 -17.88732 1.000 53.83279 58 SER B C 1
ATOM 1101 O O . SER B 2 32 ? -5.33767 23.84643 -17.05720 1.000 45.84941 58 SER B O 1
ATOM 1104 N N . CYS B 2 33 ? -3.63282 23.89972 -18.53845 1.000 51.53318 59 CYS B N 1
ATOM 1105 C CA . CYS B 2 33 ? -3.22053 25.25691 -18.19646 1.000 45.67436 59 CYS B CA 1
ATOM 1106 C C . CYS B 2 33 ? -2.96146 26.07953 -19.44986 1.000 41.70911 59 CYS B C 1
ATOM 1107 O O . CYS B 2 33 ? -2.56928 25.54931 -20.49472 1.000 34.55312 59 CYS B O 1
ATOM 1110 N N . GLN B 2 34 ? -3.15737 27.39482 -19.31702 1.000 32.22487 60 GLN B N 1
ATOM 1111 C CA . GLN B 2 34 ? -3.04117 28.33350 -20.42154 1.000 39.18595 60 GLN B CA 1
ATOM 1112 C C . GLN B 2 34 ? -2.30621 29.58841 -19.97079 1.000 29.44864 60 GLN B C 1
ATOM 1113 O O . GLN B 2 34 ? -2.33783 29.95836 -18.79397 1.000 35.53002 60 GLN B O 1
ATOM 1119 N N . VAL B 2 35 ? -1.67262 30.25818 -20.92310 1.000 25.34129 61 VAL B N 1
ATOM 1120 C CA . VAL B 2 35 ? -1.18981 31.62305 -20.72502 1.000 27.34302 61 VAL B CA 1
ATOM 1121 C C . VAL B 2 35 ? -2.20466 32.56502 -21.35834 1.000 26.45239 61 VAL B C 1
ATOM 1122 O O . VAL B 2 35 ? -2.56733 32.40471 -22.52959 1.000 29.21111 61 VAL B O 1
ATOM 1126 N N . HIS B 2 36 ? -2.68673 33.52716 -20.58168 1.000 27.98044 62 HIS B N 1
ATOM 1127 C CA . HIS B 2 36 ? -3.56844 34.57418 -21.08501 1.000 28.82611 62 HIS B CA 1
ATOM 1128 C C . HIS B 2 36 ? -2.75681 35.85411 -21.23170 1.000 28.95026 62 HIS B C 1
ATOM 1129 O O . HIS B 2 36 ? -2.05084 36.25111 -20.29991 1.000 28.93705 62 HIS B O 1
ATOM 1136 N N . ALA B 2 37 ? -2.83116 36.47131 -22.40677 1.000 29.77091 63 ALA B N 1
ATOM 1137 C CA . ALA B 2 37 ? -2.09124 37.69146 -22.70866 1.000 27.53164 63 ALA B CA 1
ATOM 1138 C C . ALA B 2 37 ? -3.07511 38.84780 -22.81978 1.000 31.19493 63 ALA B C 1
ATOM 1139 O O . ALA B 2 37 ? -4.01182 38.80431 -23.62511 1.000 32.26161 63 ALA B O 1
ATOM 1141 N N . TRP B 2 38 ? -2.84886 39.88324 -22.01922 1.000 30.85892 64 TRP B N 1
ATOM 1142 C CA . TRP B 2 38 ? -3.76873 41.00945 -21.88379 1.000 28.05850 64 TRP B CA 1
ATOM 1143 C C . TRP B 2 38 ? -2.95331 42.28364 -22.07546 1.000 31.67547 64 TRP B C 1
ATOM 1144 O O . TRP B 2 38 ? -2.39136 42.82683 -21.11570 1.000 30.51328 64 TRP B O 1
ATOM 1155 N N . PRO B 2 39 ? -2.83289 42.76760 -23.31190 1.000 28.30015 65 PRO B N 1
ATOM 1156 C CA . PRO B 2 39 ? -2.08779 44.01190 -23.54731 1.000 34.35413 65 PRO B CA 1
ATOM 1157 C C . PRO B 2 39 ? -2.92326 45.21816 -23.14096 1.000 30.62710 65 PRO B C 1
ATOM 1158 O O . PRO B 2 39 ? -4.07815 45.36023 -23.55335 1.000 34.78728 65 PRO B O 1
ATOM 1162 N N . ASP B 2 40 ? -2.33657 46.08135 -22.31249 1.000 35.54942 66 ASP B N 1
ATOM 1163 C CA . ASP B 2 40 ? -3.06064 47.24295 -21.81196 1.000 37.13413 66 ASP B CA 1
ATOM 1164 C C . ASP B 2 40 ? -3.40283 48.18464 -22.95503 1.000 36.74382 66 ASP B C 1
ATOM 1165 O O . ASP B 2 40 ? -2.54661 48.50061 -23.78714 1.000 35.17423 66 ASP B O 1
ATOM 1170 N N . ARG B 2 41 ? -4.66841 48.61070 -23.00158 1.000 32.01648 67 ARG B N 1
ATOM 1171 C CA . ARG B 2 41 ? -5.13564 49.63589 -23.93310 1.000 30.70125 67 ARG B CA 1
ATOM 1172 C C . ARG B 2 41 ? -4.98978 49.21885 -25.39671 1.000 39.48121 67 ARG B C 1
ATOM 1173 O O . ARG B 2 41 ? -4.83257 50.06881 -26.27805 1.000 35.73300 67 ARG B O 1
ATOM 1181 N N . ARG B 2 42 ? -5.02901 47.91980 -25.67253 1.000 34.05908 68 ARG B N 1
ATOM 1182 C CA . ARG B 2 42 ? -5.11241 47.40351 -27.03152 1.000 29.62269 68 ARG B CA 1
ATOM 1183 C C . ARG B 2 42 ? -6.45081 46.69226 -27.19052 1.000 39.14980 68 ARG B C 1
ATOM 1184 O O . ARG B 2 42 ? -7.19271 46.49561 -26.22196 1.000 34.69792 68 ARG B O 1
ATOM 1192 N N . ARG B 2 43 ? -6.77752 46.32368 -28.42740 1.000 29.82815 69 ARG B N 1
ATOM 1193 C CA . ARG B 2 43 ? -8.11448 45.82898 -28.73014 1.000 33.59626 69 ARG B CA 1
ATOM 1194 C C . ARG B 2 43 ? -8.17456 44.30635 -28.89576 1.000 35.41243 69 ARG B C 1
ATOM 1195 O O . ARG B 2 43 ? -9.16703 43.78450 -29.41827 1.000 37.22877 69 ARG B O 1
ATOM 1203 N N . TRP B 2 44 ? -7.16143 43.58482 -28.43980 1.000 33.21292 70 TRP B N 1
ATOM 1204 C CA . TRP B 2 44 ? -7.18440 42.13474 -28.55126 1.000 35.93390 70 TRP B CA 1
ATOM 1205 C C . TRP B 2 44 ? -6.57931 41.51428 -27.30348 1.000 29.50761 70 TRP B C 1
ATOM 1206 O O . TRP B 2 44 ? -5.74219 42.11526 -26.63147 1.000 30.78895 70 TRP B O 1
ATOM 1217 N N . ASN B 2 45 ? -7.03349 40.29972 -27.00101 1.000 30.67151 71 ASN B N 1
ATOM 1218 C CA . ASN B 2 45 ? -6.41234 39.40243 -26.03927 1.000 27.24171 71 ASN B CA 1
ATOM 1219 C C . ASN B 2 45 ? -6.10661 38.09267 -26.75237 1.000 30.55024 71 ASN B C 1
ATOM 1220 O O . ASN B 2 45 ? -6.65933 37.80166 -27.81612 1.000 27.18997 71 ASN B O 1
ATOM 1225 N N . GLN B 2 46 ? -5.26099 37.27456 -26.13406 1.000 28.62157 72 GLN B N 1
ATOM 1226 C CA . GLN B 2 46 ? -4.87077 36.02130 -26.76691 1.000 32.12270 72 GLN B CA 1
ATOM 1227 C C . GLN B 2 46 ? -4.40363 35.03742 -25.70948 1.000 29.59505 72 GLN B C 1
ATOM 1228 O O . GLN B 2 46 ? -3.83814 35.43005 -24.68659 1.000 29.57004 72 GLN B O 1
ATOM 1234 N N . THR B 2 47 ? -4.66042 33.75270 -25.95997 1.000 29.91948 73 THR B N 1
ATOM 1235 C CA . THR B 2 47 ? -4.19888 32.68972 -25.08074 1.000 32.54234 73 THR B CA 1
ATOM 1236 C C . THR B 2 47 ? -3.47002 31.62139 -25.88835 1.000 32.52894 73 THR B C 1
ATOM 1237 O O . THR B 2 47 ? -3.67886 31.46908 -27.09656 1.000 27.98298 73 THR B O 1
ATOM 1241 N N . CYS B 2 48 ? -2.61951 30.86609 -25.19791 1.000 34.08857 74 CYS B N 1
ATOM 1242 C CA . CYS B 2 48 ? -2.02899 29.65387 -25.74674 1.000 34.85018 74 CYS B CA 1
ATOM 1243 C C . CYS B 2 48 ? -2.13205 28.54082 -24.71292 1.000 28.49064 74 CYS B C 1
ATOM 1244 O O . CYS B 2 48 ? -2.17784 28.79324 -23.50742 1.000 33.45382 74 CYS B O 1
ATOM 1247 N N . GLU B 2 49 ? -2.18360 27.29952 -25.19277 1.000 31.13145 75 GLU B N 1
ATOM 1248 C CA . GLU B 2 49 ? -2.25080 26.14855 -24.29550 1.000 31.84627 75 GLU B CA 1
ATOM 1249 C C . GLU B 2 49 ? -0.84555 25.73743 -23.88432 1.000 30.57461 75 GLU B C 1
ATOM 1250 O O . GLU B 2 49 ? 0.00677 25.47495 -24.74045 1.000 30.56862 75 GLU B O 1
ATOM 1256 N N . LEU B 2 50 ? -0.60703 25.68060 -22.57854 1.000 28.10638 76 LEU B N 1
ATOM 1257 C CA . LEU B 2 50 ? 0.69090 25.26655 -22.06438 1.000 27.63111 76 LEU B CA 1
ATOM 1258 C C . LEU B 2 50 ? 0.86681 23.76641 -22.27123 1.000 39.06634 76 LEU B C 1
ATOM 1259 O O . LEU B 2 50 ? 0.05926 22.96993 -21.78385 1.000 34.15268 76 LEU B O 1
ATOM 1264 N N . LEU B 2 51 ? 1.90835 23.38377 -23.00485 1.000 40.28088 77 LEU B N 1
ATOM 1265 C CA . LEU B 2 51 ? 2.18166 21.99000 -23.31399 1.000 40.54423 77 LEU B CA 1
ATOM 1266 C C . LEU B 2 51 ? 3.49630 21.53749 -22.67844 1.000 41.33873 77 LEU B C 1
ATOM 1267 O O . LEU B 2 51 ? 4.41334 22.34516 -22.49309 1.000 44.12829 77 LEU B O 1
ATOM 1272 N N . PRO B 2 52 ? 3.60876 20.25482 -22.32689 1.000 38.58962 78 PRO B N 1
ATOM 1273 C CA . PRO B 2 52 ? 4.85294 19.75259 -21.72786 1.000 41.79867 78 PRO B CA 1
ATOM 1274 C C . PRO B 2 52 ? 6.03709 19.92545 -22.67158 1.000 43.96925 78 PRO B C 1
ATOM 1275 O O . PRO B 2 52 ? 5.95419 19.65871 -23.86888 1.000 51.16922 78 PRO B O 1
ATOM 1279 N N . VAL B 2 53 ? 7.14247 20.40743 -22.12149 1.000 42.05969 79 VAL B N 1
ATOM 1280 C CA . VAL B 2 53 ? 8.37382 20.59148 -22.87738 1.000 52.57023 79 VAL B CA 1
ATOM 1281 C C . VAL B 2 53 ? 9.48541 19.80463 -22.19577 1.000 58.78629 79 VAL B C 1
ATOM 1282 O O . VAL B 2 53 ? 10.44480 19.36789 -22.83926 1.000 61.07121 79 VAL B O 1
ATOM 1286 N N . SER B 2 54 ? 9.34635 19.62425 -20.89321 1.000 59.27670 80 SER B N 1
ATOM 1287 C CA . SER B 2 54 ? 10.23675 18.78852 -20.11306 1.000 63.11434 80 SER B CA 1
ATOM 1288 C C . SER B 2 54 ? 9.38906 18.05876 -19.08363 1.000 76.91153 80 SER B C 1
ATOM 1289 O O . SER B 2 54 ? 8.17458 18.26594 -18.98498 1.000 70.83975 80 SER B O 1
ATOM 1292 N N . GLN B 2 55 ? 10.03867 17.19634 -18.30435 1.000 95.69005 81 GLN B N 1
ATOM 1293 C CA . GLN B 2 55 ? 9.35619 16.60101 -17.16690 1.000 98.37888 81 GLN B CA 1
ATOM 1294 C C . GLN B 2 55 ? 8.95433 17.66825 -16.16202 1.000 93.40619 81 GLN B C 1
ATOM 1295 O O . GLN B 2 55 ? 7.97363 17.49540 -15.43040 1.000 85.97336 81 GLN B O 1
ATOM 1297 N N . ALA B 2 56 ? 9.67473 18.79234 -16.14454 1.000 73.93241 82 ALA B N 1
ATOM 1298 C CA . ALA B 2 56 ? 9.51285 19.82132 -15.12638 1.000 73.69396 82 ALA B CA 1
ATOM 1299 C C . ALA B 2 56 ? 8.60483 20.96631 -15.56648 1.000 70.45017 82 ALA B C 1
ATOM 1300 O O . ALA B 2 56 ? 7.85657 21.51335 -14.74707 1.000 55.40730 82 ALA B O 1
ATOM 1302 N N . SER B 2 57 ? 8.64534 21.34531 -16.84009 1.000 55.07386 83 SER B N 1
ATOM 1303 C CA . SER B 2 57 ? 8.07833 22.61446 -17.26194 1.000 50.94931 83 SER B CA 1
ATOM 1304 C C . SER B 2 57 ? 7.14031 22.44205 -18.44958 1.000 48.76058 83 SER B C 1
ATOM 1305 O O . SER B 2 57 ? 7.11632 21.40677 -19.12448 1.000 49.37086 83 SER B O 1
ATOM 1308 N N . TRP B 2 58 ? 6.35473 23.49516 -18.67236 1.000 41.98599 84 TRP B N 1
ATOM 1309 C CA . TRP B 2 58 ? 5.43284 23.64704 -19.78525 1.000 41.22047 84 TRP B CA 1
ATOM 1310 C C . TRP B 2 58 ? 5.76490 24.93430 -20.53273 1.000 41.00601 84 TRP B C 1
ATOM 1311 O O . TRP B 2 58 ? 6.38272 25.85171 -19.98248 1.000 40.40348 84 TRP B O 1
ATOM 1322 N N . ALA B 2 59 ? 5.33666 25.00784 -21.79332 1.000 35.16755 85 ALA B N 1
ATOM 1323 C CA . ALA B 2 59 ? 5.57587 26.20307 -22.59084 1.000 34.00459 85 ALA B CA 1
ATOM 1324 C C . ALA B 2 59 ? 4.53610 26.32060 -23.69707 1.000 34.05175 85 ALA B C 1
ATOM 1325 O O . ALA B 2 59 ? 3.89157 25.34018 -24.07958 1.000 34.14085 85 ALA B O 1
ATOM 1327 N N . CYS B 2 60 ? 4.37403 27.54536 -24.19587 1.000 31.29142 86 CYS B N 1
ATOM 1328 C CA . CYS B 2 60 ? 3.61996 27.81023 -25.41572 1.000 33.39054 86 CYS B CA 1
ATOM 1329 C C . CYS B 2 60 ? 3.94783 29.21515 -25.89378 1.000 32.85759 86 CYS B C 1
ATOM 1330 O O . CYS B 2 60 ? 4.49656 30.03488 -25.15006 1.000 32.44692 86 CYS B O 1
ATOM 1333 N N . ASN B 2 61 ? 3.60644 29.47680 -27.15130 1.000 33.20627 87 ASN B N 1
ATOM 1334 C CA . ASN B 2 61 ? 3.93308 30.72394 -27.82468 1.000 30.35172 87 ASN B CA 1
ATOM 1335 C C . ASN B 2 61 ? 2.66878 31.52951 -28.08637 1.000 28.53391 87 ASN B C 1
ATOM 1336 O O . ASN B 2 61 ? 1.63806 30.98256 -28.48854 1.000 25.06510 87 ASN B O 1
ATOM 1341 N N . LEU B 2 62 ? 2.75508 32.82877 -27.85374 1.000 26.07494 88 LEU B N 1
ATOM 1342 C CA . LEU B 2 62 ? 1.69405 33.76519 -28.19972 1.000 24.72288 88 LEU B CA 1
ATOM 1343 C C . LEU B 2 62 ? 2.10478 34.47150 -29.48710 1.000 30.60112 88 LEU B C 1
ATOM 1344 O O . LEU B 2 62 ? 3.00004 35.32508 -29.47576 1.000 28.34193 88 LEU B O 1
ATOM 1349 N N . ILE B 2 63 ? 1.47010 34.10366 -30.59436 1.000 26.67219 89 ILE B N 1
ATOM 1350 C CA . ILE B 2 63 ? 1.78777 34.67653 -31.89759 1.000 33.83988 89 ILE B CA 1
ATOM 1351 C C . ILE B 2 63 ? 0.86239 35.86974 -32.11264 1.000 33.85725 89 ILE B C 1
ATOM 1352 O O . ILE B 2 63 ? -0.34287 35.70520 -32.31714 1.000 36.24711 89 ILE B O 1
ATOM 1357 N N . LEU B 2 64 ? 1.42858 37.07527 -32.07099 1.000 31.01158 90 LEU B N 1
ATOM 1358 C CA . LEU B 2 64 ? 0.65037 38.30648 -32.04472 1.000 26.66943 90 LEU B CA 1
ATOM 1359 C C . LEU B 2 64 ? 0.29491 38.82174 -33.42890 1.000 35.53588 90 LEU B C 1
ATOM 1360 O O . LEU B 2 64 ? -0.47416 39.78298 -33.53656 1.000 36.79493 90 LEU B O 1
ATOM 1365 N N . GLY B 2 65 ? 0.82237 38.20700 -34.47756 1.000 29.72630 91 GLY B N 1
ATOM 1366 C CA . GLY B 2 65 ? 0.59672 38.69124 -35.82504 1.000 33.23763 91 GLY B CA 1
ATOM 1367 C C . GLY B 2 65 ? 1.61782 38.07610 -36.76467 1.000 35.90170 91 GLY B C 1
ATOM 1368 O O . GLY B 2 65 ? 2.26225 37.08475 -36.43045 1.000 35.38833 91 GLY B O 1
ATOM 1369 N N . ALA B 2 66 ? 1.74585 38.69680 -37.93764 1.000 33.05774 92 ALA B N 1
ATOM 1370 C CA . ALA B 2 66 ? 2.67133 38.21660 -38.95184 1.000 42.18253 92 ALA B CA 1
ATOM 1371 C C . ALA B 2 66 ? 4.11054 38.23565 -38.42492 1.000 34.21692 92 ALA B C 1
ATOM 1372 O O . ALA B 2 66 ? 4.44866 39.03473 -37.54419 1.000 34.34368 92 ALA B O 1
ATOM 1374 N N . PRO B 2 67 ? 4.98059 37.36099 -38.94800 1.000 32.14890 93 PRO B N 1
ATOM 1375 C CA . PRO B 2 67 ? 6.27511 37.12275 -38.28028 1.000 33.63700 93 PRO B CA 1
ATOM 1376 C C . PRO B 2 67 ? 7.19455 38.33355 -38.21860 1.000 36.19255 93 PRO B C 1
ATOM 1377 O O . PRO B 2 67 ? 7.99390 38.43092 -37.27794 1.000 36.19789 93 PRO B O 1
ATOM 1381 N N . ASP B 2 68 ? 7.11376 39.25876 -39.17513 1.000 31.34623 94 ASP B N 1
ATOM 1382 C CA . ASP B 2 68 ? 7.96115 40.44740 -39.16312 1.000 30.20685 94 ASP B CA 1
ATOM 1383 C C . ASP B 2 68 ? 7.18391 41.71497 -38.80784 1.000 38.79914 94 ASP B C 1
ATOM 1384 O O . ASP B 2 68 ? 7.67063 42.82581 -39.04535 1.000 34.48228 94 ASP B O 1
ATOM 1389 N N . SER B 2 69 ? 5.98862 41.58003 -38.23712 1.000 31.20929 95 SER B N 1
ATOM 1390 C CA . SER B 2 69 ? 5.18652 42.74664 -37.90449 1.000 33.75403 95 SER B CA 1
ATOM 1391 C C . SER B 2 69 ? 5.57594 43.27518 -36.52958 1.000 33.20557 95 SER B C 1
ATOM 1392 O O . SER B 2 69 ? 5.83318 42.50633 -35.60088 1.000 28.18980 95 SER B O 1
ATOM 1395 N N . GLN B 2 70 ? 5.62972 44.59761 -36.41025 1.000 33.94050 96 GLN B N 1
ATOM 1396 C CA . GLN B 2 70 ? 5.98628 45.23142 -35.14812 1.000 33.28298 96 GLN B CA 1
ATOM 1397 C C . GLN B 2 70 ? 4.73622 45.46727 -34.30529 1.000 36.74700 96 GLN B C 1
ATOM 1398 O O . GLN B 2 70 ? 4.18218 46.57234 -34.29436 1.000 30.62008 96 GLN B O 1
ATOM 1415 N N . LEU B 2 72 ? 4.26862 45.30163 -30.98900 1.000 30.36312 98 LEU B N 1
ATOM 1416 C CA . LEU B 2 72 ? 4.42903 45.96581 -29.70193 1.000 23.55156 98 LEU B CA 1
ATOM 1417 C C . LEU B 2 72 ? 5.49353 47.05363 -29.78571 1.000 27.19773 98 LEU B C 1
ATOM 1418 O O . LEU B 2 72 ? 6.39881 46.97252 -30.61606 1.000 29.68858 98 LEU B O 1
ATOM 1423 N N . THR B 2 73 ? 5.37345 48.07062 -28.92981 1.000 30.41838 99 THR B N 1
ATOM 1424 C CA . THR B 2 73 ? 6.42549 49.06440 -28.76165 1.000 29.89071 99 THR B CA 1
ATOM 1425 C C . THR B 2 73 ? 6.74248 49.22175 -27.27909 1.000 32.92890 99 THR B C 1
ATOM 1426 O O . THR B 2 73 ? 6.26646 48.43766 -26.45155 1.000 27.24765 99 THR B O 1
ATOM 1430 N N . THR B 2 74 ? 7.52539 50.24338 -26.92967 1.000 33.01801 100 THR B N 1
ATOM 1431 C CA . THR B 2 74 ? 7.94674 50.44734 -25.54894 1.000 28.34981 100 THR B CA 1
ATOM 1432 C C . THR B 2 74 ? 6.85772 51.04772 -24.66895 1.000 25.84164 100 THR B C 1
ATOM 1433 O O . THR B 2 74 ? 7.04847 51.12848 -23.44864 1.000 27.13314 100 THR B O 1
ATOM 1437 N N . VAL B 2 75 ? 5.72757 51.47412 -25.24200 1.000 29.85464 101 VAL B N 1
ATOM 1438 C CA . VAL B 2 75 ? 4.60200 51.89921 -24.41185 1.000 29.18199 101 VAL B CA 1
ATOM 1439 C C . VAL B 2 75 ? 3.70062 50.73120 -24.04094 1.000 29.83180 101 VAL B C 1
ATOM 1440 O O . VAL B 2 75 ? 2.80402 50.89386 -23.19675 1.000 30.42995 101 VAL B O 1
ATOM 1444 N N . ASP B 2 76 ? 3.90676 49.56249 -24.63639 1.000 28.11357 102 ASP B N 1
ATOM 1445 C CA . ASP B 2 76 ? 3.01879 48.43354 -24.38353 1.000 28.74981 102 ASP B CA 1
ATOM 1446 C C . ASP B 2 76 ? 3.33264 47.77783 -23.04564 1.000 30.66568 102 ASP B C 1
ATOM 1447 O O . ASP B 2 76 ? 4.48707 47.70083 -22.61592 1.000 30.75079 102 ASP B O 1
ATOM 1452 N N . ILE B 2 77 ? 2.28015 47.30852 -22.38368 1.000 32.61857 103 ILE B N 1
ATOM 1453 C CA . ILE B 2 77 ? 2.39202 46.52131 -21.16066 1.000 23.58196 103 ILE B CA 1
ATOM 1454 C C . ILE B 2 77 ? 1.43961 45.34545 -21.31221 1.000 31.50697 103 ILE B C 1
ATOM 1455 O O . ILE B 2 77 ? 0.22801 45.54540 -21.45117 1.000 30.27168 103 ILE B O 1
ATOM 1460 N N . VAL B 2 78 ? 1.97644 44.12898 -21.31840 1.000 26.02302 104 VAL B N 1
ATOM 1461 C CA . VAL B 2 78 ? 1.17788 42.92351 -21.51544 1.000 35.35989 104 VAL B CA 1
ATOM 1462 C C . VAL B 2 78 ? 1.09288 42.20438 -20.17951 1.000 29.65201 104 VAL B C 1
ATOM 1463 O O . VAL B 2 78 ? 2.10137 41.70711 -19.67060 1.000 31.80482 104 VAL B O 1
ATOM 1467 N N . THR B 2 79 ? -0.09979 42.14001 -19.59946 1.000 29.51140 105 THR B N 1
ATOM 1468 C CA . THR B 2 79 ? -0.26831 41.35712 -18.38242 1.000 31.48880 105 THR B CA 1
ATOM 1469 C C . THR B 2 79 ? -0.40824 39.88559 -18.75959 1.000 29.28355 105 THR B C 1
ATOM 1470 O O . THR B 2 79 ? -1.31299 39.51323 -19.51571 1.000 31.04112 105 THR B O 1
ATOM 1474 N N . LEU B 2 80 ? 0.48954 39.05599 -18.24120 1.000 30.18156 106 LEU B N 1
ATOM 1475 C CA . LEU B 2 80 ? 0.55490 37.64169 -18.58544 1.000 28.48402 106 LEU B CA 1
ATOM 1476 C C . LEU B 2 80 ? 0.15904 36.80432 -17.37891 1.000 31.53223 106 LEU B C 1
ATOM 1477 O O . LEU B 2 80 ? 0.74610 36.94649 -16.30227 1.000 31.39382 106 LEU B O 1
ATOM 1482 N N . ARG B 2 81 ? -0.83138 35.93242 -17.56159 1.000 30.19925 107 ARG B N 1
ATOM 1483 C CA . ARG B 2 81 ? -1.34805 35.09157 -16.49616 1.000 29.60972 107 ARG B CA 1
ATOM 1484 C C . ARG B 2 81 ? -1.24957 33.62754 -16.89955 1.000 32.07881 107 ARG B C 1
ATOM 1485 O O . ARG B 2 81 ? -1.59121 33.26350 -18.03015 1.000 30.03078 107 ARG B O 1
ATOM 1493 N N . VAL B 2 82 ? -0.81185 32.78931 -15.96830 1.000 32.62889 108 VAL B N 1
ATOM 1494 C CA . VAL B 2 82 ? -1.00105 31.34699 -16.08610 1.000 29.01750 108 VAL B CA 1
ATOM 1495 C C . VAL B 2 82 ? -2.31749 30.99060 -15.40541 1.000 36.16965 108 VAL B C 1
ATOM 1496 O O . VAL B 2 82 ? -2.47693 31.19618 -14.19668 1.000 35.92811 108 VAL B O 1
ATOM 1500 N N . LEU B 2 83 ? -3.26037 30.46479 -16.18037 1.000 34.06606 109 LEU B N 1
ATOM 1501 C CA . LEU B 2 83 ? -4.54873 30.00638 -15.67519 1.000 41.53641 109 LEU B CA 1
ATOM 1502 C C . LEU B 2 83 ? -4.61462 28.49117 -15.80057 1.000 38.84414 109 LEU B C 1
ATOM 1503 O O . LEU B 2 83 ? -4.25564 27.94145 -16.84453 1.000 44.11914 109 LEU B O 1
ATOM 1508 N N . CYS B 2 84 ? -5.07615 27.82205 -14.74775 1.000 44.43211 110 CYS B N 1
ATOM 1509 C CA . CYS B 2 84 ? -5.21756 26.37134 -14.75447 1.000 48.42669 110 CYS B CA 1
ATOM 1510 C C . CYS B 2 84 ? -6.61837 25.97701 -14.30524 1.000 53.53296 110 CYS B C 1
ATOM 1511 O O . CYS B 2 84 ? -7.28224 26.70435 -13.56170 1.000 51.91295 110 CYS B O 1
ATOM 1514 N N . ARG B 2 85 ? -7.05382 24.80284 -14.75568 1.000 62.88144 111 ARG B N 1
ATOM 1515 C CA . ARG B 2 85 ? -8.40729 24.32630 -14.49277 1.000 72.04079 111 ARG B CA 1
ATOM 1516 C C . ARG B 2 85 ? -8.49558 23.71262 -13.10122 1.000 83.22086 111 ARG B C 1
ATOM 1517 O O . ARG B 2 85 ? -7.85091 22.69747 -12.81651 1.000 83.62059 111 ARG B O 1
ATOM 1525 N N . GLU B 2 86 ? -9.29572 24.33059 -12.24092 1.000 98.31839 112 GLU B N 1
ATOM 1526 C CA . GLU B 2 86 ? -9.61409 23.79959 -10.91970 1.000 102.42856 112 GLU B CA 1
ATOM 1527 C C . GLU B 2 86 ? -11.05567 23.29751 -10.93809 1.000 113.87440 112 GLU B C 1
ATOM 1528 O O . GLU B 2 86 ? -11.94812 23.85463 -10.29552 1.000 116.64539 112 GLU B O 1
ATOM 1534 N N . GLY B 2 87 ? -11.27996 22.22717 -11.69731 1.000 105.64285 113 GLY B N 1
ATOM 1535 C CA . GLY B 2 87 ? -12.62859 21.77457 -11.97346 1.000 101.61478 113 GLY B CA 1
ATOM 1536 C C . GLY B 2 87 ? -13.24627 22.56988 -13.10585 1.000 107.38748 113 GLY B C 1
ATOM 1537 O O . GLY B 2 87 ? -12.77948 22.49622 -14.24679 1.000 106.20079 113 GLY B O 1
ATOM 1538 N N . VAL B 2 88 ? -14.29004 23.34698 -12.80585 1.000 107.46140 114 VAL B N 1
ATOM 1539 C CA . VAL B 2 88 ? -14.91276 24.21245 -13.80028 1.000 112.68416 114 VAL B CA 1
ATOM 1540 C C . VAL B 2 88 ? -14.48081 25.66306 -13.65866 1.000 110.56821 114 VAL B C 1
ATOM 1541 O O . VAL B 2 88 ? -14.93686 26.51515 -14.43411 1.000 112.45799 114 VAL B O 1
ATOM 1545 N N . ARG B 2 89 ? -13.61913 25.97271 -12.69487 1.000 109.35254 115 ARG B N 1
ATOM 1546 C CA . ARG B 2 89 ? -13.11977 27.32338 -12.49733 1.000 105.86585 115 ARG B CA 1
ATOM 1547 C C . ARG B 2 89 ? -11.64582 27.39826 -12.88027 1.000 88.38175 115 ARG B C 1
ATOM 1548 O O . ARG B 2 89 ? -10.89782 26.42641 -12.73712 1.000 75.77998 115 ARG B O 1
ATOM 1556 N N . TRP B 2 90 ? -11.23907 28.56160 -13.38201 1.000 81.59396 116 TRP B N 1
ATOM 1557 C CA . TRP B 2 90 ? -9.86221 28.80663 -13.79028 1.000 79.75704 116 TRP B CA 1
ATOM 1558 C C . TRP B 2 90 ? -9.14899 29.58062 -12.68822 1.000 73.52195 116 TRP B C 1
ATOM 1559 O O . TRP B 2 90 ? -9.61487 30.64633 -12.27250 1.000 72.67559 116 TRP B O 1
ATOM 1570 N N . ARG B 2 91 ? -8.01920 29.05176 -12.22597 1.000 62.04415 117 ARG B N 1
ATOM 1571 C CA . ARG B 2 91 ? -7.27711 29.63418 -11.11579 1.000 64.88643 117 ARG B CA 1
ATOM 1572 C C . ARG B 2 91 ? -6.00630 30.29566 -11.63165 1.000 45.25253 117 ARG B C 1
ATOM 1573 O O . ARG B 2 91 ? -5.28859 29.72149 -12.45454 1.000 44.77443 117 ARG B O 1
ATOM 1581 N N . VAL B 2 92 ? -5.73610 31.50381 -11.14382 1.000 43.21629 118 VAL B N 1
ATOM 1582 C CA . VAL B 2 92 ? -4.51765 32.21481 -11.51453 1.000 42.72176 118 VAL B CA 1
ATOM 1583 C C . VAL B 2 92 ? -3.34901 31.60882 -10.74909 1.000 41.16250 118 VAL B C 1
ATOM 1584 O O . VAL B 2 92 ? -3.29451 31.67382 -9.51461 1.000 42.90858 118 VAL B O 1
ATOM 1588 N N . MET B 2 93 ? -2.41386 31.00279 -11.47827 1.000 37.63354 119 MET B N 1
ATOM 1589 C CA . MET B 2 93 ? -1.25908 30.35191 -10.87205 1.000 39.87984 119 MET B CA 1
ATOM 1590 C C . MET B 2 93 ? -0.00953 31.22024 -10.87051 1.000 45.31500 119 MET B C 1
ATOM 1591 O O . MET B 2 93 ? 0.84988 31.04633 -10.00110 1.000 47.13206 119 MET B O 1
ATOM 1596 N N . ALA B 2 94 ? 0.10831 32.14684 -11.81817 1.000 40.58861 120 ALA B N 1
ATOM 1597 C CA . ALA B 2 94 ? 1.24811 33.04995 -11.90407 1.000 40.10276 120 ALA B CA 1
ATOM 1598 C C . ALA B 2 94 ? 0.82314 34.25152 -12.73170 1.000 32.83081 120 ALA B C 1
ATOM 1599 O O . ALA B 2 94 ? -0.12556 34.17536 -13.51687 1.000 38.46120 120 ALA B O 1
ATOM 1601 N N . ILE B 2 95 ? 1.53456 35.36576 -12.55637 1.000 31.85451 121 ILE B N 1
ATOM 1602 C CA . ILE B 2 95 ? 1.15644 36.60104 -13.23160 1.000 31.14710 121 ILE B CA 1
ATOM 1603 C C . ILE B 2 95 ? 2.34526 37.55080 -13.24013 1.000 30.75122 121 ILE B C 1
ATOM 1604 O O . ILE B 2 95 ? 3.14959 37.57692 -12.30332 1.000 30.31263 121 ILE B O 1
ATOM 1609 N N . GLN B 2 96 ? 2.45629 38.33062 -14.31256 1.000 29.10952 122 GLN B N 1
ATOM 1610 C CA . GLN B 2 96 ? 3.43680 39.40400 -14.39584 1.000 31.90548 122 GLN B CA 1
ATOM 1611 C C . GLN B 2 96 ? 2.93133 40.44692 -15.37509 1.000 28.48886 122 GLN B C 1
ATOM 1612 O O . GLN B 2 96 ? 2.28142 40.10952 -16.36847 1.000 34.48821 122 GLN B O 1
ATOM 1618 N N . ASP B 2 97 ? 3.23447 41.70953 -15.08731 1.000 27.73138 123 ASP B N 1
ATOM 1619 C CA . ASP B 2 97 ? 3.18070 42.74860 -16.10277 1.000 29.05658 123 ASP B CA 1
ATOM 1620 C C . ASP B 2 97 ? 4.48630 42.72229 -16.88644 1.000 29.80165 123 ASP B C 1
ATOM 1621 O O . ASP B 2 97 ? 5.57003 42.77459 -16.30486 1.000 32.59544 123 ASP B O 1
ATOM 1626 N N . PHE B 2 98 ? 4.37268 42.63736 -18.20583 1.000 34.11810 124 PHE B N 1
ATOM 1627 C CA . PHE B 2 98 ? 5.47046 42.29191 -19.10197 1.000 34.19818 124 PHE B CA 1
ATOM 1628 C C . PHE B 2 98 ? 5.75056 43.50285 -19.98196 1.000 29.41873 124 PHE B C 1
ATOM 1629 O O . PHE B 2 98 ? 4.93168 43.85817 -20.83623 1.000 28.64854 124 PHE B O 1
ATOM 1637 N N . LYS B 2 99 ? 6.88107 44.16342 -19.75249 1.000 26.34908 125 LYS B N 1
ATOM 1638 C CA . LYS B 2 99 ? 7.35009 45.18031 -20.68067 1.000 33.18528 125 LYS B CA 1
ATOM 1639 C C . LYS B 2 99 ? 8.17493 44.47632 -21.75005 1.000 32.18037 125 LYS B C 1
ATOM 1640 O O . LYS B 2 99 ? 9.25182 43.94176 -21.43663 1.000 27.36623 125 LYS B O 1
ATOM 1646 N N . PRO B 2 100 ? 7.70947 44.42861 -22.99941 1.000 26.37954 126 PRO B N 1
ATOM 1647 C CA . PRO B 2 100 ? 8.31220 43.51152 -23.97942 1.000 29.57398 126 PRO B CA 1
ATOM 1648 C C . PRO B 2 100 ? 9.78509 43.76367 -24.24552 1.000 34.57973 126 PRO B C 1
ATOM 1649 O O . PRO B 2 100 ? 10.55752 42.80730 -24.34047 1.000 25.26776 126 PRO B O 1
ATOM 1653 N N . PHE B 2 101 ? 10.20105 45.01826 -24.37726 1.000 29.87739 127 PHE B N 1
ATOM 1654 C CA . PHE B 2 101 ? 11.58594 45.31091 -24.73067 1.000 27.83109 127 PHE B CA 1
ATOM 1655 C C . PHE B 2 101 ? 12.52132 45.26723 -23.53410 1.000 26.57269 127 PHE B C 1
ATOM 1656 O O . PHE B 2 101 ? 13.71651 45.55197 -23.68182 1.000 28.10660 127 PHE B O 1
ATOM 1664 N N . GLU B 2 102 ? 12.00736 44.91748 -22.36307 1.000 19.85147 128 GLU B N 1
ATOM 1665 C CA . GLU B 2 102 ? 12.83056 44.54141 -21.22750 1.000 26.76962 128 GLU B CA 1
ATOM 1666 C C . GLU B 2 102 ? 13.08706 43.03603 -21.17477 1.000 25.97633 128 GLU B C 1
ATOM 1667 O O . GLU B 2 102 ? 13.77188 42.57092 -20.25986 1.000 28.53119 128 GLU B O 1
ATOM 1673 N N . ASN B 2 103 ? 12.55703 42.27334 -22.12739 1.000 26.78060 129 ASN B N 1
ATOM 1674 C CA . ASN B 2 103 ? 12.64541 40.81081 -22.11882 1.000 27.12880 129 ASN B CA 1
ATOM 1675 C C . ASN B 2 103 ? 12.89842 40.27995 -23.52625 1.000 32.07759 129 ASN B C 1
ATOM 1676 O O . ASN B 2 103 ? 12.24263 39.34658 -23.98623 1.000 28.89002 129 ASN B O 1
ATOM 1681 N N . LEU B 2 104 ? 13.87327 40.85607 -24.22469 1.000 22.17706 130 LEU B N 1
ATOM 1682 C CA . LEU B 2 104 ? 14.13326 40.46036 -25.60235 1.000 20.79526 130 LEU B CA 1
ATOM 1683 C C . LEU B 2 104 ? 14.92346 39.15649 -25.65136 1.000 32.10275 130 LEU B C 1
ATOM 1684 O O . LEU B 2 104 ? 15.81688 38.91689 -24.83769 1.000 26.58205 130 LEU B O 1
ATOM 1689 N N . ARG B 2 105 ? 14.56399 38.30595 -26.60161 1.000 32.04493 131 ARG B N 1
ATOM 1690 C CA . ARG B 2 105 ? 15.38889 37.16188 -26.97259 1.000 31.34302 131 ARG B CA 1
ATOM 1691 C C . ARG B 2 105 ? 15.11301 36.94565 -28.44901 1.000 29.59453 131 ARG B C 1
ATOM 1692 O O . ARG B 2 105 ? 14.01052 36.52667 -28.81846 1.000 24.48690 131 ARG B O 1
ATOM 1700 N N . LEU B 2 106 ? 16.08150 37.28846 -29.28661 1.000 21.75644 132 LEU B N 1
ATOM 1701 C CA . LEU B 2 106 ? 15.84493 37.24239 -30.71760 1.000 27.58747 132 LEU B CA 1
ATOM 1702 C C . LEU B 2 106 ? 15.82848 35.80034 -31.20893 1.000 22.05920 132 LEU B C 1
ATOM 1703 O O . LEU B 2 106 ? 16.16600 34.86345 -30.48909 1.000 23.79387 132 LEU B O 1
ATOM 1708 N N . MET B 2 107 ? 15.38815 35.63627 -32.45071 1.000 25.48407 133 MET B N 1
ATOM 1709 C CA . MET B 2 107 ? 15.56418 34.37865 -33.15215 1.000 30.14864 133 MET B CA 1
ATOM 1710 C C . MET B 2 107 ? 17.04642 34.13770 -33.41511 1.000 31.54413 133 MET B C 1
ATOM 1711 O O . MET B 2 107 ? 17.82713 35.07366 -33.60172 1.000 26.41283 133 MET B O 1
ATOM 1716 N N . ALA B 2 108 ? 17.42921 32.86756 -33.42902 1.000 27.94515 134 ALA B N 1
ATOM 1717 C CA . ALA B 2 108 ? 18.79291 32.51161 -33.79117 1.000 24.49913 134 ALA B CA 1
ATOM 1718 C C . ALA B 2 108 ? 19.11211 33.02949 -35.19232 1.000 25.36533 134 ALA B C 1
ATOM 1719 O O . ALA B 2 108 ? 18.25281 32.98215 -36.08233 1.000 26.54520 134 ALA B O 1
ATOM 1721 N N . PRO B 2 109 ? 20.32710 33.53296 -35.42594 1.000 27.14203 135 PRO B N 1
ATOM 1722 C CA . PRO B 2 109 ? 20.70251 33.95780 -36.77960 1.000 28.71993 135 PRO B CA 1
ATOM 1723 C C . PRO B 2 109 ? 20.50270 32.83434 -37.78625 1.000 32.84602 135 PRO B C 1
ATOM 1724 O O . PRO B 2 109 ? 20.67899 31.65372 -37.47854 1.000 28.93396 135 PRO B O 1
ATOM 1728 N N . ILE B 2 110 ? 20.12597 33.21112 -39.00363 1.000 29.87220 136 ILE B N 1
ATOM 1729 C CA . ILE B 2 110 ? 19.81686 32.24710 -40.04959 1.000 33.56091 136 ILE B CA 1
ATOM 1730 C C . ILE B 2 110 ? 20.63478 32.58583 -41.29063 1.000 38.48542 136 ILE B C 1
ATOM 1731 O O . ILE B 2 110 ? 21.33421 33.59926 -41.34891 1.000 36.22875 136 ILE B O 1
ATOM 1736 N N . SER B 2 111 ? 20.53058 31.70711 -42.28956 1.000 37.10825 137 SER B N 1
ATOM 1737 C CA . SER B 2 111 ? 21.14974 31.90932 -43.59961 1.000 37.43008 137 SER B CA 1
ATOM 1738 C C . SER B 2 111 ? 22.66647 32.05275 -43.49229 1.000 37.66854 137 SER B C 1
ATOM 1739 O O . SER B 2 111 ? 23.27900 32.88012 -44.17150 1.000 39.56820 137 SER B O 1
ATOM 1742 N N . LEU B 2 112 ? 23.27703 31.24878 -42.62379 1.000 35.92970 138 LEU B N 1
ATOM 1743 C CA . LEU B 2 112 ? 24.73292 31.19626 -42.56475 1.000 35.97260 138 LEU B CA 1
ATOM 1744 C C . LEU B 2 112 ? 25.28926 30.66788 -43.87907 1.000 34.59698 138 LEU B C 1
ATOM 1745 O O . LEU B 2 112 ? 24.70757 29.78214 -44.50720 1.000 31.20123 138 LEU B O 1
ATOM 1750 N N . GLN B 2 113 ? 26.41935 31.22373 -44.30440 1.000 38.28930 139 GLN B N 1
ATOM 1751 C CA . GLN B 2 113 ? 27.06793 30.71005 -45.49846 1.000 41.68404 139 GLN B CA 1
ATOM 1752 C C . GLN B 2 113 ? 28.53358 31.09827 -45.45882 1.000 41.13783 139 GLN B C 1
ATOM 1753 O O . GLN B 2 113 ? 28.90022 32.14973 -44.92414 1.000 35.33858 139 GLN B O 1
ATOM 1759 N N . VAL B 2 114 ? 29.36462 30.22260 -46.01676 1.000 34.35192 140 VAL B N 1
ATOM 1760 C CA . VAL B 2 114 ? 30.78047 30.52343 -46.17769 1.000 36.35087 140 VAL B CA 1
ATOM 1761 C C . VAL B 2 114 ? 30.91925 31.51883 -47.31842 1.000 35.50267 140 VAL B C 1
ATOM 1762 O O . VAL B 2 114 ? 30.53866 31.23433 -48.45913 1.000 45.22535 140 VAL B O 1
ATOM 1766 N N . VAL B 2 115 ? 31.41826 32.71180 -47.00698 1.000 36.49597 141 VAL B N 1
ATOM 1767 C CA . VAL B 2 115 ? 31.67575 33.68674 -48.05877 1.000 39.30330 141 VAL B CA 1
ATOM 1768 C C . VAL B 2 115 ? 32.98809 33.36687 -48.75962 1.000 43.26189 141 VAL B C 1
ATOM 1769 O O . VAL B 2 115 ? 33.09138 33.46232 -49.98837 1.000 49.96774 141 VAL B O 1
ATOM 1773 N N . HIS B 2 116 ? 33.99633 32.95482 -47.99409 1.000 41.93700 142 HIS B N 1
ATOM 1774 C CA . HIS B 2 116 ? 35.31994 32.67333 -48.53033 1.000 44.63169 142 HIS B CA 1
ATOM 1775 C C . HIS B 2 116 ? 36.13773 31.91236 -47.49694 1.000 42.52761 142 HIS B C 1
ATOM 1776 O O . HIS B 2 116 ? 36.28471 32.36861 -46.35867 1.000 42.79823 142 HIS B O 1
ATOM 1783 N N . VAL B 2 117 ? 36.66473 30.75134 -47.86914 1.000 42.28922 143 VAL B N 1
ATOM 1784 C CA . VAL B 2 117 ? 37.47504 29.94483 -46.96782 1.000 39.56820 143 VAL B CA 1
ATOM 1785 C C . VAL B 2 117 ? 38.87633 29.82504 -47.54689 1.000 39.92737 143 VAL B C 1
ATOM 1786 O O . VAL B 2 117 ? 39.05351 29.70795 -48.76451 1.000 42.76175 143 VAL B O 1
ATOM 1790 N N . GLU B 2 118 ? 39.87325 29.88564 -46.66932 1.000 35.01822 144 GLU B N 1
ATOM 1791 C CA . GLU B 2 118 ? 41.25624 29.67439 -47.06670 1.000 40.29014 144 GLU B CA 1
ATOM 1792 C C . GLU B 2 118 ? 41.86282 28.55247 -46.22881 1.000 40.81153 144 GLU B C 1
ATOM 1793 O O . GLU B 2 118 ? 41.14802 27.63896 -45.79615 1.000 37.94342 144 GLU B O 1
ATOM 1799 N N . THR B 2 119 ? 43.17432 28.59782 -45.99975 1.000 39.61835 145 THR B N 1
ATOM 1800 C CA . THR B 2 119 ? 43.82880 27.55310 -45.22572 1.000 40.03402 145 THR B CA 1
ATOM 1801 C C . THR B 2 119 ? 43.76666 27.80249 -43.72502 1.000 43.67055 145 THR B C 1
ATOM 1802 O O . THR B 2 119 ? 43.68486 26.84379 -42.95195 1.000 43.94195 145 THR B O 1
ATOM 1806 N N . HIS B 2 120 ? 43.79472 29.06318 -43.28748 1.000 41.19829 146 HIS B N 1
ATOM 1807 C CA . HIS B 2 120 ? 43.78042 29.38236 -41.86483 1.000 39.29366 146 HIS B CA 1
ATOM 1808 C C . HIS B 2 120 ? 42.63147 30.28647 -41.46130 1.000 41.97791 146 HIS B C 1
ATOM 1809 O O . HIS B 2 120 ? 42.48352 30.57798 -40.26906 1.000 44.05503 146 HIS B O 1
ATOM 1816 N N . ARG B 2 121 ? 41.82284 30.74545 -42.40750 1.000 36.89213 147 ARG B N 1
ATOM 1817 C CA . ARG B 2 121 ? 40.79937 31.72712 -42.10669 1.000 42.80787 147 ARG B CA 1
ATOM 1818 C C . ARG B 2 121 ? 39.53674 31.38895 -42.87974 1.000 36.31719 147 ARG B C 1
ATOM 1819 O O . ARG B 2 121 ? 39.55664 30.62907 -43.85118 1.000 42.94137 147 ARG B O 1
ATOM 1827 N N . CYS B 2 122 ? 38.43109 31.96584 -42.42983 1.000 40.67300 148 CYS B N 1
ATOM 1828 C CA . CYS B 2 122 ? 37.14714 31.76495 -43.08088 1.000 37.51640 148 CYS B CA 1
ATOM 1829 C C . CYS B 2 122 ? 36.25179 32.95095 -42.76857 1.000 37.47985 148 CYS B C 1
ATOM 1830 O O . CYS B 2 122 ? 36.10739 33.33885 -41.60571 1.000 44.72885 148 CYS B O 1
ATOM 1833 N N . ASN B 2 123 ? 35.66270 33.52263 -43.80481 1.000 34.94327 149 ASN B N 1
ATOM 1834 C CA . ASN B 2 123 ? 34.68616 34.58837 -43.65319 1.000 35.68605 149 ASN B CA 1
ATOM 1835 C C . ASN B 2 123 ? 33.29326 33.98171 -43.77310 1.000 32.56540 149 ASN B C 1
ATOM 1836 O O . ASN B 2 123 ? 32.95027 33.40289 -44.80998 1.000 41.39867 149 ASN B O 1
ATOM 1841 N N . ILE B 2 124 ? 32.50512 34.09974 -42.70667 1.000 33.40649 150 ILE B N 1
ATOM 1842 C CA . ILE B 2 124 ? 31.14950 33.56215 -42.63853 1.000 34.05112 150 ILE B CA 1
ATOM 1843 C C . ILE B 2 124 ? 30.19281 34.71301 -42.36821 1.000 31.33938 150 ILE B C 1
ATOM 1844 O O . ILE B 2 124 ? 30.46379 35.56160 -41.51029 1.000 33.64666 150 ILE B O 1
ATOM 1849 N N . SER B 2 125 ? 29.08213 34.75057 -43.10417 1.000 39.27286 151 SER B N 1
ATOM 1850 C CA . SER B 2 125 ? 28.05401 35.76234 -42.90274 1.000 38.33360 151 SER B CA 1
ATOM 1851 C C . SER B 2 125 ? 26.74648 35.10425 -42.47449 1.000 38.62046 151 SER B C 1
ATOM 1852 O O . SER B 2 125 ? 26.56737 33.88591 -42.58321 1.000 33.39920 151 SER B O 1
ATOM 1855 N N . TRP B 2 126 ? 25.83236 35.92924 -41.97298 1.000 32.77063 152 TRP B N 1
ATOM 1856 C CA . TRP B 2 126 ? 24.55035 35.45503 -41.47785 1.000 32.47009 152 TRP B CA 1
ATOM 1857 C C . TRP B 2 126 ? 23.52831 36.57614 -41.60302 1.000 35.63736 152 TRP B C 1
ATOM 1858 O O . TRP B 2 126 ? 23.85418 37.70981 -41.97473 1.000 33.31353 152 TRP B O 1
ATOM 1869 N N . GLU B 2 127 ? 22.28006 36.24497 -41.27896 1.000 38.70964 153 GLU B N 1
ATOM 1870 C CA . GLU B 2 127 ? 21.16539 37.17546 -41.35100 1.000 36.83184 153 GLU B CA 1
ATOM 1871 C C . GLU B 2 127 ? 20.44918 37.22086 -40.01278 1.000 35.89469 153 GLU B C 1
ATOM 1872 O O . GLU B 2 127 ? 20.34506 36.20661 -39.32018 1.000 30.45412 153 GLU B O 1
ATOM 1878 N N . ILE B 2 128 ? 19.95469 38.40105 -39.65918 1.000 34.51895 154 ILE B N 1
ATOM 1879 C CA . ILE B 2 128 ? 19.17910 38.61189 -38.44297 1.000 37.33535 154 ILE B CA 1
ATOM 1880 C C . ILE B 2 128 ? 17.71444 38.70091 -38.85454 1.000 42.60139 154 ILE B C 1
ATOM 1881 O O . ILE B 2 128 ? 17.30483 39.66707 -39.50616 1.000 50.24497 154 ILE B O 1
ATOM 1886 N N . SER B 2 129 ? 16.91982 37.70618 -38.47583 1.000 37.09900 155 SER B N 1
ATOM 1887 C CA . SER B 2 129 ? 15.52348 37.63674 -38.88377 1.000 35.61349 155 SER B CA 1
ATOM 1888 C C . SER B 2 129 ? 14.60110 38.14558 -37.78053 1.000 26.64780 155 SER B C 1
ATOM 1889 O O . SER B 2 129 ? 14.95709 38.17486 -36.59936 1.000 31.59694 155 SER B O 1
ATOM 1892 N N . GLN B 2 130 ? 13.39461 38.53224 -38.19260 1.000 30.88412 156 GLN B N 1
ATOM 1893 C CA . GLN B 2 130 ? 12.31945 38.95723 -37.28880 1.000 31.00654 156 GLN B CA 1
ATOM 1894 C C . GLN B 2 130 ? 12.80913 40.00019 -36.28376 1.000 25.92454 156 GLN B C 1
ATOM 1895 O O . GLN B 2 130 ? 12.69115 39.84722 -35.06363 1.000 28.52874 156 GLN B O 1
ATOM 1901 N N . ALA B 2 131 ? 13.37370 41.07710 -36.82174 1.000 31.46045 157 ALA B N 1
ATOM 1902 C CA . ALA B 2 131 ? 13.89161 42.17836 -36.02377 1.000 34.00742 157 ALA B CA 1
ATOM 1903 C C . ALA B 2 131 ? 14.04511 43.38678 -36.93187 1.000 26.83924 157 ALA B C 1
ATOM 1904 O O . ALA B 2 131 ? 14.47214 43.25470 -38.08206 1.000 33.05256 157 ALA B O 1
ATOM 1906 N N . SER B 2 132 ? 13.68561 44.55804 -36.41733 1.000 32.01247 158 SER B N 1
ATOM 1907 C CA . SER B 2 132 ? 13.82069 45.76798 -37.20886 1.000 40.69061 158 SER B CA 1
ATOM 1908 C C . SER B 2 132 ? 15.29103 46.06193 -37.47141 1.000 38.91918 158 SER B C 1
ATOM 1909 O O . SER B 2 132 ? 16.17850 45.65565 -36.71700 1.000 37.25017 158 SER B O 1
ATOM 1912 N N . HIS B 2 133 ? 15.53889 46.78229 -38.56523 1.000 43.01915 159 HIS B N 1
ATOM 1913 C CA . HIS B 2 133 ? 16.89290 47.23240 -38.85449 1.000 50.83648 159 HIS B CA 1
ATOM 1914 C C . HIS B 2 133 ? 17.48868 48.00653 -37.68671 1.000 51.24780 159 HIS B C 1
ATOM 1915 O O . HIS B 2 133 ? 18.71488 48.03015 -37.52243 1.000 47.55895 159 HIS B O 1
ATOM 1922 N N . TYR B 2 134 ? 16.64319 48.63478 -36.85889 1.000 39.63268 160 TYR B N 1
ATOM 1923 C CA . TYR B 2 134 ? 17.14576 49.29708 -35.65869 1.000 48.40116 160 TYR B CA 1
ATOM 1924 C C . TYR B 2 134 ? 17.96271 48.33517 -34.80860 1.000 48.32891 160 TYR B C 1
ATOM 1925 O O . TYR B 2 134 ? 19.08473 48.64627 -34.39579 1.000 51.54765 160 TYR B O 1
ATOM 1934 N N . PHE B 2 135 ? 17.41537 47.15029 -34.54360 1.000 44.42139 161 PHE B N 1
ATOM 1935 C CA . PHE B 2 135 ? 18.09742 46.21844 -33.65899 1.000 40.90981 161 PHE B CA 1
ATOM 1936 C C . PHE B 2 135 ? 19.35693 45.63573 -34.27280 1.000 39.07501 161 PHE B C 1
ATOM 1937 O O . PHE B 2 135 ? 20.26179 45.26612 -33.52392 1.000 38.45794 161 PHE B O 1
ATOM 1945 N N . GLU B 2 136 ? 19.45838 45.57546 -35.60406 1.000 39.14840 162 GLU B N 1
ATOM 1946 C CA . GLU B 2 136 ? 20.69869 45.10527 -36.21770 1.000 48.40851 162 GLU B CA 1
ATOM 1947 C C . GLU B 2 136 ? 21.88502 45.98646 -35.84240 1.000 50.49092 162 GLU B C 1
ATOM 1948 O O . GLU B 2 136 ? 23.02744 45.51604 -35.82849 1.000 46.39894 162 GLU B O 1
ATOM 1954 N N . ARG B 2 137 ? 21.63794 47.25618 -35.52249 1.000 45.26648 163 ARG B N 1
ATOM 1955 C CA . ARG B 2 137 ? 22.70115 48.19379 -35.18469 1.000 43.41700 163 ARG B CA 1
ATOM 1956 C C . ARG B 2 137 ? 23.00547 48.25831 -33.69372 1.000 38.16195 163 ARG B C 1
ATOM 1957 O O . ARG B 2 137 ? 23.93441 48.97098 -33.30003 1.000 46.64801 163 ARG B O 1
ATOM 1965 N N . HIS B 2 138 ? 22.25212 47.54896 -32.85949 1.000 35.45792 164 HIS B N 1
ATOM 1966 C CA . HIS B 2 138 ? 22.43589 47.56924 -31.40901 1.000 34.18796 164 HIS B CA 1
ATOM 1967 C C . HIS B 2 138 ? 22.50676 46.15089 -30.86334 1.000 36.51042 164 HIS B C 1
ATOM 1968 O O . HIS B 2 138 ? 21.80806 45.78260 -29.91289 1.000 35.92998 164 HIS B O 1
ATOM 1975 N N . LEU B 2 139 ? 23.38004 45.34242 -31.46823 1.000 36.54407 165 LEU B N 1
ATOM 1976 C CA . LEU B 2 139 ? 23.53975 43.93181 -31.14576 1.000 34.52806 165 LEU B CA 1
ATOM 1977 C C . LEU B 2 139 ? 24.94681 43.63200 -30.64666 1.000 37.34559 165 LEU B C 1
ATOM 1978 O O . LEU B 2 139 ? 25.90724 44.36700 -30.89955 1.000 34.16326 165 LEU B O 1
ATOM 1983 N N . GLU B 2 140 ? 25.03336 42.50732 -29.95254 1.000 33.00544 166 GLU B N 1
ATOM 1984 C CA . GLU B 2 140 ? 26.26572 41.83528 -29.58754 1.000 35.16075 166 GLU B CA 1
ATOM 1985 C C . GLU B 2 140 ? 26.15746 40.41582 -30.12605 1.000 34.98561 166 GLU B C 1
ATOM 1986 O O . GLU B 2 140 ? 25.06558 39.83195 -30.12976 1.000 28.43202 166 GLU B O 1
ATOM 1992 N N . PHE B 2 141 ? 27.26531 39.88082 -30.62966 1.000 27.66463 167 PHE B N 1
ATOM 1993 C CA . PHE B 2 141 ? 27.29058 38.53248 -31.19686 1.000 24.22849 167 PHE B CA 1
ATOM 1994 C C . PHE B 2 141 ? 28.28015 37.65768 -30.43795 1.000 29.50859 167 PHE B C 1
ATOM 1995 O O . PHE B 2 141 ? 29.26956 38.14446 -29.88159 1.000 32.56567 167 PHE B O 1
ATOM 2003 N N . GLU B 2 142 ? 28.02797 36.35094 -30.46266 1.000 33.63932 168 GLU B N 1
ATOM 2004 C CA . GLU B 2 142 ? 28.96040 35.35715 -29.95362 1.000 31.23934 168 GLU B CA 1
ATOM 2005 C C . GLU B 2 142 ? 29.09953 34.26575 -30.99880 1.000 27.43547 168 GLU B C 1
ATOM 2006 O O . GLU B 2 142 ? 28.09087 33.76687 -31.50749 1.000 29.86492 168 GLU B O 1
ATOM 2012 N N . ALA B 2 143 ? 30.34448 33.90486 -31.32229 1.000 30.15322 169 ALA B N 1
ATOM 2013 C CA . ALA B 2 143 ? 30.62409 32.88051 -32.31786 1.000 28.51661 169 ALA B CA 1
ATOM 2014 C C . ALA B 2 143 ? 31.55552 31.83098 -31.73516 1.000 30.17125 169 ALA B C 1
ATOM 2015 O O . ALA B 2 143 ? 32.46522 32.15277 -30.96449 1.000 40.87135 169 ALA B O 1
ATOM 2017 N N . ARG B 2 144 ? 31.31620 30.56962 -32.09932 1.000 26.89075 170 ARG B N 1
ATOM 2018 C CA . ARG B 2 144 ? 32.16734 29.47403 -31.65777 1.000 29.91552 170 ARG B CA 1
ATOM 2019 C C . ARG B 2 144 ? 32.30561 28.46221 -32.78293 1.000 31.17661 170 ARG B C 1
ATOM 2020 O O . ARG B 2 144 ? 31.49104 28.40899 -33.70892 1.000 28.75663 170 ARG B O 1
ATOM 2028 N N . THR B 2 145 ? 33.34962 27.64666 -32.67995 1.000 36.01329 171 THR B N 1
ATOM 2029 C CA . THR B 2 145 ? 33.68797 26.66864 -33.69994 1.000 31.79914 171 THR B CA 1
ATOM 2030 C C . THR B 2 145 ? 33.85049 25.28865 -33.08334 1.000 32.90871 171 THR B C 1
ATOM 2031 O O . THR B 2 145 ? 34.26566 25.14271 -31.93163 1.000 27.61304 171 THR B O 1
ATOM 2035 N N . LEU B 2 146 ? 33.54753 24.27615 -33.88216 1.000 31.62860 172 LEU B N 1
ATOM 2036 C CA . LEU B 2 146 ? 33.75285 22.88432 -33.51309 1.000 30.04162 172 LEU B CA 1
ATOM 2037 C C . LEU B 2 146 ? 34.82296 22.29606 -34.41918 1.000 28.52126 172 LEU B C 1
ATOM 2038 O O . LEU B 2 146 ? 34.76655 22.46844 -35.64058 1.000 33.27225 172 LEU B O 1
ATOM 2043 N N . SER B 2 147 ? 35.79971 21.62486 -33.82842 1.000 33.75861 173 SER B N 1
ATOM 2044 C CA . SER B 2 147 ? 36.90941 21.04135 -34.56147 1.000 32.69749 173 SER B CA 1
ATOM 2045 C C . SER B 2 147 ? 37.07515 19.59042 -34.13392 1.000 33.07536 173 SER B C 1
ATOM 2046 O O . SER B 2 147 ? 36.58094 19.18790 -33.07432 1.000 33.13555 173 SER B O 1
ATOM 2049 N N . PRO B 2 148 ? 37.73711 18.76884 -34.94969 1.000 34.14685 174 PRO B N 1
ATOM 2050 C CA . PRO B 2 148 ? 37.78796 17.32828 -34.65104 1.000 33.24699 174 PRO B CA 1
ATOM 2051 C C . PRO B 2 148 ? 38.56833 17.05675 -33.37241 1.000 34.27552 174 PRO B C 1
ATOM 2052 O O . PRO B 2 148 ? 39.64809 17.61084 -33.14920 1.000 35.37432 174 PRO B O 1
ATOM 2056 N N . GLY B 2 149 ? 38.00341 16.20517 -32.52512 1.000 34.28487 175 GLY B N 1
ATOM 2057 C CA . GLY B 2 149 ? 38.57639 15.92283 -31.23217 1.000 34.93081 175 GLY B CA 1
ATOM 2058 C C . GLY B 2 149 ? 38.09239 16.80598 -30.09823 1.000 32.09931 175 GLY B C 1
ATOM 2059 O O . GLY B 2 149 ? 38.47628 16.56856 -28.94591 1.000 38.31895 175 GLY B O 1
ATOM 2060 N N . HIS B 2 150 ? 37.25963 17.80619 -30.37246 1.000 35.93156 176 HIS B N 1
ATOM 2061 C CA . HIS B 2 150 ? 36.80818 18.73304 -29.34334 1.000 33.58473 176 HIS B CA 1
ATOM 2062 C C . HIS B 2 150 ? 35.28502 18.74857 -29.28098 1.000 36.56720 176 HIS B C 1
ATOM 2063 O O . HIS B 2 150 ? 34.59941 18.16641 -30.12435 1.000 36.02789 176 HIS B O 1
ATOM 2070 N N . THR B 2 151 ? 34.76287 19.41128 -28.25166 1.000 36.30597 177 THR B N 1
ATOM 2071 C CA . THR B 2 151 ? 33.33092 19.55823 -28.03114 1.000 40.70518 177 THR B CA 1
ATOM 2072 C C . THR B 2 151 ? 32.91542 21.00768 -28.24860 1.000 37.75449 177 THR B C 1
ATOM 2073 O O . THR B 2 151 ? 33.74814 21.91375 -28.34099 1.000 35.66006 177 THR B O 1
ATOM 2077 N N . TRP B 2 152 ? 31.59729 21.22082 -28.33241 1.000 37.13885 178 TRP B N 1
ATOM 2078 C CA . TRP B 2 152 ? 31.08733 22.58572 -28.40925 1.000 33.11899 178 TRP B CA 1
ATOM 2079 C C . TRP B 2 152 ? 31.39400 23.36440 -27.13775 1.000 43.41407 178 TRP B C 1
ATOM 2080 O O . TRP B 2 152 ? 31.61431 24.57881 -27.19317 1.000 37.89673 178 TRP B O 1
ATOM 2091 N N . GLU B 2 153 ? 31.41966 22.69001 -25.98646 1.000 40.46916 179 GLU B N 1
ATOM 2092 C CA . GLU B 2 153 ? 31.74489 23.38216 -24.74327 1.000 45.71920 179 GLU B CA 1
ATOM 2093 C C . GLU B 2 153 ? 33.20085 23.83943 -24.71513 1.000 49.72425 179 GLU B C 1
ATOM 2094 O O . GLU B 2 153 ? 33.50697 24.89116 -24.14303 1.000 60.33232 179 GLU B O 1
ATOM 2100 N N . GLU B 2 154 ? 34.10717 23.07864 -25.32990 1.000 50.75924 180 GLU B N 1
ATOM 2101 C CA . GLU B 2 154 ? 35.51431 23.45632 -25.41430 1.000 46.46407 180 GLU B CA 1
ATOM 2102 C C . GLU B 2 154 ? 35.79759 24.46037 -26.52087 1.000 40.76001 180 GLU B C 1
ATOM 2103 O O . GLU B 2 154 ? 36.96152 24.83075 -26.71483 1.000 43.82276 180 GLU B O 1
ATOM 2109 N N . ALA B 2 155 ? 34.77681 24.88660 -27.25151 1.000 35.57267 181 ALA B N 1
ATOM 2110 C CA . ALA B 2 155 ? 34.99047 25.74392 -28.40482 1.000 43.06200 181 ALA B CA 1
ATOM 2111 C C . ALA B 2 155 ? 35.61974 27.06513 -27.97271 1.000 29.79531 181 ALA B C 1
ATOM 2112 O O . ALA B 2 155 ? 35.20691 27.64217 -26.96190 1.000 48.78434 181 ALA B O 1
ATOM 2114 N N . PRO B 2 156 ? 36.60517 27.57519 -28.70942 1.000 37.14813 182 PRO B N 1
ATOM 2115 C CA . PRO B 2 156 ? 37.00810 28.96926 -28.50732 1.000 37.52676 182 PRO B CA 1
ATOM 2116 C C . PRO B 2 156 ? 35.81995 29.87058 -28.80953 1.000 39.41407 182 PRO B C 1
ATOM 2117 O O . PRO B 2 156 ? 35.11919 29.69144 -29.81001 1.000 40.03405 182 PRO B O 1
ATOM 2121 N N . LEU B 2 157 ? 35.56892 30.81503 -27.91065 1.000 34.40282 183 LEU B N 1
ATOM 2122 C CA . LEU B 2 157 ? 34.43874 31.72403 -28.01586 1.000 31.43520 183 LEU B CA 1
ATOM 2123 C C . LEU B 2 157 ? 34.92990 33.11480 -28.39746 1.000 30.37951 183 LEU B C 1
ATOM 2124 O O . LEU B 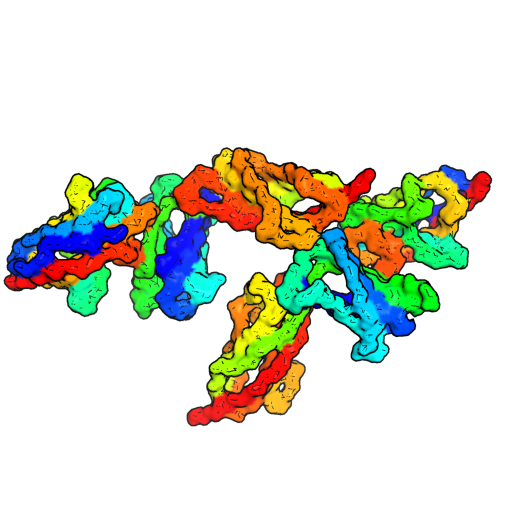2 157 ? 35.95938 33.57518 -27.90316 1.000 31.78782 183 LEU B O 1
ATOM 2129 N N . LEU B 2 158 ? 34.19549 33.76781 -29.28951 1.000 26.73922 184 LEU B N 1
ATOM 2130 C CA . LEU B 2 158 ? 34.45672 35.15045 -29.66529 1.000 38.36746 184 LEU B CA 1
ATOM 2131 C C . LEU B 2 158 ? 33.17721 35.94529 -29.43721 1.000 31.67927 184 LEU B C 1
ATOM 2132 O O . LEU B 2 158 ? 32.09553 35.50874 -29.84201 1.000 31.70134 184 LEU B O 1
ATOM 2137 N N . THR B 2 159 ? 33.29474 37.07510 -28.74047 1.000 34.96088 185 THR B N 1
ATOM 2138 C CA . THR B 2 159 ? 32.17538 37.96752 -28.46830 1.000 32.34447 185 THR B CA 1
ATOM 2139 C C . THR B 2 159 ? 32.47466 39.32616 -29.07621 1.000 33.56382 185 THR B C 1
ATOM 2140 O O . THR B 2 159 ? 33.58453 39.84301 -28.92999 1.000 34.06306 185 THR B O 1
ATOM 2144 N N . LEU B 2 160 ? 31.48077 39.91808 -29.73424 1.000 38.42540 186 LEU B N 1
ATOM 2145 C CA . LEU B 2 160 ? 31.73809 41.09343 -30.55651 1.000 42.95656 186 LEU B CA 1
ATOM 2146 C C . LEU B 2 160 ? 30.56543 42.06355 -30.48509 1.000 34.60980 186 LEU B C 1
ATOM 2147 O O . LEU B 2 160 ? 29.42044 41.66813 -30.71554 1.000 33.88377 186 LEU B O 1
ATOM 2152 N N . LYS B 2 161 ? 30.85384 43.32108 -30.15019 1.000 37.54336 187 LYS B N 1
ATOM 2153 C CA . LYS B 2 161 ? 29.87459 44.41074 -30.20439 1.000 40.76578 187 LYS B CA 1
ATOM 2154 C C . LYS B 2 161 ? 30.13194 45.17772 -31.49557 1.000 45.86071 187 LYS B C 1
ATOM 2155 O O . LYS B 2 161 ? 31.01978 46.03100 -31.55360 1.000 51.43996 187 LYS B O 1
ATOM 2161 N N . GLN B 2 162 ? 29.36155 44.87086 -32.53535 1.000 44.67131 188 GLN B N 1
ATOM 2162 C CA . GLN B 2 162 ? 29.59109 45.47947 -33.83726 1.000 50.80692 188 GLN B CA 1
ATOM 2163 C C . GLN B 2 162 ? 28.30652 45.42788 -34.64897 1.000 47.24822 188 GLN B C 1
ATOM 2164 O O . GLN B 2 162 ? 27.47314 44.53545 -34.45555 1.000 43.13460 188 GLN B O 1
ATOM 2170 N N . LYS B 2 163 ? 28.15708 46.40125 -35.55332 1.000 47.14417 189 LYS B N 1
ATOM 2171 C CA . LYS B 2 163 ? 27.11033 46.38549 -36.57566 1.000 52.67555 189 LYS B CA 1
ATOM 2172 C C . LYS B 2 163 ? 27.72786 45.72898 -37.80076 1.000 63.35681 189 LYS B C 1
ATOM 2173 O O . LYS B 2 163 ? 28.27806 46.38425 -38.69052 1.000 92.44670 189 LYS B O 1
ATOM 2179 N N . GLN B 2 164 ? 27.65246 44.40709 -37.83204 1.000 46.34190 190 GLN B N 1
ATOM 2180 C CA . GLN B 2 164 ? 28.24912 43.63210 -38.90540 1.000 46.92196 190 GLN B CA 1
ATOM 2181 C C . GLN B 2 164 ? 27.74667 42.20374 -38.77292 1.000 48.05879 190 GLN B C 1
ATOM 2182 O O . GLN B 2 164 ? 27.78789 41.61831 -37.68472 1.000 43.28150 190 GLN B O 1
ATOM 2188 N N . GLU B 2 165 ? 27.21207 41.66231 -39.86144 1.000 38.93048 191 GLU B N 1
ATOM 2189 C CA . GLU B 2 165 ? 26.65027 40.31531 -39.87172 1.000 43.95427 191 GLU B CA 1
ATOM 2190 C C . GLU B 2 165 ? 27.56640 39.34492 -40.59853 1.000 35.88852 191 GLU B C 1
ATOM 2191 O O . GLU B 2 165 ? 27.12716 38.48066 -41.36172 1.000 40.54445 191 GLU B O 1
ATOM 2197 N N . TRP B 2 166 ? 28.86593 39.49848 -40.37178 1.000 43.32741 192 TRP B N 1
ATOM 2198 C CA . TRP B 2 166 ? 29.86592 38.56064 -40.85444 1.000 39.23900 192 TRP B CA 1
ATOM 2199 C C . TRP B 2 166 ? 31.01889 38.53353 -39.86596 1.000 41.54224 192 TRP B C 1
ATOM 2200 O O . TRP B 2 166 ? 31.15199 39.41099 -39.01026 1.000 42.43080 192 TRP B O 1
ATOM 2211 N N . ILE B 2 167 ? 31.85406 37.50992 -39.98848 1.000 41.90512 193 ILE B N 1
ATOM 2212 C CA . ILE B 2 167 ? 33.02925 37.39082 -39.13779 1.000 42.20739 193 ILE B CA 1
ATOM 2213 C C . ILE B 2 167 ? 34.08804 36.62133 -39.90788 1.000 37.46916 193 ILE B C 1
ATOM 2214 O O . ILE B 2 167 ? 33.78820 35.63632 -40.58902 1.000 38.79700 193 ILE B O 1
ATOM 2219 N N . CYS B 2 168 ? 35.32201 37.10337 -39.84259 1.000 41.64463 194 CYS B N 1
ATOM 2220 C CA . CYS B 2 168 ? 36.44692 36.40866 -40.46109 1.000 34.20163 194 CYS B CA 1
ATOM 2221 C C . CYS B 2 168 ? 37.21617 35.71772 -39.34302 1.000 46.46877 194 CYS B C 1
ATOM 2222 O O . CYS B 2 168 ? 37.96251 36.36001 -38.60158 1.000 43.79200 194 CYS B O 1
ATOM 2225 N N . LEU B 2 169 ? 37.01263 34.40686 -39.21379 1.000 37.29344 195 LEU B N 1
ATOM 2226 C CA . LEU B 2 169 ? 37.73772 33.62082 -38.22640 1.000 35.64734 195 LEU B CA 1
ATOM 2227 C C . LEU B 2 169 ? 39.20831 33.52253 -38.60407 1.000 38.58309 195 LEU B C 1
ATOM 2228 O O . LEU B 2 169 ? 39.54740 33.30076 -39.76744 1.000 47.33740 195 LEU B O 1
ATOM 2233 N N . GLU B 2 170 ? 40.08272 33.66860 -37.60963 1.000 44.02204 196 GLU B N 1
ATOM 2234 C CA . GLU B 2 170 ? 41.52335 33.58667 -37.81620 1.000 41.67944 196 GLU B CA 1
ATOM 2235 C C . GLU B 2 170 ? 42.15681 32.39310 -37.11872 1.000 45.65470 196 GLU B C 1
ATOM 2236 O O . GLU B 2 170 ? 43.37098 32.19212 -37.23479 1.000 43.63476 196 GLU B O 1
ATOM 2242 N N . THR B 2 171 ? 41.36846 31.58652 -36.41913 1.000 42.70023 197 THR B N 1
ATOM 2243 C CA . THR B 2 171 ? 41.86662 30.62535 -35.44999 1.000 49.61051 197 THR B CA 1
ATOM 2244 C C . THR B 2 171 ? 42.05176 29.22571 -36.02843 1.000 48.74653 197 THR B C 1
ATOM 2245 O O . THR B 2 171 ? 42.31342 28.28552 -35.27168 1.000 60.76133 197 THR B O 1
ATOM 2249 N N . LEU B 2 172 ? 41.96834 29.07507 -37.34603 1.000 56.16527 198 LEU B N 1
ATOM 2250 C CA . LEU B 2 172 ? 41.82691 27.77529 -37.98773 1.000 42.62234 198 LEU B CA 1
ATOM 2251 C C . LEU B 2 172 ? 43.17525 27.17658 -38.38388 1.000 50.13303 198 LEU B C 1
ATOM 2252 O O . LEU B 2 172 ? 44.18907 27.87021 -38.47796 1.000 53.55851 198 LEU B O 1
ATOM 2257 N N . THR B 2 173 ? 43.16394 25.84322 -38.63010 1.000 48.46504 199 THR B N 1
ATOM 2258 C CA . THR B 2 173 ? 44.25086 25.02927 -39.15512 1.000 41.27742 199 THR B CA 1
ATOM 2259 C C . THR B 2 173 ? 43.88325 24.48123 -40.53710 1.000 39.16127 199 THR B C 1
ATOM 2260 O O . THR B 2 173 ? 42.70363 24.24797 -40.82377 1.000 37.39588 199 THR B O 1
ATOM 2264 N N . PRO B 2 174 ? 44.87178 24.26236 -41.40961 1.000 45.17639 200 PRO B N 1
ATOM 2265 C CA . PRO B 2 174 ? 44.57033 23.86655 -42.79669 1.000 42.02313 200 PRO B CA 1
ATOM 2266 C C . PRO B 2 174 ? 43.92464 22.48855 -42.91474 1.000 45.67290 200 PRO B C 1
ATOM 2267 O O . PRO B 2 174 ? 44.14479 21.59660 -42.09398 1.000 38.02795 200 PRO B O 1
ATOM 2271 N N . ASP B 2 175 ? 43.11955 22.33333 -43.97178 1.000 47.42755 201 ASP B N 1
ATOM 2272 C CA . ASP B 2 175 ? 42.59725 21.04829 -44.44760 1.000 41.55029 201 ASP B CA 1
ATOM 2273 C C . ASP B 2 175 ? 41.70280 20.34121 -43.42797 1.000 38.42237 201 ASP B C 1
ATOM 2274 O O . ASP B 2 175 ? 41.64206 19.10780 -43.41261 1.000 53.52227 201 ASP B O 1
ATOM 2279 N N . THR B 2 176 ? 40.98938 21.08871 -42.58461 1.000 32.05245 202 THR B N 1
ATOM 2280 C CA . THR B 2 176 ? 40.28019 20.53214 -41.43570 1.000 37.23783 202 THR B CA 1
ATOM 2281 C C . THR B 2 176 ? 38.77616 20.80376 -41.51056 1.000 33.60117 202 THR B C 1
ATOM 2282 O O . THR B 2 176 ? 38.34937 21.88275 -41.93201 1.000 32.31491 202 THR B O 1
ATOM 2286 N N . GLN B 2 177 ? 37.97022 19.82283 -41.08719 1.000 31.19471 203 GLN B N 1
ATOM 2287 C CA . GLN B 2 177 ? 36.52837 20.00866 -40.99159 1.000 29.16092 203 GLN B CA 1
ATOM 2288 C C . GLN B 2 177 ? 36.17763 20.83070 -39.76087 1.000 31.05277 203 GLN B C 1
ATOM 2289 O O . GLN B 2 177 ? 36.69849 20.58475 -38.66900 1.000 30.18060 203 GLN B O 1
ATOM 2295 N N . TYR B 2 178 ? 35.27706 21.80092 -39.94071 1.000 28.94621 204 TYR B N 1
ATOM 2296 C CA . TYR B 2 178 ? 34.80469 22.64843 -38.85279 1.000 27.32826 204 TYR B CA 1
ATOM 2297 C C . TYR B 2 178 ? 33.28665 22.75709 -38.88448 1.000 29.16591 204 TYR B C 1
ATOM 2298 O O . TYR B 2 178 ? 32.63839 22.52451 -39.90958 1.000 27.66033 204 TYR B O 1
ATOM 2307 N N . GLU B 2 179 ? 32.72354 23.13703 -37.74307 1.000 29.18496 205 GLU B N 1
ATOM 2308 C CA . GLU B 2 179 ? 31.37886 23.68215 -37.69529 1.000 31.67735 205 GLU B CA 1
ATOM 2309 C C . GLU B 2 179 ? 31.42405 25.01065 -36.95678 1.000 30.22849 205 GLU B C 1
ATOM 2310 O O . GLU B 2 179 ? 32.26515 25.22334 -36.08274 1.000 30.38105 205 GLU B O 1
ATOM 2316 N N . PHE B 2 180 ? 30.51714 25.90298 -37.33494 1.000 26.23967 206 PHE B N 1
ATOM 2317 C CA . PHE B 2 180 ? 30.45084 27.26767 -36.81963 1.000 30.38130 206 PHE B CA 1
ATOM 2318 C C . PHE B 2 180 ? 29.02882 27.54266 -36.34829 1.000 26.51739 206 PHE B C 1
ATOM 2319 O O . PHE B 2 180 ? 28.07299 27.18508 -37.03870 1.000 29.08697 206 PHE B O 1
ATOM 2327 N N . GLN B 2 181 ? 28.88759 28.16365 -35.17471 1.000 24.50999 207 GLN B N 1
ATOM 2328 C CA . GLN B 2 181 ? 27.59983 28.65106 -34.69103 1.000 27.53813 207 GLN B CA 1
ATOM 2329 C C . GLN B 2 181 ? 27.72761 30.09132 -34.22549 1.000 26.90675 207 GLN B C 1
ATOM 2330 O O . GLN B 2 181 ? 28.78869 30.50689 -33.75146 1.000 23.05820 207 GLN B O 1
ATOM 2336 N N . VAL B 2 182 ? 26.62121 30.83859 -34.32220 1.000 24.79097 208 VAL B N 1
ATOM 2337 C CA . VAL B 2 182 ? 26.57575 32.22949 -33.87956 1.000 26.80319 208 VAL B CA 1
ATOM 2338 C C . VAL B 2 182 ? 25.24182 32.49700 -33.18426 1.000 29.20706 208 VAL B C 1
ATOM 2339 O O . VAL B 2 182 ? 24.19676 31.95059 -33.55959 1.000 25.02067 208 VAL B O 1
ATOM 2343 N N . ARG B 2 183 ? 25.28772 33.34855 -32.15500 1.000 27.96154 209 ARG B N 1
ATOM 2344 C CA . ARG B 2 183 ? 24.08846 33.79521 -31.45824 1.000 29.14717 209 ARG B CA 1
ATOM 2345 C C . ARG B 2 183 ? 24.17697 35.29778 -31.19537 1.000 28.55113 209 ARG B C 1
ATOM 2346 O O . ARG B 2 183 ? 25.26212 35.88894 -31.17861 1.000 23.45070 209 ARG B O 1
ATOM 2354 N N . VAL B 2 184 ? 23.00799 35.89712 -30.97040 1.000 28.68776 210 VAL B N 1
ATOM 2355 C CA . VAL B 2 184 ? 22.84270 37.35255 -30.88655 1.000 20.87910 210 VAL B CA 1
ATOM 2356 C C . VAL B 2 184 ? 22.12117 37.79804 -29.61492 1.000 34.78528 210 VAL B C 1
ATOM 2357 O O . VAL B 2 184 ? 21.28551 37.07542 -29.07555 1.000 22.69814 210 VAL B O 1
ATOM 2372 N N . PRO B 2 186 ? 20.52165 41.70450 -28.13190 1.000 27.97216 212 PRO B N 1
ATOM 2373 C CA . PRO B 2 186 ? 20.39898 43.16911 -28.16523 1.000 22.81860 212 PRO B CA 1
ATOM 2374 C C . PRO B 2 186 ? 21.03944 43.78692 -26.93969 1.000 28.42562 212 PRO B C 1
ATOM 2375 O O . PRO B 2 186 ? 21.03476 43.15497 -25.87894 1.000 29.87204 212 PRO B O 1
ATOM 2379 N N . LEU B 2 187 ? 21.57408 45.00460 -27.07318 1.000 31.13154 213 LEU B N 1
ATOM 2380 C CA . LEU B 2 187 ? 22.21679 45.70059 -25.96707 1.000 41.55788 213 LEU B CA 1
ATOM 2381 C C . LEU B 2 187 ? 21.23306 46.49249 -25.11426 1.000 41.33830 213 LEU B C 1
ATOM 2382 O O . LEU B 2 187 ? 21.62774 47.47785 -24.47854 1.000 54.58644 213 LEU B O 1
ATOM 2387 N N . GLN B 2 188 ? 19.96236 46.09845 -25.07887 1.000 35.20011 214 GLN B N 1
ATOM 2388 C CA . GLN B 2 188 ? 18.96907 46.83127 -24.30404 1.000 47.00848 214 GLN B CA 1
ATOM 2389 C C . GLN B 2 188 ? 17.99663 45.86267 -23.64810 1.000 35.86456 214 GLN B C 1
ATOM 2390 O O . GLN B 2 188 ? 17.78167 44.74741 -24.13202 1.000 34.86896 214 GLN B O 1
ATOM 2396 N N . GLY B 2 189 ? 17.40887 46.30369 -22.53782 1.000 37.82114 215 GLY B N 1
ATOM 2397 C CA . GLY B 2 189 ? 16.43759 45.49355 -21.82459 1.000 35.42199 215 GLY B CA 1
ATOM 2398 C C . GLY B 2 189 ? 17.02327 44.82999 -20.59619 1.000 38.39584 215 GLY B C 1
ATOM 2399 O O . GLY B 2 189 ? 18.06279 44.16920 -20.68363 1.000 32.93615 215 GLY B O 1
ATOM 2400 N N . GLU B 2 190 ? 16.35910 44.98863 -19.44562 1.000 31.32347 216 GLU B N 1
ATOM 2401 C CA . GLU B 2 190 ? 16.92002 44.49739 -18.18909 1.000 34.49670 216 GLU B CA 1
ATOM 2402 C C . GLU B 2 190 ? 17.09086 42.97921 -18.19502 1.000 35.09458 216 GLU B C 1
ATOM 2403 O O . GLU B 2 190 ? 18.08985 42.46136 -17.68406 1.000 33.02729 216 GLU B O 1
ATOM 2409 N N . PHE B 2 191 ? 16.12331 42.24972 -18.75406 1.000 31.53206 217 PHE B N 1
ATOM 2410 C CA . PHE B 2 191 ? 16.11133 40.78971 -18.71089 1.000 35.14060 217 PHE B CA 1
ATOM 2411 C C . PHE B 2 191 ? 16.43325 40.15490 -20.06053 1.000 32.42931 217 PHE B C 1
ATOM 2412 O O . PHE B 2 191 ? 16.26614 38.93660 -20.22438 1.000 33.49959 217 PHE B O 1
ATOM 2420 N N . THR B 2 192 ? 16.88705 40.95132 -21.02493 1.000 28.90026 218 THR B N 1
ATOM 2421 C CA . THR B 2 192 ? 17.26996 40.44100 -22.33526 1.000 31.31107 218 THR B CA 1
ATOM 2422 C C . THR B 2 192 ? 18.33098 39.35107 -22.20622 1.000 29.20293 218 THR B C 1
ATOM 2423 O O . THR B 2 192 ? 19.23752 39.44748 -21.37591 1.000 32.87939 218 THR B O 1
ATOM 2427 N N . THR B 2 193 ? 18.19259 38.29244 -23.01389 1.000 30.43260 219 THR B N 1
ATOM 2428 C CA . THR B 2 193 ? 19.09751 37.14550 -22.99834 1.000 29.25877 219 THR B CA 1
ATOM 2429 C C . THR B 2 193 ? 19.54089 36.79983 -24.41619 1.000 34.69788 219 THR B C 1
ATOM 2430 O O . THR B 2 193 ? 18.96188 37.25388 -25.40972 1.000 25.24468 219 THR B O 1
ATOM 2434 N N . TRP B 2 194 ? 20.57901 35.96449 -24.48789 1.000 36.06928 220 TRP B N 1
ATOM 2435 C CA . TRP B 2 194 ? 21.07797 35.45354 -25.76052 1.000 29.72961 220 TRP B CA 1
ATOM 2436 C C . TRP B 2 194 ? 20.01184 34.65486 -26.50006 1.000 31.97894 220 TRP B C 1
ATOM 2437 O O . TRP B 2 194 ? 19.25142 33.89088 -25.90298 1.000 27.46487 220 TRP B O 1
ATOM 2448 N N . SER B 2 195 ? 19.97993 34.81962 -27.81999 1.000 29.66418 221 SER B N 1
ATOM 2449 C CA . SER B 2 195 ? 19.21848 33.92774 -28.67107 1.000 22.57065 221 SER B CA 1
ATOM 2450 C C . SER B 2 195 ? 19.78582 32.50950 -28.57288 1.000 29.68341 221 SER B C 1
ATOM 2451 O O . SER B 2 195 ? 20.91196 32.31510 -28.10906 1.000 28.65840 221 SER B O 1
ATOM 2454 N N . PRO B 2 196 ? 19.03488 31.49484 -29.01090 1.000 24.70932 222 PRO B N 1
ATOM 2455 C CA . PRO B 2 196 ? 19.65366 30.17730 -29.19696 1.000 26.10501 222 PRO B CA 1
ATOM 2456 C C . PRO B 2 196 ? 20.78098 30.26638 -30.21615 1.000 34.19989 222 PRO B C 1
ATOM 2457 O O . PRO B 2 196 ? 20.88898 31.22239 -30.99089 1.000 24.48511 222 PRO B O 1
ATOM 2461 N N . TRP B 2 197 ? 21.64658 29.25764 -30.19809 1.000 26.66508 223 TRP B N 1
ATOM 2462 C CA . TRP B 2 197 ? 22.68355 29.17826 -31.21552 1.000 23.66011 223 TRP B CA 1
ATOM 2463 C C . TRP B 2 197 ? 22.06162 28.88444 -32.57417 1.000 29.28657 223 TRP B C 1
ATOM 2464 O O . TRP B 2 197 ? 21.05949 28.17317 -32.68508 1.000 30.37092 223 TRP B O 1
ATOM 2475 N N . SER B 2 198 ? 22.66302 29.45276 -33.61532 1.000 24.62832 224 SER B N 1
ATOM 2476 C CA . SER B 2 198 ? 22.25557 29.12399 -34.96820 1.000 23.96937 224 SER B CA 1
ATOM 2477 C C . SER B 2 198 ? 22.48214 27.63848 -35.23390 1.000 30.01058 224 SER B C 1
ATOM 2478 O O . SER B 2 198 ? 23.22902 26.96029 -34.52261 1.000 27.87170 224 SER B O 1
ATOM 2481 N N . GLN B 2 199 ? 21.81927 27.13540 -36.26684 1.000 29.27048 225 GLN B N 1
ATOM 2482 C CA . GLN B 2 199 ? 22.17983 25.82543 -36.78503 1.000 30.68409 225 GLN B CA 1
ATOM 2483 C C . GLN B 2 199 ? 23.65537 25.84210 -37.18040 1.000 31.53934 225 GLN B C 1
ATOM 2484 O O . GLN B 2 199 ? 24.13560 26.83954 -37.73310 1.000 26.81086 225 GLN B O 1
ATOM 2490 N N . PRO B 2 200 ? 24.40562 24.77993 -36.89156 1.000 29.91279 226 PRO B N 1
ATOM 2491 C CA . PRO B 2 200 ? 25.84551 24.80262 -37.17834 1.000 31.53910 226 PRO B CA 1
ATOM 2492 C C . PRO B 2 200 ? 26.11405 24.75253 -38.67411 1.000 32.93779 226 PRO B C 1
ATOM 2493 O O . PRO B 2 200 ? 25.45331 24.02813 -39.42099 1.000 39.36370 226 PRO B O 1
ATOM 2497 N N . LEU B 2 201 ? 27.08659 25.54730 -39.10618 1.000 27.35140 227 LEU B N 1
ATOM 2498 C CA . LEU B 2 201 ? 27.48528 25.63428 -40.50631 1.000 29.74548 227 LEU B CA 1
ATOM 2499 C C . LEU B 2 201 ? 28.76735 24.83860 -40.70220 1.000 30.39424 227 LEU B C 1
ATOM 2500 O O . LEU B 2 201 ? 29.79637 25.15462 -40.09382 1.000 32.10086 227 LEU B O 1
ATOM 2505 N N . ALA B 2 202 ? 28.70844 23.81559 -41.55603 1.000 33.62751 228 ALA B N 1
ATOM 2506 C CA . ALA B 2 202 ? 29.86246 22.96476 -41.82032 1.000 32.23925 228 ALA B CA 1
ATOM 2507 C C . ALA B 2 202 ? 30.69629 23.52696 -42.96754 1.000 38.05555 228 ALA B C 1
ATOM 2508 O O . ALA B 2 202 ? 30.15899 24.00050 -43.97381 1.000 34.47289 228 ALA B O 1
ATOM 2510 N N . PHE B 2 203 ? 32.01683 23.47051 -42.81050 1.000 36.48791 229 PHE B N 1
ATOM 2511 C CA . PHE B 2 203 ? 32.93311 23.86848 -43.87221 1.000 35.13828 229 PHE B CA 1
ATOM 2512 C C . PHE B 2 203 ? 34.26796 23.18094 -43.62359 1.000 35.00030 229 PHE B C 1
ATOM 2513 O O . PHE B 2 203 ? 34.51827 22.64195 -42.54330 1.000 36.44520 229 PHE B O 1
ATOM 2521 N N . ARG B 2 204 ? 35.12549 23.20518 -44.64027 1.000 31.18917 230 ARG B N 1
ATOM 2522 C CA . ARG B 2 204 ? 36.45535 22.61746 -44.54901 1.000 30.88175 230 ARG B CA 1
ATOM 2523 C C . ARG B 2 204 ? 37.48476 23.62709 -45.03972 1.000 36.39649 230 ARG B C 1
ATOM 2524 O O . ARG B 2 204 ? 37.31607 24.21766 -46.11193 1.000 35.60753 230 ARG B O 1
ATOM 2532 N N . THR B 2 205 ? 38.54498 23.82530 -44.25974 1.000 37.46092 231 THR B N 1
ATOM 2533 C CA . THR B 2 205 ? 39.61537 24.71672 -44.68847 1.000 45.24303 231 THR B CA 1
ATOM 2534 C C . THR B 2 205 ? 40.40470 24.08365 -45.83202 1.000 37.23502 231 THR B C 1
ATOM 2535 O O . THR B 2 205 ? 40.43746 22.86216 -46.00134 1.000 37.18610 231 THR B O 1
ATOM 2539 N N . LYS B 2 206 ? 41.03276 24.93705 -46.63349 1.000 41.47689 232 LYS B N 1
ATOM 2540 C CA . LYS B 2 206 ? 41.77282 24.46173 -47.78731 1.000 43.68159 232 LYS B CA 1
ATOM 2541 C C . LYS B 2 206 ? 43.05354 23.75646 -47.34790 1.000 42.26244 232 LYS B C 1
ATOM 2542 O O . LYS B 2 206 ? 43.53364 23.95698 -46.23020 1.000 45.17049 232 LYS B O 1
ATOM 2548 N N . PRO B 2 207 ? 43.61267 22.90310 -48.20340 1.000 42.48782 233 PRO B N 1
ATOM 2549 C CA . PRO B 2 207 ? 44.90635 22.29548 -47.88539 1.000 43.21331 233 PRO B CA 1
ATOM 2550 C C . PRO B 2 207 ? 46.02531 23.32465 -47.90830 1.000 58.67719 233 PRO B C 1
ATOM 2551 O O . PRO B 2 207 ? 45.98657 24.31022 -48.65074 1.000 45.47142 233 PRO B O 1
ATOM 2555 N N . ALA B 2 208 ? 47.02817 23.08722 -47.06685 1.000 54.20829 234 ALA B N 1
ATOM 2556 C CA . ALA B 2 208 ? 48.19487 23.95547 -47.03631 1.000 67.31715 234 ALA B CA 1
ATOM 2557 C C . ALA B 2 208 ? 48.93244 23.87339 -48.36570 1.000 65.99291 234 ALA B C 1
ATOM 2558 O O . ALA B 2 208 ? 49.13569 22.78484 -48.91077 1.000 62.49288 234 ALA B O 1
ATOM 2560 N N . ALA B 2 209 ? 49.31093 25.03034 -48.89837 1.000 74.72324 235 ALA B N 1
ATOM 2561 C CA . ALA B 2 209 ? 50.00842 25.08394 -50.17600 1.000 85.30886 235 ALA B CA 1
ATOM 2562 C C . ALA B 2 209 ? 51.51865 25.04435 -49.96957 1.000 69.87881 235 ALA B C 1
ATOM 2563 O O . ALA B 2 209 ? 52.14176 23.98896 -50.08655 1.000 87.25737 235 ALA B O 1
ATOM 2565 N N . VAL C 1 2 ? 23.35549 75.34752 -64.42228 1.000 107.32393 2 VAL A N 1
ATOM 2566 C CA . VAL C 1 2 ? 24.66865 74.80505 -64.75290 1.000 112.50086 2 VAL A CA 1
ATOM 2567 C C . VAL C 1 2 ? 24.96913 75.00138 -66.23685 1.000 117.22673 2 VAL A C 1
ATOM 2568 O O . VAL C 1 2 ? 24.40725 74.31243 -67.08942 1.000 119.66872 2 VAL A O 1
ATOM 2572 N N . GLN C 1 3 ? 25.86568 75.94362 -66.53809 1.000 113.33757 3 GLN A N 1
ATOM 2573 C CA . GLN C 1 3 ? 26.19789 76.26255 -67.92707 1.000 113.12077 3 GLN A CA 1
ATOM 2574 C C . GLN C 1 3 ? 27.55616 76.96631 -67.93284 1.000 104.52454 3 GLN A C 1
ATOM 2575 O O . GLN C 1 3 ? 27.63242 78.17164 -67.67860 1.000 109.23637 3 GLN A O 1
ATOM 2581 N N . LEU C 1 4 ? 28.61172 76.20515 -68.21710 1.000 91.69334 4 LEU A N 1
ATOM 2582 C CA . LEU C 1 4 ? 29.97558 76.72214 -68.23896 1.000 87.46068 4 LEU A CA 1
ATOM 2583 C C . LEU C 1 4 ? 30.63371 76.35750 -69.55952 1.000 90.73873 4 LEU A C 1
ATOM 2584 O O . LEU C 1 4 ? 30.66328 75.18171 -69.93803 1.000 89.31427 4 LEU A O 1
ATOM 2589 N N . GLN C 1 5 ? 31.16820 77.36461 -70.25009 1.000 87.47199 5 GLN A N 1
ATOM 2590 C CA . GLN C 1 5 ? 31.79536 77.17397 -71.55651 1.000 90.76761 5 GLN A CA 1
ATOM 2591 C C . GLN C 1 5 ? 33.00243 78.09429 -71.66764 1.000 83.65646 5 GLN A C 1
ATOM 2592 O O . GLN C 1 5 ? 32.84690 79.30954 -71.81965 1.000 84.12230 5 GLN A O 1
ATOM 2598 N N . GLU C 1 6 ? 34.19967 77.51513 -71.60934 1.000 80.83944 6 GLU A N 1
ATOM 2599 C CA . GLU C 1 6 ? 35.41505 78.28520 -71.81671 1.000 80.50044 6 GLU A CA 1
ATOM 2600 C C . GLU C 1 6 ? 35.50586 78.74374 -73.26915 1.000 90.74992 6 GLU A C 1
ATOM 2601 O O . GLU C 1 6 ? 34.69318 78.37984 -74.12439 1.000 94.11271 6 GLU A O 1
ATOM 2607 N N . SER C 1 7 ? 36.53195 79.54240 -73.54522 1.000 94.14330 7 SER A N 1
ATOM 2608 C CA . SER C 1 7 ? 36.78847 80.11390 -74.86111 1.000 94.86416 7 SER A CA 1
ATOM 2609 C C . SER C 1 7 ? 38.11791 80.85379 -74.78319 1.000 97.22662 7 SER A C 1
ATOM 2610 O O . SER C 1 7 ? 38.66352 81.07622 -73.69788 1.000 92.13397 7 SER A O 1
ATOM 2613 N N . GLY C 1 8 ? 38.63585 81.22785 -75.95099 1.000 95.01492 8 GLY A N 1
ATOM 2614 C CA . GLY C 1 8 ? 39.81246 82.06626 -76.03224 1.000 95.95785 8 GLY A CA 1
ATOM 2615 C C . GLY C 1 8 ? 41.14192 81.34391 -76.05403 1.000 98.52458 8 GLY A C 1
ATOM 2616 O O . GLY C 1 8 ? 42.18386 82.00900 -76.12046 1.000 95.89856 8 GLY A O 1
ATOM 2617 N N . GLY C 1 9 ? 41.14881 80.01330 -76.00319 1.000 93.28580 9 GLY A N 1
ATOM 2618 C CA . GLY C 1 9 ? 42.40135 79.28385 -76.02158 1.000 90.61198 9 GLY A CA 1
ATOM 2619 C C . GLY C 1 9 ? 42.96549 79.13262 -77.42359 1.000 97.99620 9 GLY A C 1
ATOM 2620 O O . GLY C 1 9 ? 42.23968 79.09124 -78.41634 1.000 92.51758 9 GLY A O 1
ATOM 2621 N N . GLY C 1 10 ? 44.28769 79.04696 -77.49560 1.000 95.66776 10 GLY A N 1
ATOM 2622 C CA . GLY C 1 10 ? 44.94739 78.86354 -78.77127 1.000 100.42254 10 GLY A CA 1
ATOM 2623 C C . GLY C 1 10 ? 46.43177 78.63914 -78.59106 1.000 104.44363 10 GLY A C 1
ATOM 2624 O O . GLY C 1 10 ? 46.91781 78.42339 -77.47933 1.000 103.77134 10 GLY A O 1
ATOM 2625 N N . SER C 1 11 ? 47.14961 78.69336 -79.71021 1.000 111.72425 11 SER A N 1
ATOM 2626 C CA . SER C 1 11 ? 48.59675 78.52314 -79.72754 1.000 108.47290 11 SER A CA 1
ATOM 2627 C C . SER C 1 11 ? 49.26370 79.87645 -79.93260 1.000 104.41591 11 SER A C 1
ATOM 2628 O O . SER C 1 11 ? 48.93993 80.59472 -80.88426 1.000 104.59270 11 SER A O 1
ATOM 2631 N N . VAL C 1 12 ? 50.18742 80.22412 -79.03434 1.000 107.15749 12 VAL A N 1
ATOM 2632 C CA . VAL C 1 12 ? 50.87631 81.50925 -79.05832 1.000 110.96360 12 VAL A CA 1
ATOM 2633 C C . VAL C 1 12 ? 52.36657 81.27270 -78.84717 1.000 110.45837 12 VAL A C 1
ATOM 2634 O O . VAL C 1 12 ? 52.80309 80.18011 -78.48173 1.000 108.60759 12 VAL A O 1
ATOM 2638 N N . GLN C 1 13 ? 53.14711 82.32650 -79.06853 1.000 112.59942 13 GLN A N 1
ATOM 2639 C CA . GLN C 1 13 ? 54.59065 82.25353 -78.91284 1.000 120.93756 13 GLN A CA 1
ATOM 2640 C C . GLN C 1 13 ? 54.98388 82.45341 -77.45164 1.000 115.36412 13 GLN A C 1
ATOM 2641 O O . GLN C 1 13 ? 54.19016 82.90281 -76.61999 1.000 116.89396 13 GLN A O 1
ATOM 2647 N N . ALA C 1 14 ? 56.23639 82.11449 -77.14628 1.000 117.73331 14 ALA A N 1
ATOM 2648 C CA . ALA C 1 14 ? 56.78126 82.39671 -75.82576 1.000 106.49566 14 ALA A CA 1
ATOM 2649 C C . ALA C 1 14 ? 56.82682 83.89956 -75.59107 1.000 109.11814 14 ALA A C 1
ATOM 2650 O O . ALA C 1 14 ? 57.23282 84.66823 -76.46630 1.000 109.62409 14 ALA A O 1
ATOM 2652 N N . GLY C 1 15 ? 56.40250 84.31796 -74.39916 1.000 101.96722 15 GLY A N 1
ATOM 2653 C CA . GLY C 1 15 ? 56.31786 85.72392 -74.07489 1.000 103.56293 15 GLY A CA 1
ATOM 2654 C C . GLY C 1 15 ? 55.05038 86.40908 -74.53201 1.000 104.45268 15 GLY A C 1
ATOM 2655 O O . GLY C 1 15 ? 54.80709 87.55671 -74.13393 1.000 101.77536 15 GLY A O 1
ATOM 2656 N N . GLY C 1 16 ? 54.23742 85.75486 -75.35413 1.000 103.23423 16 GLY A N 1
ATOM 2657 C CA . GLY C 1 16 ? 52.95948 86.30246 -75.74868 1.000 97.07628 16 GLY A CA 1
ATOM 2658 C C . GLY C 1 16 ? 51.95463 86.27128 -74.60834 1.000 111.11907 16 GLY A C 1
ATOM 2659 O O . GLY C 1 16 ? 52.24256 85.87913 -73.47627 1.000 103.54476 16 GLY A O 1
ATOM 2660 N N . SER C 1 17 ? 50.73388 86.69259 -74.93011 1.000 105.12207 17 SER A N 1
ATOM 2661 C CA . SER C 1 17 ? 49.67344 86.80688 -73.94102 1.000 101.79562 17 SER A CA 1
ATOM 2662 C C . SER C 1 17 ? 48.37482 86.27548 -74.53141 1.000 99.80371 17 SER A C 1
ATOM 2663 O O . SER C 1 17 ? 48.23177 86.14324 -75.74983 1.000 98.99458 17 SER A O 1
ATOM 2666 N N . LEU C 1 18 ? 47.42324 85.96967 -73.64995 1.000 96.98637 18 LEU A N 1
ATOM 2667 C CA . LEU C 1 18 ? 46.13217 85.45056 -74.07664 1.000 92.91552 18 LEU A CA 1
ATOM 2668 C C . LEU C 1 18 ? 45.08957 85.76545 -73.01387 1.000 89.46912 18 LEU A C 1
ATOM 2669 O O . LEU C 1 18 ? 45.41369 85.98913 -71.84409 1.000 92.04647 18 LEU A O 1
ATOM 2674 N N . ARG C 1 19 ? 43.82511 85.78170 -73.43686 1.000 85.67938 19 ARG A N 1
ATOM 2675 C CA . ARG C 1 19 ? 42.70280 86.12862 -72.56673 1.000 86.43888 19 ARG A CA 1
ATOM 2676 C C . ARG C 1 19 ? 41.59947 85.09218 -72.75793 1.000 81.92375 19 ARG A C 1
ATOM 2677 O O . ARG C 1 19 ? 40.89214 85.10847 -73.77016 1.000 87.39333 19 ARG A O 1
ATOM 2685 N N . LEU C 1 20 ? 41.45109 84.19582 -71.78618 1.000 83.89776 20 LEU A N 1
ATOM 2686 C CA . LEU C 1 20 ? 40.38247 83.20800 -71.82899 1.000 86.53190 20 LEU A CA 1
ATOM 2687 C C . LEU C 1 20 ? 39.09308 83.79839 -71.28196 1.000 86.36596 20 LEU A C 1
ATOM 2688 O O . LEU C 1 20 ? 39.09214 84.48107 -70.25401 1.000 76.14083 20 LEU A O 1
ATOM 2693 N N . SER C 1 21 ? 37.99399 83.52603 -71.97303 1.000 87.77879 21 SER A N 1
ATOM 2694 C CA . SER C 1 21 ? 36.66275 83.84124 -71.48819 1.000 86.93607 21 SER A CA 1
ATOM 2695 C C . SER C 1 21 ? 35.96978 82.56048 -71.04248 1.000 85.65799 21 SER A C 1
ATOM 2696 O O . SER C 1 21 ? 36.24791 81.47407 -71.55569 1.000 87.22295 21 SER A O 1
ATOM 2699 N N . CYS C 1 22 ? 35.06964 82.69574 -70.07323 1.000 84.88165 22 CYS A N 1
ATOM 2700 C CA . CYS C 1 22 ? 34.25897 81.58026 -69.59056 1.000 81.30967 22 CYS A CA 1
ATOM 2701 C C . CYS C 1 22 ? 32.84525 82.10689 -69.39595 1.000 86.57823 22 CYS A C 1
ATOM 2702 O O . CYS C 1 22 ? 32.60948 82.94321 -68.51854 1.000 83.95626 22 CYS A O 1
ATOM 2705 N N . ALA C 1 23 ? 31.91495 81.63922 -70.22411 1.000 85.93309 23 ALA A N 1
ATOM 2706 C CA . ALA C 1 23 ? 30.53408 82.09913 -70.15872 1.000 83.57302 23 ALA A CA 1
ATOM 2707 C C . ALA C 1 23 ? 29.78846 81.32252 -69.08145 1.000 92.66248 23 ALA A C 1
ATOM 2708 O O . ALA C 1 23 ? 29.74590 80.08797 -69.11403 1.000 96.95268 23 ALA A O 1
ATOM 2710 N N . ALA C 1 24 ? 29.20876 82.04170 -68.12939 1.000 92.75460 24 ALA A N 1
ATOM 2711 C CA . ALA C 1 24 ? 28.42976 81.45818 -67.04793 1.000 99.28986 24 ALA A CA 1
ATOM 2712 C C . ALA C 1 24 ? 27.03508 82.07702 -67.04048 1.000 104.87959 24 ALA A C 1
ATOM 2713 O O . ALA C 1 24 ? 26.68712 82.89049 -67.90020 1.000 103.48511 24 ALA A O 1
ATOM 2715 N N . SER C 1 25 ? 26.22944 81.67933 -66.05855 1.000 105.38880 25 SER A N 1
ATOM 2716 C CA . SER C 1 25 ? 24.89565 82.23732 -65.91470 1.000 101.42603 25 SER A CA 1
ATOM 2717 C C . SER C 1 25 ? 24.96945 83.56719 -65.16869 1.000 101.72994 25 SER A C 1
ATOM 2718 O O . SER C 1 25 ? 26.04070 84.03642 -64.77828 1.000 102.60150 25 SER A O 1
ATOM 2721 N N . SER C 1 26 ? 23.80655 84.18599 -64.96504 1.000 106.27487 26 SER A N 1
ATOM 2722 C CA . SER C 1 26 ? 23.76747 85.47507 -64.28244 1.000 98.77637 26 SER A CA 1
ATOM 2723 C C . SER C 1 26 ? 23.99572 85.31999 -62.78447 1.000 94.34083 26 SER A C 1
ATOM 2724 O O . SER C 1 26 ? 24.72340 86.11550 -62.17532 1.000 89.25444 26 SER A O 1
ATOM 2727 N N . TYR C 1 27 ? 23.38111 84.30503 -62.17439 1.000 91.71226 27 TYR A N 1
ATOM 2728 C CA . TYR C 1 27 ? 23.50189 84.12283 -60.73153 1.000 91.77815 27 TYR A CA 1
ATOM 2729 C C . TYR C 1 27 ? 24.92727 83.75818 -60.32971 1.000 88.76119 27 TYR A C 1
ATOM 2730 O O . TYR C 1 27 ? 25.44018 84.25615 -59.32057 1.000 91.44188 27 TYR A O 1
ATOM 2739 N N . THR C 1 28 ? 25.58603 82.90056 -61.11124 1.000 90.42106 28 THR A N 1
ATOM 2740 C CA . THR C 1 28 ? 26.91460 82.42335 -60.73790 1.000 87.78584 28 THR A CA 1
ATOM 2741 C C . THR C 1 28 ? 27.92554 83.56240 -60.69851 1.000 86.35201 28 THR A C 1
ATOM 2742 O O . THR C 1 28 ? 28.71959 83.66269 -59.75496 1.000 79.39245 28 THR A O 1
ATOM 2746 N N . ILE C 1 29 ? 27.89932 84.43990 -61.70453 1.000 89.17555 29 ILE A N 1
ATOM 2747 C CA . ILE C 1 29 ? 28.84393 85.54400 -61.79783 1.000 89.36502 29 ILE A CA 1
ATOM 2748 C C . ILE C 1 29 ? 28.74159 86.50691 -60.61665 1.000 87.64945 29 ILE A C 1
ATOM 2749 O O . ILE C 1 29 ? 29.66050 87.29951 -60.38696 1.000 88.75276 29 ILE A O 1
ATOM 2754 N N . SER C 1 30 ? 27.66896 86.43742 -59.83311 1.000 87.28448 30 SER A N 1
ATOM 2755 C CA . SER C 1 30 ? 27.47594 87.36902 -58.73596 1.000 83.06276 30 SER A CA 1
ATOM 2756 C C . SER C 1 30 ? 27.40163 86.72286 -57.36026 1.000 81.92983 30 SER A C 1
ATOM 2757 O O . SER C 1 30 ? 27.34015 87.45359 -56.36436 1.000 94.96002 30 SER A O 1
ATOM 2760 N N . SER C 1 31 ? 27.41975 85.39455 -57.26116 1.000 79.39151 31 SER A N 1
ATOM 2761 C CA . SER C 1 31 ? 27.08813 84.76313 -55.99050 1.000 71.72703 31 SER A CA 1
ATOM 2762 C C . SER C 1 31 ? 28.13410 83.76407 -55.51210 1.000 63.64327 31 SER A C 1
ATOM 2763 O O . SER C 1 31 ? 28.32248 83.60902 -54.30191 1.000 66.29475 31 SER A O 1
ATOM 2766 N N . VAL C 1 32 ? 28.81151 83.07564 -56.43278 1.000 63.27290 32 VAL A N 1
ATOM 2767 C CA . VAL C 1 32 ? 29.56958 81.88037 -56.08162 1.000 58.50769 32 VAL A CA 1
ATOM 2768 C C . VAL C 1 32 ? 31.04326 82.04727 -56.43879 1.000 55.82461 32 VAL A C 1
ATOM 2769 O O . VAL C 1 32 ? 31.41916 82.84639 -57.29871 1.000 58.21070 32 VAL A O 1
ATOM 2773 N N . CYS C 1 33 ? 31.88213 81.26398 -55.75737 1.000 51.71573 33 CYS A N 1
ATOM 2774 C CA . CYS C 1 33 ? 33.30066 81.19948 -56.09148 1.000 49.28083 33 CYS A CA 1
ATOM 2775 C C . CYS C 1 33 ? 33.49763 80.63174 -57.49276 1.000 51.12856 33 CYS A C 1
ATOM 2776 O O . CYS C 1 33 ? 32.74040 79.77630 -57.95498 1.000 50.36449 33 CYS A O 1
ATOM 2779 N N . MET C 1 34 ? 34.53688 81.11400 -58.16828 1.000 52.89008 34 MET A N 1
ATOM 2780 C CA . MET C 1 34 ? 34.94347 80.57764 -59.45714 1.000 55.55606 34 MET A CA 1
ATOM 2781 C C . MET C 1 34 ? 36.45852 80.45639 -59.48697 1.000 48.97024 34 MET A C 1
ATOM 2782 O O . MET C 1 34 ? 37.16715 81.00716 -58.64052 1.000 48.14506 34 MET A O 1
ATOM 2787 N N . GLY C 1 35 ? 36.95457 79.72864 -60.48185 1.000 59.36444 35 GLY A N 1
ATOM 2788 C CA . GLY C 1 35 ? 38.38476 79.53390 -60.60009 1.000 54.62540 35 GLY A CA 1
ATOM 2789 C C . GLY C 1 35 ? 38.78692 79.06080 -61.97582 1.000 58.66393 35 GLY A C 1
ATOM 2790 O O . GLY C 1 35 ? 37.96857 78.55531 -62.75095 1.000 51.89181 35 GLY A O 1
ATOM 2791 N N . TRP C 1 36 ? 40.06867 79.24842 -62.27457 1.000 54.21515 36 TRP A N 1
ATOM 2792 C CA . TRP C 1 36 ? 40.69939 78.69306 -63.46014 1.000 56.78638 36 TRP A CA 1
ATOM 2793 C C . TRP C 1 36 ? 41.68854 77.61554 -63.03959 1.000 59.62377 36 TRP A C 1
ATOM 2794 O O . TRP C 1 36 ? 42.41242 77.77217 -62.04991 1.000 53.54764 36 TRP A O 1
ATOM 2805 N N . PHE C 1 37 ? 41.70296 76.51786 -63.78705 1.000 56.33882 37 PHE A N 1
ATOM 2806 C CA . PHE C 1 37 ? 42.54966 75.37527 -63.48776 1.000 53.13208 37 PHE A CA 1
ATOM 2807 C C . PHE C 1 37 ? 43.21509 74.90959 -64.77107 1.000 58.77825 37 PHE A C 1
ATOM 2808 O O . PHE C 1 37 ? 42.72461 75.16280 -65.87285 1.000 64.31934 37 PHE A O 1
ATOM 2816 N N . ARG C 1 38 ? 44.35148 74.23973 -64.62498 1.000 57.16582 38 ARG A N 1
ATOM 2817 C CA . ARG C 1 38 ? 45.04576 73.68412 -65.77280 1.000 59.82998 38 ARG A CA 1
ATOM 2818 C C . ARG C 1 38 ? 45.46312 72.25554 -65.47212 1.000 68.88065 38 ARG A C 1
ATOM 2819 O O . ARG C 1 38 ? 45.74686 71.89824 -64.32478 1.000 65.36609 38 ARG A O 1
ATOM 2827 N N . GLN C 1 39 ? 45.47533 71.43913 -66.52294 1.000 68.22375 39 GLN A N 1
ATOM 2828 C CA . GLN C 1 39 ? 45.82170 70.02363 -66.43567 1.000 58.20185 39 GLN A CA 1
ATOM 2829 C C . GLN C 1 39 ? 46.91055 69.76673 -67.46969 1.000 69.74240 39 GLN A C 1
ATOM 2830 O O . GLN C 1 39 ? 46.62421 69.64796 -68.66418 1.000 72.67681 39 GLN A O 1
ATOM 2836 N N . ALA C 1 40 ? 48.15639 69.70862 -67.00946 1.000 78.12037 40 ALA A N 1
ATOM 2837 C CA . ALA C 1 40 ? 49.27202 69.41967 -67.88839 1.000 80.99227 40 ALA A CA 1
ATOM 2838 C C . ALA C 1 40 ? 49.22521 67.95652 -68.32649 1.000 80.62434 40 ALA A C 1
ATOM 2839 O O . ALA C 1 40 ? 48.58555 67.12613 -67.67594 1.000 79.96007 40 ALA A O 1
ATOM 2841 N N . PRO C 1 41 ? 49.88068 67.61747 -69.43824 1.000 85.25999 41 PRO A N 1
ATOM 2842 C CA . PRO C 1 41 ? 49.90124 66.21352 -69.87711 1.000 84.75227 41 PRO A CA 1
ATOM 2843 C C . PRO C 1 41 ? 50.55512 65.32765 -68.82870 1.000 83.79277 41 PRO A C 1
ATOM 2844 O O . PRO C 1 41 ? 51.73343 65.48651 -68.50289 1.000 89.22486 41 PRO A O 1
ATOM 2848 N N . GLY C 1 42 ? 49.77450 64.39180 -68.29336 1.000 80.19200 42 GLY A N 1
ATOM 2849 C CA . GLY C 1 42 ? 50.26481 63.47006 -67.29376 1.000 73.44296 42 GLY A CA 1
ATOM 2850 C C . GLY C 1 42 ? 50.23423 63.97825 -65.86967 1.000 91.22189 42 GLY A C 1
ATOM 2851 O O . GLY C 1 42 ? 50.67563 63.25660 -64.96674 1.000 92.51630 42 GLY A O 1
ATOM 2852 N N . LYS C 1 43 ? 49.73739 65.18854 -65.63391 1.000 82.72250 43 LYS A N 1
ATOM 2853 C CA . LYS C 1 43 ? 49.62835 65.75138 -64.29687 1.000 80.92598 43 LYS A CA 1
ATOM 2854 C C . LYS C 1 43 ? 48.16132 65.79876 -63.87960 1.000 86.46326 43 LYS A C 1
ATOM 2855 O O . LYS C 1 43 ? 47.25745 65.43353 -64.63902 1.000 89.37747 43 LYS A O 1
ATOM 2861 N N . GLU C 1 44 ? 47.93132 66.24296 -62.64804 1.000 84.95171 44 GLU A N 1
ATOM 2862 C CA . GLU C 1 44 ? 46.59046 66.44289 -62.12117 1.000 83.46541 44 GLU A CA 1
ATOM 2863 C C . GLU C 1 44 ? 46.22824 67.92461 -62.18090 1.000 73.43038 44 GLU A C 1
ATOM 2864 O O . GLU C 1 44 ? 47.10440 68.79389 -62.20034 1.000 68.81911 44 GLU A O 1
ATOM 2870 N N . ARG C 1 45 ? 44.92543 68.20195 -62.24357 1.000 73.73732 45 ARG A N 1
ATOM 2871 C CA . ARG C 1 45 ? 44.42733 69.57336 -62.25070 1.000 72.11051 45 ARG A CA 1
ATOM 2872 C C . ARG C 1 45 ? 44.98283 70.36215 -61.07636 1.000 68.32857 45 ARG A C 1
ATOM 2873 O O . ARG C 1 45 ? 44.83510 69.96040 -59.91792 1.000 64.78436 45 ARG A O 1
ATOM 2881 N N . GLU C 1 46 ? 45.61644 71.48999 -61.38194 1.000 65.77762 46 GLU A N 1
ATOM 2882 C CA . GLU C 1 46 ? 46.13099 72.40061 -60.37335 1.000 67.11043 46 GLU A CA 1
ATOM 2883 C C . GLU C 1 46 ? 45.39046 73.73014 -60.45186 1.000 64.11421 46 GLU A C 1
ATOM 2884 O O . GLU C 1 46 ? 44.96205 74.16225 -61.52721 1.000 59.87820 46 GLU A O 1
ATOM 2890 N N . GLY C 1 47 ? 45.22625 74.36681 -59.29565 1.000 57.76678 47 GLY A N 1
ATOM 2891 C CA . GLY C 1 47 ? 44.61156 75.67918 -59.26779 1.000 57.66676 47 GLY A CA 1
ATOM 2892 C C . GLY C 1 47 ? 45.51496 76.72040 -59.90391 1.000 54.19429 47 GLY A C 1
ATOM 2893 O O . GLY C 1 47 ? 46.71966 76.76774 -59.65183 1.000 63.19161 47 GLY A O 1
ATOM 2894 N N . VAL C 1 48 ? 44.92093 77.55821 -60.74716 1.000 56.00842 48 VAL A N 1
ATOM 2895 C CA . VAL C 1 48 ? 45.62600 78.64198 -61.41791 1.000 55.38717 48 VAL A CA 1
ATOM 2896 C C . VAL C 1 48 ? 45.21669 79.99836 -60.85753 1.000 58.53186 48 VAL A C 1
ATOM 2897 O O . VAL C 1 48 ? 46.06680 80.81161 -60.49205 1.000 60.03137 48 VAL A O 1
ATOM 2901 N N . ALA C 1 49 ? 43.91320 80.25452 -60.77753 1.000 61.91271 49 ALA A N 1
ATOM 2902 C CA . ALA C 1 49 ? 43.39972 81.50300 -60.23712 1.000 57.91536 49 ALA A CA 1
ATOM 2903 C C . ALA C 1 49 ? 42.02967 81.24299 -59.63645 1.000 52.15741 49 ALA A C 1
ATOM 2904 O O . ALA C 1 49 ? 41.28878 80.37877 -60.10792 1.000 57.60210 49 ALA A O 1
ATOM 2906 N N . GLY C 1 50 ? 41.70413 81.99074 -58.59155 1.000 57.43201 50 GLY A N 1
ATOM 2907 C CA . GLY C 1 50 ? 40.40472 81.87764 -57.95516 1.000 45.14538 50 GLY A CA 1
ATOM 2908 C C . GLY C 1 50 ? 39.88063 83.24264 -57.56367 1.000 53.76439 50 GLY A C 1
ATOM 2909 O O . GLY C 1 50 ? 40.64399 84.15576 -57.24377 1.000 55.06514 50 GLY A O 1
ATOM 2910 N N . ILE C 1 51 ? 38.55490 83.37388 -57.59119 1.000 57.07418 51 ILE A N 1
ATOM 2911 C CA . ILE C 1 51 ? 37.88694 84.62203 -57.23667 1.000 45.76151 51 ILE A CA 1
ATOM 2912 C C . ILE C 1 51 ? 36.68336 84.29884 -56.35778 1.000 49.71566 51 ILE A C 1
ATOM 2913 O O . ILE C 1 51 ? 35.88559 83.41181 -56.68093 1.000 55.93168 51 ILE A O 1
ATOM 2918 N N . ALA C 1 52 ? 36.56997 85.00116 -55.22840 1.000 45.50964 52 ALA A N 1
ATOM 2919 C CA . ALA C 1 52 ? 35.53237 84.79661 -54.23169 1.000 44.30952 52 ALA A CA 1
ATOM 2920 C C . ALA C 1 52 ? 34.32589 85.67829 -54.52959 1.000 52.24894 52 ALA A C 1
ATOM 2921 O O . ALA C 1 52 ? 34.41019 86.60353 -55.34174 1.000 56.62593 52 ALA A O 1
ATOM 2923 N N . PRO C 1 53 ? 33.17261 85.40478 -53.90169 1.000 48.28023 53 PRO A N 1
ATOM 2924 C CA . PRO C 1 53 ? 31.99236 86.25502 -54.15051 1.000 56.80653 53 PRO A CA 1
ATOM 2925 C C . PRO C 1 53 ? 32.21121 87.73035 -53.84951 1.000 51.95800 53 PRO A C 1
ATOM 2926 O O . PRO C 1 53 ? 31.65232 88.58347 -54.55048 1.000 53.89900 53 PRO A O 1
ATOM 2930 N N . ASP C 1 54 ? 33.01079 88.06466 -52.83643 1.000 51.18849 54 ASP A N 1
ATOM 2931 C CA . ASP C 1 54 ? 33.27290 89.47068 -52.54898 1.000 49.99089 54 ASP A CA 1
ATOM 2932 C C . ASP C 1 54 ? 34.29299 90.08870 -53.49794 1.000 52.42618 54 ASP A C 1
ATOM 2933 O O . ASP C 1 54 ? 34.60408 91.27670 -53.35942 1.000 53.31765 54 ASP A O 1
ATOM 2938 N N . GLY C 1 55 ? 34.82886 89.31701 -54.44277 1.000 51.97146 55 GLY A N 1
ATOM 2939 C CA . GLY C 1 55 ? 35.70314 89.84320 -55.46643 1.000 48.59955 55 GLY A CA 1
ATOM 2940 C C . GLY C 1 55 ? 37.18499 89.64676 -55.22100 1.000 50.50838 55 GLY A C 1
ATOM 2941 O O . GLY C 1 55 ? 37.97856 89.87442 -56.14290 1.000 59.70162 55 GLY A O 1
ATOM 2942 N N . SER C 1 56 ? 37.58604 89.24079 -54.01852 1.000 49.25757 56 SER A N 1
ATOM 2943 C CA . SER C 1 56 ? 38.99876 89.01033 -53.74790 1.000 54.04667 56 SER A CA 1
ATOM 2944 C C . SER C 1 56 ? 39.50625 87.81618 -54.55172 1.000 51.65366 56 SER A C 1
ATOM 2945 O O . SER C 1 56 ? 38.74760 86.90947 -54.90571 1.000 45.87986 56 SER A O 1
ATOM 2948 N N . THR C 1 57 ? 40.80734 87.82302 -54.83978 1.000 48.09714 57 THR A N 1
ATOM 2949 C CA . THR C 1 57 ? 41.39763 86.90509 -55.80327 1.000 62.44325 57 THR A CA 1
ATOM 2950 C C . THR C 1 57 ? 42.59025 86.17480 -55.19499 1.000 54.49837 57 THR A C 1
ATOM 2951 O O . THR C 1 57 ? 43.18834 86.61863 -54.20980 1.000 59.47641 57 THR A O 1
ATOM 2955 N N . GLY C 1 58 ? 42.92495 85.04508 -55.80221 1.000 61.18437 58 GLY A N 1
ATOM 2956 C CA . GLY C 1 58 ? 44.09776 84.28101 -55.40886 1.000 59.20711 58 GLY A CA 1
ATOM 2957 C C . GLY C 1 58 ? 44.68370 83.59181 -56.61782 1.000 60.11312 58 GLY A C 1
ATOM 2958 O O . GLY C 1 58 ? 43.98145 83.32159 -57.59942 1.000 64.10872 58 GLY A O 1
ATOM 2959 N N . TYR C 1 59 ? 45.98510 83.30609 -56.55404 1.000 63.40037 59 TYR A N 1
ATOM 2960 C CA . TYR C 1 59 ? 46.69140 82.74237 -57.69421 1.000 62.49817 59 TYR A CA 1
ATOM 2961 C C . TYR C 1 59 ? 47.64950 81.65762 -57.23255 1.000 63.92037 59 TYR A C 1
ATOM 2962 O O . TYR C 1 59 ? 48.19351 81.71654 -56.12687 1.000 68.90563 59 TYR A O 1
ATOM 2971 N N . GLY C 1 60 ? 47.84618 80.66365 -58.09782 1.000 69.77610 60 GLY A N 1
ATOM 2972 C CA . GLY C 1 60 ? 48.88195 79.67796 -57.85275 1.000 68.71931 60 GLY A CA 1
ATOM 2973 C C . GLY C 1 60 ? 50.25938 80.31080 -57.87467 1.000 75.17673 60 GLY A C 1
ATOM 2974 O O . GLY C 1 60 ? 50.48557 81.33794 -58.51791 1.000 73.46165 60 GLY A O 1
ATOM 2975 N N . ASP C 1 61 ? 51.19068 79.68647 -57.14954 1.000 82.61487 61 ASP A N 1
ATOM 2976 C CA . ASP C 1 61 ? 52.51699 80.27607 -56.97932 1.000 89.71730 61 ASP A CA 1
ATOM 2977 C C . ASP C 1 61 ? 53.19740 80.53290 -58.31868 1.000 88.23692 61 ASP A C 1
ATOM 2978 O O . ASP C 1 61 ? 53.88993 81.54399 -58.48616 1.000 79.77100 61 ASP A O 1
ATOM 2983 N N . SER C 1 62 ? 52.99649 79.64031 -59.29177 1.000 83.30889 62 SER A N 1
ATOM 2984 C CA . SER C 1 62 ? 53.75227 79.72878 -60.53690 1.000 86.15918 62 SER A CA 1
ATOM 2985 C C . SER C 1 62 ? 53.27861 80.87421 -61.42274 1.000 84.65910 62 SER A C 1
ATOM 2986 O O . SER C 1 62 ? 54.07929 81.44722 -62.16699 1.000 89.96565 62 SER A O 1
ATOM 2989 N N . VAL C 1 63 ? 51.99390 81.22355 -61.36785 1.000 81.89949 63 VAL A N 1
ATOM 2990 C CA . VAL C 1 63 ? 51.42869 82.22292 -62.27090 1.000 83.93086 63 VAL A CA 1
ATOM 2991 C C . VAL C 1 63 ? 51.21321 83.56742 -61.58621 1.000 84.98982 63 VAL A C 1
ATOM 2992 O O . VAL C 1 63 ? 50.51778 84.43165 -62.13116 1.000 82.13382 63 VAL A O 1
ATOM 2996 N N . LYS C 1 64 ? 51.80242 83.77242 -60.41499 1.000 86.43695 64 LYS A N 1
ATOM 2997 C CA . LYS C 1 64 ? 51.57372 84.99752 -59.66418 1.000 85.65378 64 LYS A CA 1
ATOM 2998 C C . LYS C 1 64 ? 52.19610 86.19060 -60.38184 1.000 86.79912 64 LYS A C 1
ATOM 2999 O O . LYS C 1 64 ? 53.35886 86.14596 -60.79779 1.000 82.06418 64 LYS A O 1
ATOM 3005 N N . GLY C 1 65 ? 51.41535 87.25990 -60.51980 1.000 88.77091 65 GLY A N 1
ATOM 3006 C CA . GLY C 1 65 ? 51.86979 88.46935 -61.17611 1.000 77.89651 65 GLY A CA 1
ATOM 3007 C C . GLY C 1 65 ? 51.45688 88.54374 -62.62682 1.000 85.99196 65 GLY A C 1
ATOM 3008 O O . GLY C 1 65 ? 50.97686 89.57532 -63.10155 1.000 89.93583 65 GLY A O 1
ATOM 3009 N N . ARG C 1 66 ? 51.62678 87.43480 -63.34425 1.000 91.12458 66 ARG A N 1
ATOM 3010 C CA . ARG C 1 66 ? 51.37523 87.43482 -64.78210 1.000 78.56463 66 ARG A CA 1
ATOM 3011 C C . ARG C 1 66 ? 49.90531 87.20630 -65.10154 1.000 87.92613 66 ARG A C 1
ATOM 3012 O O . ARG C 1 66 ? 49.38434 87.76914 -66.07088 1.000 85.55147 66 ARG A O 1
ATOM 3020 N N . PHE C 1 67 ? 49.23416 86.37632 -64.31550 1.000 82.25171 67 PHE A N 1
ATOM 3021 C CA . PHE C 1 67 ? 47.84144 86.04259 -64.56335 1.000 78.09218 67 PHE A CA 1
ATOM 3022 C C . PHE C 1 67 ? 46.92420 86.97096 -63.77327 1.000 80.46824 67 PHE A C 1
ATOM 3023 O O . PHE C 1 67 ? 47.29409 87.48684 -62.71223 1.000 76.09307 67 PHE A O 1
ATOM 3031 N N . THR C 1 68 ? 45.71624 87.17676 -64.30196 1.000 76.58058 68 THR A N 1
ATOM 3032 C CA . THR C 1 68 ? 44.72741 88.03497 -63.65634 1.000 73.36083 68 THR A CA 1
ATOM 3033 C C . THR C 1 68 ? 43.34335 87.45576 -63.89917 1.000 74.73312 68 THR A C 1
ATOM 3034 O O . THR C 1 68 ? 42.89154 87.38023 -65.04630 1.000 74.56988 68 THR A O 1
ATOM 3038 N N . ILE C 1 69 ? 42.66763 87.05089 -62.82704 1.000 72.85305 69 ILE A N 1
ATOM 3039 C CA . ILE C 1 69 ? 41.28944 86.58495 -62.92090 1.000 73.85750 69 ILE A CA 1
ATOM 3040 C C . ILE C 1 69 ? 40.36470 87.77082 -62.69075 1.000 69.80312 69 ILE A C 1
ATOM 3041 O O . ILE C 1 69 ? 40.62242 88.62482 -61.83355 1.000 66.37898 69 ILE A O 1
ATOM 3046 N N . SER C 1 70 ? 39.29583 87.83993 -63.47567 1.000 70.37429 70 SER A N 1
ATOM 3047 C CA . SER C 1 70 ? 38.35181 88.94737 -63.38192 1.000 73.02188 70 SER A CA 1
ATOM 3048 C C . SER C 1 70 ? 36.95041 88.51124 -63.78486 1.000 77.16035 70 SER A C 1
ATOM 3049 O O . SER C 1 70 ? 36.76253 87.43684 -64.35425 1.000 77.17838 70 SER A O 1
ATOM 3063 N N . ASP C 1 72 ? 32.79110 89.93022 -65.13201 1.000 88.45606 72 ASP A N 1
ATOM 3064 C CA . ASP C 1 72 ? 31.91330 90.95251 -65.68177 1.000 91.15990 72 ASP A CA 1
ATOM 3065 C C . ASP C 1 72 ? 30.46641 90.53777 -65.44732 1.000 97.69878 72 ASP A C 1
ATOM 3066 O O . ASP C 1 72 ? 29.96611 89.61512 -66.09086 1.000 97.82827 72 ASP A O 1
ATOM 3071 N N . ASN C 1 73 ? 29.80071 91.21793 -64.50922 1.000 99.80080 73 ASN A N 1
ATOM 3072 C CA . ASN C 1 73 ? 28.42251 90.86550 -64.18374 1.000 97.81046 73 ASN A CA 1
ATOM 3073 C C . ASN C 1 73 ? 27.47417 91.15891 -65.33689 1.000 100.74225 73 ASN A C 1
ATOM 3074 O O . ASN C 1 73 ? 26.48156 90.44361 -65.51471 1.000 101.10259 73 ASN A O 1
ATOM 3079 N N . ALA C 1 74 ? 27.75904 92.19727 -66.12694 1.000 102.38157 74 ALA A N 1
ATOM 3080 C CA . ALA C 1 74 ? 26.89169 92.52848 -67.25319 1.000 105.61358 74 ALA A CA 1
ATOM 3081 C C . ALA C 1 74 ? 27.03182 91.51239 -68.38021 1.000 108.42287 74 ALA A C 1
ATOM 3082 O O . ALA C 1 74 ? 26.03020 91.08433 -68.96586 1.000 108.45213 74 ALA A O 1
ATOM 3084 N N . LYS C 1 75 ? 28.26374 91.11478 -68.69848 1.000 109.06208 75 LYS A N 1
ATOM 3085 C CA . LYS C 1 75 ? 28.50357 90.15407 -69.76703 1.000 109.88403 75 LYS A CA 1
ATOM 3086 C C . LYS C 1 75 ? 28.38600 88.70631 -69.30371 1.000 107.40519 75 LYS A C 1
ATOM 3087 O O . LYS C 1 75 ? 28.46217 87.80198 -70.14288 1.000 107.36139 75 LYS A O 1
ATOM 3093 N N . ASN C 1 76 ? 28.19225 88.47140 -68.00375 1.000 104.78690 76 ASN A N 1
ATOM 3094 C CA . ASN C 1 76 ? 28.06422 87.12545 -67.43807 1.000 106.98294 76 ASN A CA 1
ATOM 3095 C C . ASN C 1 76 ? 29.24512 86.24334 -67.83707 1.000 102.02160 76 ASN A C 1
ATOM 3096 O O . ASN C 1 76 ? 29.08106 85.11117 -68.29768 1.000 103.23448 76 ASN A O 1
ATOM 3101 N N . THR C 1 77 ? 30.45402 86.76829 -67.64952 1.000 97.73907 77 THR A N 1
ATOM 3102 C CA . THR C 1 77 ? 31.64285 86.10511 -68.16237 1.000 92.58364 77 THR A CA 1
ATOM 3103 C C . THR C 1 77 ? 32.79289 86.20149 -67.17037 1.000 87.37145 77 THR A C 1
ATOM 3104 O O . THR C 1 77 ? 33.03589 87.25914 -66.58225 1.000 86.76771 77 THR A O 1
ATOM 3108 N N . LEU C 1 78 ? 33.49161 85.08285 -66.99397 1.000 85.26584 78 LEU A N 1
ATOM 3109 C CA . LEU C 1 78 ? 34.71641 85.00803 -66.21192 1.000 76.22731 78 LEU A CA 1
ATOM 3110 C C . LEU C 1 78 ? 35.91549 85.10815 -67.14753 1.000 78.26800 78 LEU A C 1
ATOM 3111 O O . LEU C 1 78 ? 35.89092 84.57108 -68.25871 1.000 80.40508 78 LEU A O 1
ATOM 3116 N N . TYR C 1 79 ? 36.96375 85.79954 -66.70048 1.000 74.26342 79 TYR A N 1
ATOM 3117 C CA . TYR C 1 79 ? 38.12615 86.06186 -67.53986 1.000 73.05179 79 TYR A CA 1
ATOM 3118 C C . TYR C 1 79 ? 39.40848 85.62785 -66.84749 1.000 73.43262 79 TYR A C 1
ATOM 3119 O O . TYR C 1 79 ? 39.57001 85.82128 -65.63895 1.000 77.54015 79 TYR A O 1
ATOM 3128 N N . LEU C 1 80 ? 40.32386 85.05349 -67.62737 1.000 76.31212 80 LEU A N 1
ATOM 3129 C CA . LEU C 1 80 ? 41.69995 84.81946 -67.20084 1.000 76.53404 80 LEU A CA 1
ATOM 3130 C C . LEU C 1 80 ? 42.62345 85.48729 -68.20841 1.000 84.50162 80 LEU A C 1
ATOM 3131 O O . LEU C 1 80 ? 42.76450 85.01386 -69.33988 1.000 83.13438 80 LEU A O 1
ATOM 3136 N N . GLN C 1 81 ? 43.24432 86.58534 -67.80008 1.000 87.85512 81 GLN A N 1
ATOM 3137 C CA . GLN C 1 81 ? 44.23390 87.26688 -68.62175 1.000 83.12629 81 GLN A CA 1
ATOM 3138 C C . GLN C 1 81 ? 45.61916 86.76176 -68.23843 1.000 83.26211 81 GLN A C 1
ATOM 3139 O O . GLN C 1 81 ? 46.05099 86.92692 -67.09326 1.000 83.32678 81 GLN A O 1
ATOM 3145 N N . MET C 1 82 ? 46.30213 86.13314 -69.18823 1.000 86.31160 82 MET A N 1
ATOM 3146 C CA . MET C 1 82 ? 47.64127 85.60358 -68.98178 1.000 92.54920 82 MET A CA 1
ATOM 3147 C C . MET C 1 82 ? 48.64156 86.45293 -69.75376 1.000 95.76434 82 MET A C 1
ATOM 3148 O O . MET C 1 82 ? 48.42746 86.75341 -70.93238 1.000 96.36026 82 MET A O 1
ATOM 3153 N N . ASN C 1 83 ? 49.73035 86.83524 -69.09314 1.000 98.76159 83 ASN A N 1
ATOM 3154 C CA . ASN C 1 83 ? 50.80029 87.58499 -69.73093 1.000 99.54494 83 ASN A CA 1
ATOM 3155 C C . ASN C 1 83 ? 52.11853 86.85771 -69.52462 1.000 99.07672 83 ASN A C 1
ATOM 3156 O O . ASN C 1 83 ? 52.27960 86.07977 -68.58219 1.000 92.28448 83 ASN A O 1
ATOM 3161 N N . SER C 1 84 ? 53.05835 87.11936 -70.43314 1.000 103.25866 84 SER A N 1
ATOM 3162 C CA . SER C 1 84 ? 54.42181 86.59619 -70.34060 1.000 105.66543 84 SER A CA 1
ATOM 3163 C C . SER C 1 84 ? 54.41812 85.07157 -70.22222 1.000 100.85389 84 SER A C 1
ATOM 3164 O O . SER C 1 84 ? 55.02079 84.49052 -69.31705 1.000 92.74530 84 SER A O 1
ATOM 3167 N N . LEU C 1 85 ? 53.72190 84.42411 -71.15342 1.000 105.06303 85 LEU A N 1
ATOM 3168 C CA . LEU C 1 85 ? 53.55042 82.97825 -71.10062 1.000 101.74412 85 LEU A CA 1
ATOM 3169 C C . LEU C 1 85 ? 54.88019 82.26032 -71.28573 1.000 100.95588 85 LEU A C 1
ATOM 3170 O O . LEU C 1 85 ? 55.65472 82.57917 -72.19232 1.000 109.33569 85 LEU A O 1
ATOM 3175 N N . LYS C 1 86 ? 55.13877 81.29172 -70.41756 1.000 97.10934 86 LYS A N 1
ATOM 3176 C CA . LYS C 1 86 ? 56.29347 80.41453 -70.48721 1.000 110.56823 86 LYS A CA 1
ATOM 3177 C C . LYS C 1 86 ? 55.86961 79.04046 -70.98923 1.000 108.44907 86 LYS A C 1
ATOM 3178 O O . LYS C 1 86 ? 54.68565 78.69081 -70.93369 1.000 107.14626 86 LYS A O 1
ATOM 3184 N N . PRO C 1 87 ? 56.80596 78.23083 -71.49660 1.000 107.15285 87 PRO A N 1
ATOM 3185 C CA . PRO C 1 87 ? 56.44536 76.86049 -71.90013 1.000 107.97214 87 PRO A CA 1
ATOM 3186 C C . PRO C 1 87 ? 55.86335 76.01969 -70.77500 1.000 106.49558 87 PRO A C 1
ATOM 3187 O O . PRO C 1 87 ? 55.32831 74.94244 -71.05249 1.000 107.46487 87 PRO A O 1
ATOM 3191 N N . GLU C 1 88 ? 55.95167 76.46685 -69.52097 1.000 116.62116 88 GLU A N 1
ATOM 3192 C CA . GLU C 1 88 ? 55.31883 75.74107 -68.42627 1.000 116.18988 88 GLU A CA 1
ATOM 3193 C C . GLU C 1 88 ? 53.80154 75.86334 -68.45123 1.000 112.36222 88 GLU A C 1
ATOM 3194 O O . GLU C 1 88 ? 53.11471 75.04711 -67.82750 1.000 110.30202 88 GLU A O 1
ATOM 3200 N N . ASP C 1 89 ? 53.26518 76.85872 -69.15322 1.000 101.70179 89 ASP A N 1
ATOM 3201 C CA . ASP C 1 89 ? 51.83771 77.13782 -69.12374 1.000 91.87275 89 ASP A CA 1
ATOM 3202 C C . ASP C 1 89 ? 51.03321 76.30570 -70.11040 1.000 94.47335 89 ASP A C 1
ATOM 3203 O O . ASP C 1 89 ? 49.79949 76.34392 -70.05674 1.000 85.44782 89 ASP A O 1
ATOM 3208 N N . THR C 1 90 ? 51.68225 75.56305 -71.00473 1.000 91.00216 90 THR A N 1
ATOM 3209 C CA . THR C 1 90 ? 50.92968 74.72817 -71.92994 1.000 89.74407 90 THR A CA 1
ATOM 3210 C C . THR C 1 90 ? 50.16996 73.65551 -71.15711 1.000 87.60327 90 THR A C 1
ATOM 3211 O O . THR C 1 90 ? 50.75789 72.90338 -70.37266 1.000 86.13986 90 THR A O 1
ATOM 3215 N N . ALA C 1 91 ? 48.85587 73.61317 -71.36218 1.000 73.89244 91 ALA A N 1
ATOM 3216 C CA . ALA C 1 91 ? 47.95314 72.70929 -70.66040 1.000 76.01873 91 ALA A CA 1
ATOM 3217 C C . ALA C 1 91 ? 46.54494 72.96318 -71.18170 1.000 72.51761 91 ALA A C 1
ATOM 3218 O O . ALA C 1 91 ? 46.30770 73.88240 -71.97095 1.000 77.86501 91 ALA A O 1
ATOM 3220 N N . MET C 1 92 ? 45.61397 72.12993 -70.72860 1.000 63.66294 92 MET A N 1
ATOM 3221 C CA . MET C 1 92 ? 44.19163 72.33365 -70.96685 1.000 71.83208 92 MET A CA 1
ATOM 3222 C C . MET C 1 92 ? 43.62545 73.13638 -69.79991 1.000 64.96906 92 MET A C 1
ATOM 3223 O O . MET C 1 92 ? 43.73263 72.71178 -68.64455 1.000 67.28227 92 MET A O 1
ATOM 3228 N N . TYR C 1 93 ? 43.03297 74.29056 -70.09466 1.000 63.90186 93 TYR A N 1
ATOM 3229 C CA . TYR C 1 93 ? 42.57460 75.21657 -69.06386 1.000 67.14828 93 TYR A CA 1
ATOM 3230 C C . TYR C 1 93 ? 41.06442 75.11372 -68.87977 1.000 65.13171 93 TYR A C 1
ATOM 3231 O O . TYR C 1 93 ? 40.30811 75.17054 -69.85459 1.000 71.66207 93 TYR A O 1
ATOM 3240 N N . TYR C 1 94 ? 40.63309 74.98054 -67.62573 1.000 65.62917 94 TYR A N 1
ATOM 3241 C CA . TYR C 1 94 ? 39.23345 74.78717 -67.27354 1.000 67.32740 94 TYR A CA 1
ATOM 3242 C C . TYR C 1 94 ? 38.75223 75.91885 -66.37500 1.000 66.14715 94 TYR A C 1
ATOM 3243 O O . TYR C 1 94 ? 39.50940 76.42576 -65.54004 1.000 63.37332 94 TYR A O 1
ATOM 3252 N N . CYS C 1 95 ? 37.48816 76.30385 -66.53436 1.000 62.83399 95 CYS A N 1
ATOM 3253 C CA . CYS C 1 95 ? 36.81794 77.15130 -65.56016 1.000 66.90781 95 CYS A CA 1
ATOM 3254 C C . CYS C 1 95 ? 35.79302 76.32601 -64.79066 1.000 70.04876 95 CYS A C 1
ATOM 3255 O O . CYS C 1 95 ? 35.29603 75.30742 -65.28014 1.000 65.22983 95 CYS A O 1
ATOM 3258 N N . ALA C 1 96 ? 35.49657 76.76359 -63.56894 1.000 60.76925 96 ALA A N 1
ATOM 3259 C CA . ALA C 1 96 ? 34.62572 76.01033 -62.68156 1.000 52.84027 96 ALA A CA 1
ATOM 3260 C C . ALA C 1 96 ? 33.89804 76.96500 -61.74869 1.000 62.00607 96 ALA A C 1
ATOM 3261 O O . ALA C 1 96 ? 34.40038 78.04555 -61.42710 1.000 57.21430 96 ALA A O 1
ATOM 3263 N N . ALA C 1 97 ? 32.70660 76.54937 -61.31632 1.000 57.64390 97 ALA A N 1
ATOM 3264 C CA . ALA C 1 97 ? 31.87186 77.33219 -60.41621 1.000 51.43972 97 ALA A CA 1
ATOM 3265 C C . ALA C 1 97 ? 31.48941 76.48522 -59.21374 1.000 51.61879 97 ALA A C 1
ATOM 3266 O O . ALA C 1 97 ? 31.25136 75.28026 -59.34035 1.000 56.63032 97 ALA A O 1
ATOM 3268 N N . ALA C 1 98 ? 31.43960 77.11911 -58.04904 1.000 50.13032 98 ALA A N 1
ATOM 3269 C CA . ALA C 1 98 ? 31.15463 76.43806 -56.79723 1.000 49.82858 98 ALA A CA 1
ATOM 3270 C C . ALA C 1 98 ? 29.67388 76.55180 -56.44751 1.000 54.99401 98 ALA A C 1
ATOM 3271 O O . ALA C 1 98 ? 28.92535 77.34674 -57.01931 1.000 53.86544 98 ALA A O 1
ATOM 3273 N N . SER C 1 99 ? 29.25737 75.73777 -55.48541 1.000 46.63521 99 SER A N 1
ATOM 3274 C CA . SER C 1 99 ? 27.89690 75.81317 -54.98777 1.000 49.99186 99 SER A CA 1
ATOM 3275 C C . SER C 1 99 ? 27.73963 77.01797 -54.06428 1.000 49.77490 99 SER A C 1
ATOM 3276 O O . SER C 1 99 ? 28.67963 77.39174 -53.35866 1.000 44.43075 99 SER A O 1
ATOM 3279 N N . PRO C 1 100 ? 26.56054 77.63857 -54.04444 1.000 53.55725 100 PRO A N 1
ATOM 3280 C CA . PRO C 1 100 ? 26.39250 78.85805 -53.24561 1.000 44.53313 100 PRO A CA 1
ATOM 3281 C C . PRO C 1 100 ? 26.49000 78.56521 -51.75762 1.000 46.83397 100 PRO A C 1
ATOM 3282 O O . PRO C 1 100 ? 26.03598 77.52128 -51.27850 1.000 45.65885 100 PRO A O 1
ATOM 3286 N N . GLY C 1 101 ? 27.10199 79.50375 -51.03423 1.000 36.17216 101 GLY A N 1
ATOM 3287 C CA . GLY C 1 101 ? 27.23534 79.43527 -49.59717 1.000 39.59074 101 GLY A CA 1
ATOM 3288 C C . GLY C 1 101 ? 28.32912 78.53509 -49.08220 1.000 38.93480 101 GLY A C 1
ATOM 3289 O O . GLY C 1 101 ? 28.47541 78.40709 -47.86196 1.000 35.48210 101 GLY A O 1
ATOM 3290 N N . ARG C 1 102 ? 29.11026 77.91733 -49.96064 1.000 41.00358 102 ARG A N 1
ATOM 3291 C CA A ARG C 1 102 ? 30.12645 76.95093 -49.56804 0.487 38.80764 102 ARG A CA 1
ATOM 3292 C CA B ARG C 1 102 ? 30.12617 76.96405 -49.53968 0.513 38.01176 102 ARG A CA 1
ATOM 3293 C C . ARG C 1 102 ? 31.55010 77.47696 -49.72132 1.000 36.51785 102 ARG A C 1
ATOM 3294 O O . ARG C 1 102 ? 32.50004 76.76943 -49.36543 1.000 34.77482 102 ARG A O 1
ATOM 3309 N N . CYS C 1 103 ? 31.73489 78.68936 -50.24007 1.000 32.09740 103 CYS A N 1
ATOM 3310 C CA . CYS C 1 103 ? 33.08033 79.21194 -50.45674 1.000 32.96127 103 CYS A CA 1
ATOM 3311 C C . CYS C 1 103 ? 33.07130 80.73005 -50.33167 1.000 41.38144 103 CYS A C 1
ATOM 3312 O O . CYS C 1 103 ? 32.23743 81.40612 -50.94203 1.000 37.50935 103 CYS A O 1
ATOM 3315 N N . PHE C 1 104 ? 33.99389 81.25705 -49.52994 1.000 27.05378 104 PHE A N 1
ATOM 3316 C CA . PHE C 1 104 ? 34.08758 82.68951 -49.31018 1.000 36.69464 104 PHE A CA 1
ATOM 3317 C C . PHE C 1 104 ? 35.49702 83.23638 -49.44815 1.000 42.52404 104 PHE A C 1
ATOM 3318 O O . PHE C 1 104 ? 35.65404 84.46021 -49.50301 1.000 38.55150 104 PHE A O 1
ATOM 3326 N N . LEU C 1 105 ? 36.51781 82.38099 -49.51875 1.000 36.39453 105 LEU A N 1
ATOM 3327 C CA . LEU C 1 105 ? 37.90820 82.79424 -49.54448 1.000 36.89808 105 LEU A CA 1
ATOM 3328 C C . LEU C 1 105 ? 38.56787 82.38283 -50.85367 1.000 41.03349 105 LEU A C 1
ATOM 3329 O O . LEU C 1 105 ? 38.32631 81.27361 -51.34597 1.000 39.29218 105 LEU A O 1
ATOM 3334 N N . PRO C 1 106 ? 39.39938 83.24828 -51.43918 1.000 42.09481 106 PRO A N 1
ATOM 3335 C CA . PRO C 1 106 ? 40.06431 82.88600 -52.70097 1.000 36.95404 106 PRO A CA 1
ATOM 3336 C C . PRO C 1 106 ? 40.95580 81.66032 -52.59887 1.000 39.65643 106 PRO A C 1
ATOM 3337 O O . PRO C 1 106 ? 41.08067 80.91982 -53.58321 1.000 39.12075 106 PRO A O 1
ATOM 3341 N N . ARG C 1 107 ? 41.59323 81.42312 -51.44973 1.000 38.51514 107 ARG A N 1
ATOM 3342 C CA . ARG C 1 107 ? 42.41539 80.22448 -51.32955 1.000 43.29279 107 ARG A CA 1
ATOM 3343 C C . ARG C 1 107 ? 41.56849 78.96305 -51.42655 1.000 41.37286 107 ARG A C 1
ATOM 3344 O O . ARG C 1 107 ? 42.02576 77.94932 -51.96602 1.000 35.75565 107 ARG A O 1
ATOM 3352 N N . THR C 1 108 ? 40.32867 79.01316 -50.93914 1.000 39.92830 108 THR A N 1
ATOM 3353 C CA . THR C 1 108 ? 39.43289 77.87582 -51.10883 1.000 38.93140 108 THR A CA 1
ATOM 3354 C C . THR C 1 108 ? 38.99504 77.73764 -52.56249 1.000 41.33964 108 THR A C 1
ATOM 3355 O O . THR C 1 108 ? 38.87056 76.61936 -53.07671 1.000 38.95275 108 THR A O 1
ATOM 3359 N N . ALA C 1 109 ? 38.78612 78.86487 -53.24844 1.000 43.23199 109 ALA A N 1
ATOM 3360 C CA . ALA C 1 109 ? 38.40382 78.84739 -54.65494 1.000 35.75764 109 ALA A CA 1
ATOM 3361 C C . ALA C 1 109 ? 39.50536 78.31097 -55.55991 1.000 42.60600 109 ALA A C 1
ATOM 3362 O O . ALA C 1 109 ? 39.24616 78.06021 -56.74177 1.000 41.97056 109 ALA A O 1
ATOM 3364 N N . LEU C 1 110 ? 40.71891 78.13572 -55.04058 1.000 42.63648 110 LEU A N 1
ATOM 3365 C CA . LEU C 1 110 ? 41.82790 77.57089 -55.79453 1.000 44.70299 110 LEU A CA 1
ATOM 3366 C C . LEU C 1 110 ? 41.91081 76.05480 -55.68993 1.000 43.84804 110 LEU A C 1
ATOM 3367 O O . LEU C 1 110 ? 42.74738 75.44853 -56.36874 1.000 48.08327 110 LEU A O 1
ATOM 3372 N N . GLU C 1 111 ? 41.07437 75.43419 -54.85992 1.000 43.10113 111 GLU A N 1
ATOM 3373 C CA . GLU C 1 111 ? 41.12059 73.99006 -54.65644 1.000 44.51599 111 GLU A CA 1
ATOM 3374 C C . GLU C 1 111 ? 40.21497 73.29734 -55.66368 1.000 43.94038 111 GLU A C 1
ATOM 3375 O O . GLU C 1 111 ? 39.00895 73.58163 -55.69251 1.000 44.04198 111 GLU A O 1
ATOM 3381 N N . PRO C 1 112 ? 40.73888 72.39936 -56.49979 1.000 45.74136 112 PRO A N 1
ATOM 3382 C CA . PRO C 1 112 ? 39.86177 71.67588 -57.43419 1.000 46.44684 112 PRO A CA 1
ATOM 3383 C C . PRO C 1 112 ? 38.79953 70.83260 -56.74530 1.000 38.62562 112 PRO A C 1
ATOM 3384 O O . PRO C 1 112 ? 37.71863 70.63606 -57.31477 1.000 44.41649 112 PRO A O 1
ATOM 3388 N N . ALA C 1 113 ? 39.05858 70.34440 -55.53039 1.000 36.74005 113 ALA A N 1
ATOM 3389 C CA . ALA C 1 113 ? 38.06770 69.54050 -54.82125 1.000 47.56961 113 ALA A CA 1
ATOM 3390 C C . ALA C 1 113 ? 36.79246 70.31314 -54.50124 1.000 47.41198 113 ALA A C 1
ATOM 3391 O O . ALA C 1 113 ? 35.78523 69.69223 -54.14202 1.000 40.57537 113 ALA A O 1
ATOM 3393 N N . LEU C 1 114 ? 36.80506 71.64225 -54.62417 1.000 40.28648 114 LEU A N 1
ATOM 3394 C CA . LEU C 1 114 ? 35.61771 72.42640 -54.30255 1.000 39.50330 114 LEU A CA 1
ATOM 3395 C C . LEU C 1 114 ? 34.52211 72.25588 -55.34555 1.000 39.32256 114 LEU A C 1
ATOM 3396 O O . LEU C 1 114 ? 33.33473 72.35123 -55.01639 1.000 37.79061 114 LEU A O 1
ATOM 3401 N N . TYR C 1 115 ? 34.89410 71.99513 -56.59261 1.000 44.01987 115 TYR A N 1
ATOM 3402 C CA . TYR C 1 115 ? 34.01015 72.19764 -57.73120 1.000 48.16962 115 TYR A CA 1
ATOM 3403 C C . TYR C 1 115 ? 33.44600 70.87816 -58.23835 1.000 56.99379 115 TYR A C 1
ATOM 3404 O O . TYR C 1 115 ? 34.19425 69.92364 -58.47680 1.000 56.65355 115 TYR A O 1
ATOM 3413 N N . TYR C 1 116 ? 32.12320 70.83584 -58.40293 1.000 60.83321 116 TYR A N 1
ATOM 3414 C CA . TYR C 1 116 ? 31.45456 69.77622 -59.13826 1.000 66.42878 116 TYR A CA 1
ATOM 3415 C C . TYR C 1 116 ? 30.96920 70.23361 -60.50578 1.000 70.62193 116 TYR A C 1
ATOM 3416 O O . TYR C 1 116 ? 30.57258 69.39097 -61.31872 1.000 74.10457 116 TYR A O 1
ATOM 3425 N N . ASN C 1 117 ? 30.99484 71.53774 -60.78258 1.000 68.76786 117 ASN A N 1
ATOM 3426 C CA . ASN C 1 117 ? 30.54291 72.09946 -62.05175 1.000 71.28223 117 ASN A CA 1
ATOM 3427 C C . ASN C 1 117 ? 31.75824 72.61032 -62.81448 1.000 63.74303 117 ASN A C 1
ATOM 3428 O O . ASN C 1 117 ? 32.38593 73.59416 -62.40831 1.000 59.32010 117 ASN A O 1
ATOM 3433 N N . TRP C 1 118 ? 32.08037 71.94729 -63.91943 1.000 68.02942 118 TRP A N 1
ATOM 3434 C CA . TRP C 1 118 ? 33.23018 72.28796 -64.73929 1.000 64.78801 118 TRP A CA 1
ATOM 3435 C C . TRP C 1 118 ? 32.78471 72.59314 -66.16121 1.000 69.64769 118 TRP A C 1
ATOM 3436 O O . TRP C 1 118 ? 31.66273 72.27872 -66.56619 1.000 69.81272 118 TRP A O 1
ATOM 3447 N N . GLY C 1 119 ? 33.67972 73.21790 -66.91474 1.000 64.33985 119 GLY A N 1
ATOM 3448 C CA . GLY C 1 119 ? 33.52172 73.36171 -68.34456 1.000 78.66158 119 GLY A CA 1
ATOM 3449 C C . GLY C 1 119 ? 34.16259 72.20080 -69.07500 1.000 75.35178 119 GLY A C 1
ATOM 3450 O O . GLY C 1 119 ? 34.48548 71.16452 -68.48973 1.000 83.87100 119 GLY A O 1
ATOM 3451 N N . GLN C 1 120 ? 34.34762 72.37969 -70.38201 1.000 81.18908 120 GLN A N 1
ATOM 3452 C CA . GLN C 1 120 ? 35.00492 71.36733 -71.19877 1.000 85.03440 120 GLN A CA 1
ATOM 3453 C C . GLN C 1 120 ? 36.47682 71.66157 -71.45173 1.000 79.84359 120 GLN A C 1
ATOM 3454 O O . GLN C 1 120 ? 37.21005 70.75517 -71.86046 1.000 78.29172 120 GLN A O 1
ATOM 3460 N N . GLY C 1 121 ? 36.91889 72.88875 -71.22230 1.000 79.34411 121 GLY A N 1
ATOM 3461 C CA . GLY C 1 121 ? 38.32490 73.24218 -71.34152 1.000 79.95725 121 GLY A CA 1
ATOM 3462 C C . GLY C 1 121 ? 38.70900 73.67055 -72.74328 1.000 78.76340 121 GLY A C 1
ATOM 3463 O O . GLY C 1 121 ? 38.15691 73.21463 -73.74366 1.000 85.48832 121 GLY A O 1
ATOM 3464 N N . THR C 1 122 ? 39.67909 74.58289 -72.81175 1.000 79.80300 122 THR A N 1
ATOM 3465 C CA . THR C 1 122 ? 40.29620 74.98410 -74.06873 1.000 88.75530 122 THR A CA 1
ATOM 3466 C C . THR C 1 122 ? 41.79972 74.79074 -73.96256 1.000 87.29461 122 THR A C 1
ATOM 3467 O O . THR C 1 122 ? 42.39546 75.04738 -72.91100 1.000 75.60761 122 THR A O 1
ATOM 3471 N N . GLN C 1 123 ? 42.40639 74.34524 -75.05881 1.000 79.94296 123 GLN A N 1
ATOM 3472 C CA . GLN C 1 123 ? 43.83424 74.07288 -75.07939 1.000 83.53607 123 GLN A CA 1
ATOM 3473 C C . GLN C 1 123 ? 44.62926 75.36387 -75.23105 1.000 88.90731 123 GLN A C 1
ATOM 3474 O O . GLN C 1 123 ? 44.26154 76.25212 -76.00510 1.000 94.79816 123 GLN A O 1
ATOM 3480 N N . VAL C 1 124 ? 45.72224 75.46335 -74.47880 1.000 75.50569 124 VAL A N 1
ATOM 3481 C CA . VAL C 1 124 ? 46.68444 76.55151 -74.60270 1.000 84.38728 124 VAL A CA 1
ATOM 3482 C C . VAL C 1 124 ? 48.05903 75.91386 -74.73903 1.000 94.72290 124 VAL A C 1
ATOM 3483 O O . VAL C 1 124 ? 48.55378 75.29198 -73.79128 1.000 88.73561 124 VAL A O 1
ATOM 3487 N N . THR C 1 125 ? 48.66320 76.04360 -75.91879 1.000 94.79683 125 THR A N 1
ATOM 3488 C CA . THR C 1 125 ? 50.01425 75.56371 -76.18274 1.000 88.80117 125 THR A CA 1
ATOM 3489 C C . THR C 1 125 ? 50.93409 76.76370 -76.36011 1.000 96.44711 125 THR A C 1
ATOM 3490 O O . THR C 1 125 ? 50.62523 77.67805 -77.13394 1.000 99.11293 125 THR A O 1
ATOM 3494 N N . VAL C 1 126 ? 52.05472 76.75918 -75.64398 1.000 93.64775 126 VAL A N 1
ATOM 3495 C CA . VAL C 1 126 ? 53.03556 77.83260 -75.70032 1.000 92.24139 126 VAL A CA 1
ATOM 3496 C C . VAL C 1 126 ? 54.31067 77.28152 -76.32156 1.000 105.20102 126 VAL A C 1
ATOM 3497 O O . VAL C 1 126 ? 54.83055 76.24978 -75.87899 1.000 95.48628 126 VAL A O 1
ATOM 3501 N N . SER C 1 127 ? 54.81558 77.97251 -77.33994 1.000 114.95156 127 SER A N 1
ATOM 3502 C CA . SER C 1 127 ? 56.07167 77.60281 -77.97430 1.000 112.57451 127 SER A CA 1
ATOM 3503 C C . SER C 1 127 ? 57.25274 78.12302 -77.15758 1.000 119.41894 127 SER A C 1
ATOM 3504 O O . SER C 1 127 ? 57.09405 78.85481 -76.17604 1.000 121.84220 127 SER A O 1
ATOM 3507 N N . SER C 1 128 ? 58.45110 77.73028 -77.57314 1.000 124.72038 128 SER A N 1
ATOM 3508 C CA . SER C 1 128 ? 59.66976 78.15458 -76.89446 1.000 125.09465 128 SER A CA 1
ATOM 3509 C C . SER C 1 128 ? 60.48770 79.10166 -77.76548 1.000 126.24243 128 SER A C 1
ATOM 3510 O O . SER C 1 128 ? 59.93913 79.85173 -78.57244 1.000 124.27379 128 SER A O 1
ATOM 3513 N N . SER D 2 6 ? 31.51480 62.88302 -52.74718 1.000 100.93081 32 SER D N 1
ATOM 3514 C CA . SER D 2 6 ? 30.19955 63.28711 -53.23245 1.000 106.11395 32 SER D CA 1
ATOM 3515 C C . SER D 2 6 ? 29.57677 64.37078 -52.35159 1.000 109.94069 32 SER D C 1
ATOM 3516 O O . SER D 2 6 ? 29.38657 65.50326 -52.79890 1.000 109.60660 32 SER D O 1
ATOM 3519 N N . GLN D 2 7 ? 29.26342 64.02711 -51.10112 1.000 84.04002 33 GLN D N 1
ATOM 3520 C CA . GLN D 2 7 ? 28.58939 64.94671 -50.19171 1.000 66.43852 33 GLN D CA 1
ATOM 3521 C C . GLN D 2 7 ? 29.37417 65.08136 -48.89321 1.000 55.30751 33 GLN D C 1
ATOM 3522 O O . GLN D 2 7 ? 29.78959 64.07836 -48.29847 1.000 49.03274 33 GLN D O 1
ATOM 3528 N N . PHE D 2 8 ? 29.56114 66.32853 -48.45666 1.000 42.17037 34 PHE D N 1
ATOM 3529 C CA . PHE D 2 8 ? 30.32738 66.66702 -47.26073 1.000 30.06351 34 PHE D CA 1
ATOM 3530 C C . PHE D 2 8 ? 29.51853 67.70471 -46.49759 1.000 39.42040 34 PHE D C 1
ATOM 3531 O O . PHE D 2 8 ? 29.45814 68.86776 -46.90703 1.000 36.00464 34 PHE D O 1
ATOM 3539 N N . THR D 2 9 ? 28.88560 67.28302 -45.40282 1.000 35.86826 35 THR D N 1
ATOM 3540 C CA . THR D 2 9 ? 27.94759 68.11886 -44.66176 1.000 35.32604 35 THR D CA 1
ATOM 3541 C C . THR D 2 9 ? 28.34875 68.16096 -43.19600 1.000 32.22685 35 THR D C 1
ATOM 3542 O O . THR D 2 9 ? 28.58246 67.11347 -42.58888 1.000 27.10323 35 THR D O 1
ATOM 3546 N N . CYS D 2 10 ? 28.41495 69.36744 -42.62931 1.000 29.99006 36 CYS D N 1
ATOM 3547 C CA . CYS D 2 10 ? 28.77786 69.55833 -41.23221 1.000 29.25668 36 CYS D CA 1
ATOM 3548 C C . CYS D 2 10 ? 27.74786 70.44189 -40.54176 1.000 28.37411 36 CYS D C 1
ATOM 3549 O O . CYS D 2 10 ? 27.00907 71.19332 -41.18300 1.000 26.13220 36 CYS D O 1
ATOM 3552 N N . PHE D 2 11 ? 27.71187 70.34797 -39.21419 1.000 26.90589 37 PHE D N 1
ATOM 3553 C CA . PHE D 2 11 ? 26.77425 71.12159 -38.41739 1.000 29.39022 37 PHE D CA 1
ATOM 3554 C C . PHE D 2 11 ? 27.43428 71.50588 -37.10556 1.000 31.83886 37 PHE D C 1
ATOM 3555 O O . PHE D 2 11 ? 28.30039 70.79194 -36.59376 1.000 27.09629 37 PHE D O 1
ATOM 3563 N N . TYR D 2 12 ? 26.99884 72.64193 -36.56821 1.000 29.86667 38 TYR D N 1
ATOM 3564 C CA . TYR D 2 12 ? 27.57490 73.27681 -35.38916 1.000 21.49115 38 TYR D CA 1
ATOM 3565 C C . TYR D 2 12 ? 26.51676 73.31737 -34.29271 1.000 29.91678 38 TYR D C 1
ATOM 3566 O O . TYR D 2 12 ? 25.36672 73.66753 -34.56070 1.000 27.88144 38 TYR D O 1
ATOM 3575 N N . ASN D 2 13 ? 26.89427 72.96438 -33.06063 1.000 26.84336 39 ASN D N 1
ATOM 3576 C CA . ASN D 2 13 ? 25.88916 72.91281 -31.99918 1.000 26.72856 39 ASN D CA 1
ATOM 3577 C C . ASN D 2 13 ? 25.65970 74.26333 -31.30427 1.000 22.95379 39 ASN D C 1
ATOM 3578 O O . ASN D 2 13 ? 24.95513 74.29236 -30.28787 1.000 25.85794 39 ASN D O 1
ATOM 3583 N N . SER D 2 14 ? 26.26454 75.34471 -31.80804 1.000 26.70310 40 SER D N 1
ATOM 3584 C CA . SER D 2 14 ? 26.18028 76.74263 -31.36182 1.000 29.72635 40 SER D CA 1
ATOM 3585 C C . SER D 2 14 ? 27.24643 77.08938 -30.32914 1.000 29.58799 40 SER D C 1
ATOM 3586 O O . SER D 2 14 ? 27.37155 78.26043 -29.96436 1.000 26.42039 40 SER D O 1
ATOM 3589 N N . ARG D 2 15 ? 28.03347 76.11976 -29.86106 1.000 25.93324 41 ARG D N 1
ATOM 3590 C CA . ARG D 2 15 ? 29.04568 76.39717 -28.85140 1.000 22.28727 41 ARG D CA 1
ATOM 3591 C C . ARG D 2 15 ? 30.44534 76.00584 -29.33077 1.000 34.77066 41 ARG D C 1
ATOM 3592 O O . ARG D 2 15 ? 31.19866 76.86406 -29.80306 1.000 31.21994 41 ARG D O 1
ATOM 3600 N N . ALA D 2 16 ? 30.81337 74.71604 -29.22858 1.000 28.60238 42 ALA D N 1
ATOM 3601 C CA . ALA D 2 16 ? 32.20150 74.31580 -29.46622 1.000 30.91750 42 ALA D CA 1
ATOM 3602 C C . ALA D 2 16 ? 32.30968 72.93581 -30.12457 1.000 32.76049 42 ALA D C 1
ATOM 3603 O O . ALA D 2 16 ? 33.32422 72.24559 -29.95962 1.000 26.27866 42 ALA D O 1
ATOM 3605 N N . ASN D 2 17 ? 31.30217 72.53537 -30.89383 1.000 26.94481 43 ASN D N 1
ATOM 3606 C CA . ASN D 2 17 ? 31.23028 71.18288 -31.44554 1.000 23.32984 43 ASN D CA 1
ATOM 3607 C C . ASN D 2 17 ? 30.74828 71.27490 -32.88809 1.000 21.46321 43 ASN D C 1
ATOM 3608 O O . ASN D 2 17 ? 29.58836 71.61915 -33.13014 1.000 26.77567 43 ASN D O 1
ATOM 3613 N N . ILE D 2 18 ? 31.63512 70.97812 -33.83783 1.000 22.48784 44 ILE D N 1
ATOM 3614 C CA . ILE D 2 18 ? 31.28621 70.82970 -35.24879 1.000 19.35986 44 ILE D CA 1
ATOM 3615 C C . ILE D 2 18 ? 31.36697 69.34650 -35.59282 1.000 27.08393 44 ILE D C 1
ATOM 3616 O O . ILE D 2 18 ? 32.43006 68.73099 -35.45673 1.000 25.35236 44 ILE D O 1
ATOM 3621 N N . SER D 2 19 ? 30.25394 68.76989 -36.03882 1.000 26.82417 45 SER D N 1
ATOM 3622 C CA . SER D 2 19 ? 30.20666 67.36868 -36.44604 1.000 25.60227 45 SER D CA 1
ATOM 3623 C C . SER D 2 19 ? 30.07912 67.29458 -37.96187 1.000 24.98381 45 SER D C 1
ATOM 3624 O O . SER D 2 19 ? 29.25413 67.99679 -38.55128 1.000 32.01250 45 SER D O 1
ATOM 3627 N N . CYS D 2 20 ? 30.87539 66.43771 -38.58681 1.000 27.36681 46 CYS D N 1
ATOM 3628 C CA . CYS D 2 20 ? 30.90895 66.32935 -40.03799 1.000 29.03708 46 CYS D CA 1
ATOM 3629 C C . CYS D 2 20 ? 30.56257 64.91462 -40.47976 1.000 39.99573 46 CYS D C 1
ATOM 3630 O O . CYS D 2 20 ? 30.88304 63.93584 -39.80053 1.000 32.91567 46 CYS D O 1
ATOM 3633 N N . VAL D 2 21 ? 29.89688 64.81407 -41.62519 1.000 29.80489 47 VAL D N 1
ATOM 3634 C CA . VAL D 2 21 ? 29.62092 63.53383 -42.25692 1.000 36.80877 47 VAL D CA 1
ATOM 3635 C C . VAL D 2 21 ? 30.12885 63.59969 -43.68639 1.000 36.47614 47 VAL D C 1
ATOM 3636 O O . VAL D 2 21 ? 29.95108 64.61238 -44.37184 1.000 35.83981 47 VAL D O 1
ATOM 3640 N N . TRP D 2 22 ? 30.76504 62.52422 -44.13467 1.000 29.38610 48 TRP D N 1
ATOM 3641 C CA . TRP D 2 22 ? 31.28957 62.44418 -45.48988 1.000 42.17305 48 TRP D CA 1
ATOM 3642 C C . TRP D 2 22 ? 30.85921 61.12417 -46.10944 1.000 44.35777 48 TRP D C 1
ATOM 3643 O O . TRP D 2 22 ? 30.97938 60.07006 -45.47869 1.000 41.90782 48 TRP D O 1
ATOM 3654 N N . SER D 2 23 ? 30.34869 61.18991 -47.33456 1.000 46.86112 49 SER D N 1
ATOM 3655 C CA . SER D 2 23 ? 29.99609 60.01164 -48.11079 1.000 63.85741 49 SER D CA 1
ATOM 3656 C C . SER D 2 23 ? 30.66512 60.10859 -49.47323 1.000 62.37258 49 SER D C 1
ATOM 3657 O O . SER D 2 23 ? 30.73601 61.19042 -50.06388 1.000 68.66028 49 SER D O 1
ATOM 3660 N N . GLN D 2 24 ? 31.16090 58.97640 -49.96501 1.000 79.58135 50 GLN D N 1
ATOM 3661 C CA . GLN D 2 24 ? 31.93245 58.95092 -51.19841 1.000 90.68527 50 GLN D CA 1
ATOM 3662 C C . GLN D 2 24 ? 31.73557 57.60506 -51.88099 1.000 97.05659 50 GLN D C 1
ATOM 3663 O O . GLN D 2 24 ? 31.60000 56.57151 -51.22037 1.000 91.44025 50 GLN D O 1
ATOM 3669 N N . ASP D 2 25 ? 31.70608 57.63364 -53.21263 1.000 108.01935 51 ASP D N 1
ATOM 3670 C CA . ASP D 2 25 ? 31.64464 56.42409 -54.03089 1.000 117.27787 51 ASP D CA 1
ATOM 3671 C C . ASP D 2 25 ? 33.07223 56.00747 -54.36475 1.000 120.52148 51 ASP D C 1
ATOM 3672 O O . ASP D 2 25 ? 33.71582 56.59899 -55.23493 1.000 118.08184 51 ASP D O 1
ATOM 3677 N N . GLY D 2 26 ? 33.57456 54.98581 -53.67233 1.000 127.96223 52 GLY D N 1
ATOM 3678 C CA . GLY D 2 26 ? 34.93191 54.53005 -53.90153 1.000 131.41387 52 GLY D CA 1
ATOM 3679 C C . GLY D 2 26 ? 35.33274 53.30580 -53.10431 1.000 145.30279 52 GLY D C 1
ATOM 3680 O O . GLY D 2 26 ? 34.77256 52.22012 -53.29527 1.000 143.00984 52 GLY D O 1
ATOM 3681 N N . ALA D 2 27 ? 36.30800 53.47278 -52.20676 1.000 154.05443 53 ALA D N 1
ATOM 3682 C CA . ALA D 2 27 ? 36.83958 52.33173 -51.46718 1.000 153.71856 53 ALA D CA 1
ATOM 3683 C C . ALA D 2 27 ? 35.80641 51.75850 -50.50442 1.000 158.23382 53 ALA D C 1
ATOM 3684 O O . ALA D 2 27 ? 35.76439 50.54052 -50.29079 1.000 159.37472 53 ALA D O 1
ATOM 3686 N N . LEU D 2 28 ? 34.98393 52.62391 -49.90018 1.000 147.54410 54 LEU D N 1
ATOM 3687 C CA . LEU D 2 28 ? 33.87035 52.23694 -49.03422 1.000 147.95851 54 LEU D CA 1
ATOM 3688 C C . LEU D 2 28 ? 34.34584 51.62630 -47.71821 1.000 149.73639 54 LEU D C 1
ATOM 3689 O O . LEU D 2 28 ? 33.56095 51.48801 -46.77305 1.000 146.00635 54 LEU D O 1
ATOM 3694 N N . GLN D 2 29 ? 35.62621 51.27500 -47.63706 1.000 154.93492 55 GLN D N 1
ATOM 3695 C CA . GLN D 2 29 ? 36.18714 50.70722 -46.42065 1.000 149.91520 55 GLN D CA 1
ATOM 3696 C C . GLN D 2 29 ? 37.70234 50.82517 -46.49061 1.000 145.96085 55 GLN D C 1
ATOM 3697 O O . GLN D 2 29 ? 38.27540 51.08397 -47.55378 1.000 146.33075 55 GLN D O 1
ATOM 3699 N N . ASP D 2 30 ? 38.34014 50.64275 -45.33111 1.000 140.59367 56 ASP D N 1
ATOM 3700 C CA . ASP D 2 30 ? 39.79569 50.70720 -45.19480 1.000 134.66914 56 ASP D CA 1
ATOM 3701 C C . ASP D 2 30 ? 40.34814 52.05074 -45.66900 1.000 125.29136 56 ASP D C 1
ATOM 3702 O O . ASP D 2 30 ? 41.51182 52.14839 -46.06761 1.000 124.44164 56 ASP D O 1
ATOM 3704 N N . THR D 2 31 ? 39.51631 53.08857 -45.63838 1.000 117.83577 57 THR D N 1
ATOM 3705 C CA . THR D 2 31 ? 39.94859 54.43760 -45.96336 1.000 95.31968 57 THR D CA 1
ATOM 3706 C C . THR D 2 31 ? 40.54743 55.08547 -44.72321 1.000 77.49990 57 THR D C 1
ATOM 3707 O O . THR D 2 31 ? 39.98470 54.98616 -43.62731 1.000 80.09756 57 THR D O 1
ATOM 3711 N N . SER D 2 32 ? 41.69366 55.73541 -44.89546 1.000 69.50813 58 SER D N 1
ATOM 3712 C CA . SER D 2 32 ? 42.29953 56.54237 -43.83858 1.000 58.53736 58 SER D CA 1
ATOM 3713 C C . SER D 2 32 ? 42.05354 58.00224 -44.20388 1.000 54.32774 58 SER D C 1
ATOM 3714 O O . SER D 2 32 ? 42.79701 58.59165 -44.99334 1.000 45.96997 58 SER D O 1
ATOM 3717 N N . CYS D 2 33 ? 40.99501 58.57825 -43.63940 1.000 47.61608 59 CYS D N 1
ATOM 3718 C CA . CYS D 2 33 ? 40.55132 59.91748 -43.99720 1.000 41.16115 59 CYS D CA 1
ATOM 3719 C C . CYS D 2 33 ? 40.32294 60.74750 -42.74445 1.000 45.09794 59 CYS D C 1
ATOM 3720 O O . CYS D 2 33 ? 40.00720 60.21702 -41.67378 1.000 39.20452 59 CYS D O 1
ATOM 3723 N N . GLN D 2 34 ? 40.47361 62.06396 -42.90248 1.000 37.59214 60 GLN D N 1
ATOM 3724 C CA . GLN D 2 34 ? 40.42945 63.01102 -41.80253 1.000 40.03636 60 GLN D CA 1
ATOM 3725 C C . GLN D 2 34 ? 39.68373 64.26357 -42.23315 1.000 30.82992 60 GLN D C 1
ATOM 3726 O O . GLN D 2 34 ? 39.68439 64.62686 -43.41240 1.000 30.23225 60 GLN D O 1
ATOM 3732 N N . VAL D 2 35 ? 39.05813 64.92704 -41.26504 1.000 30.12994 61 VAL D N 1
ATOM 3733 C CA . VAL D 2 35 ? 38.55751 66.28870 -41.44610 1.000 30.79956 61 VAL D CA 1
ATOM 3734 C C . VAL D 2 35 ? 39.56640 67.24132 -40.82333 1.000 28.20362 61 VAL D C 1
ATOM 3735 O O . VAL D 2 35 ? 39.96213 67.06623 -39.66508 1.000 31.39473 61 VAL D O 1
ATOM 3739 N N . HIS D 2 36 ? 39.99319 68.23772 -41.58650 1.000 25.25896 62 HIS D N 1
ATOM 3740 C CA . HIS D 2 36 ? 40.91146 69.26649 -41.10557 1.000 29.20107 62 HIS D CA 1
ATOM 3741 C C . HIS D 2 36 ? 40.13636 70.57402 -41.01122 1.000 27.86163 62 HIS D C 1
ATOM 3742 O O . HIS D 2 36 ? 39.52253 71.00281 -41.99371 1.000 30.58905 62 HIS D O 1
ATOM 3749 N N . ALA D 2 37 ? 40.13089 71.17919 -39.82539 1.000 25.08190 63 ALA D N 1
ATOM 3750 C CA . ALA D 2 37 ? 39.42606 72.43165 -39.58037 1.000 29.16809 63 ALA D CA 1
ATOM 3751 C C . ALA D 2 37 ? 40.43071 73.56972 -39.46500 1.000 28.04355 63 ALA D C 1
ATOM 3752 O O . ALA D 2 37 ? 41.37914 73.49202 -38.67742 1.000 30.81374 63 ALA D O 1
ATOM 3754 N N . TRP D 2 38 ? 40.20020 74.63335 -40.22882 1.000 28.92568 64 TRP D N 1
ATOM 3755 C CA . TRP D 2 38 ? 41.13746 75.74898 -40.35922 1.000 30.43995 64 TRP D CA 1
ATOM 3756 C C . TRP D 2 38 ? 40.35267 77.04533 -40.20392 1.000 35.52610 64 TRP D C 1
ATOM 3757 O O . TRP D 2 38 ? 39.86796 77.61112 -41.19483 1.000 29.08784 64 TRP D O 1
ATOM 3768 N N . PRO D 2 39 ? 40.19706 77.53985 -38.97400 1.000 27.66542 65 PRO D N 1
ATOM 3769 C CA . PRO D 2 39 ? 39.46808 78.80097 -38.77102 1.000 34.69070 65 PRO D CA 1
ATOM 3770 C C . PRO D 2 39 ? 40.30082 80.00157 -39.20612 1.000 32.26775 65 PRO D C 1
ATOM 3771 O O . PRO D 2 39 ? 41.48583 80.11569 -38.87508 1.000 32.54833 65 PRO D O 1
ATOM 3775 N N . ASP D 2 40 ? 39.67475 80.90024 -39.95768 1.000 36.69677 66 ASP D N 1
ATOM 3776 C CA . ASP D 2 40 ? 40.38895 82.07431 -40.43278 1.000 35.15435 66 ASP D CA 1
ATOM 3777 C C . ASP D 2 40 ? 40.76843 82.96752 -39.26587 1.000 37.30145 66 ASP D C 1
ATOM 3778 O O . ASP D 2 40 ? 39.94062 83.24636 -38.39525 1.000 32.08615 66 ASP D O 1
ATOM 3783 N N . ARG D 2 41 ? 42.03999 83.37660 -39.24784 1.000 33.02526 67 ARG D N 1
ATOM 3784 C CA . ARG D 2 41 ? 42.58799 84.34980 -38.29938 1.000 31.84707 67 ARG D CA 1
ATOM 3785 C C . ARG D 2 41 ? 42.31566 83.96057 -36.84688 1.000 35.99394 67 ARG D C 1
ATOM 3786 O O . ARG D 2 41 ? 42.02956 84.80558 -35.99024 1.000 35.60749 67 ARG D O 1
ATOM 3794 N N . ARG D 2 42 ? 42.42031 82.66553 -36.56749 1.000 29.86983 68 ARG D N 1
ATOM 3795 C CA . ARG D 2 42 ? 42.45471 82.13477 -35.21581 1.000 35.29061 68 ARG D CA 1
ATOM 3796 C C . ARG D 2 42 ? 43.77181 81.39159 -35.04276 1.000 38.31758 68 ARG D C 1
ATOM 3797 O O . ARG D 2 42 ? 44.49497 81.13011 -36.00965 1.000 36.87693 68 ARG D O 1
ATOM 3805 N N . ARG D 2 43 ? 44.09381 81.04283 -33.80030 1.000 28.93851 69 ARG D N 1
ATOM 3806 C CA . ARG D 2 43 ? 45.42874 80.55298 -33.48903 1.000 34.53479 69 ARG D CA 1
ATOM 3807 C C . ARG D 2 43 ? 45.50930 79.03139 -33.37227 1.000 37.37597 69 ARG D C 1
ATOM 3808 O O . ARG D 2 43 ? 46.55210 78.51047 -32.95986 1.000 37.14355 69 ARG D O 1
ATOM 3816 N N . TRP D 2 44 ? 44.45833 78.30898 -33.74825 1.000 34.79029 70 TRP D N 1
ATOM 3817 C CA . TRP D 2 44 ? 44.48743 76.85242 -33.68425 1.000 32.15835 70 TRP D CA 1
ATOM 3818 C C . TRP D 2 44 ? 43.92388 76.25234 -34.96364 1.000 31.49112 70 TRP D C 1
ATOM 3819 O O . TRP D 2 44 ? 43.08286 76.85424 -35.63379 1.000 30.55630 70 TRP D O 1
ATOM 3830 N N . ASN D 2 45 ? 44.41648 75.05511 -35.29316 1.000 26.39141 71 ASN D N 1
ATOM 3831 C CA . ASN D 2 45 ? 43.81167 74.13861 -36.24686 1.000 31.21533 71 ASN D CA 1
ATOM 3832 C C . ASN D 2 45 ? 43.51206 72.83068 -35.52634 1.000 30.61751 71 ASN D C 1
ATOM 3833 O O . ASN D 2 45 ? 44.06355 72.54723 -34.46046 1.000 28.42904 71 ASN D O 1
ATOM 3838 N N . GLN D 2 46 ? 42.66422 72.00882 -36.13164 1.000 31.91592 72 GLN D N 1
ATOM 3839 C CA . GLN D 2 46 ? 42.26535 70.77016 -35.47273 1.000 31.28421 72 GLN D CA 1
ATOM 3840 C C . GLN D 2 46 ? 41.80348 69.76503 -36.51397 1.000 28.63777 72 GLN D C 1
ATOM 3841 O O . GLN D 2 46 ? 41.21147 70.14454 -37.52621 1.000 28.99716 72 GLN D O 1
ATOM 3847 N N . THR D 2 47 ? 42.08603 68.48620 -36.26701 1.000 27.08611 73 THR D N 1
ATOM 3848 C CA . THR D 2 47 ? 41.62324 67.42025 -37.13933 1.000 34.69734 73 THR D CA 1
ATOM 3849 C C . THR D 2 47 ? 40.89373 66.35982 -36.32572 1.000 33.53658 73 THR D C 1
ATOM 3850 O O . THR D 2 47 ? 41.10744 66.21037 -35.12039 1.000 29.10036 73 THR D O 1
ATOM 3854 N N . CYS D 2 48 ? 40.02388 65.61688 -37.00519 1.000 36.89354 74 CYS D N 1
ATOM 3855 C CA . CYS D 2 48 ? 39.42564 64.41624 -36.44257 1.000 33.85291 74 CYS D CA 1
ATOM 3856 C C . CYS D 2 48 ? 39.47797 63.30160 -37.47875 1.000 32.09998 74 CYS D C 1
ATOM 3857 O O . CYS D 2 48 ? 39.45161 63.55391 -38.68733 1.000 29.91101 74 CYS D O 1
ATOM 3860 N N . GLU D 2 49 ? 39.57946 62.06187 -36.99658 1.000 35.85996 75 GLU D N 1
ATOM 3861 C CA . GLU D 2 49 ? 39.62320 60.90951 -37.89169 1.000 31.11938 75 GLU D CA 1
ATOM 3862 C C . GLU D 2 49 ? 38.21079 60.49461 -38.27514 1.000 30.77938 75 GLU D C 1
ATOM 3863 O O . GLU D 2 49 ? 37.36695 60.26014 -37.40632 1.000 30.85408 75 GLU D O 1
ATOM 3869 N N . LEU D 2 50 ? 37.96004 60.39871 -39.57673 1.000 33.32462 76 LEU D N 1
ATOM 3870 C CA . LEU D 2 50 ? 36.64796 60.00063 -40.07466 1.000 33.87843 76 LEU D CA 1
ATOM 3871 C C . LEU D 2 50 ? 36.43779 58.50836 -39.84097 1.000 40.34987 76 LEU D C 1
ATOM 3872 O O . LEU D 2 50 ? 37.24747 57.68663 -40.27961 1.000 39.34660 76 LEU D O 1
ATOM 3877 N N . LEU D 2 51 ? 35.36225 58.15824 -39.13860 1.000 42.36046 77 LEU D N 1
ATOM 3878 C CA . LEU D 2 51 ? 35.06994 56.77188 -38.79746 1.000 44.58455 77 LEU D CA 1
ATOM 3879 C C . LEU D 2 51 ? 33.74392 56.32932 -39.40735 1.000 41.53593 77 LEU D C 1
ATOM 3880 O O . LEU D 2 51 ? 32.82266 57.13928 -39.55117 1.000 38.17586 77 LEU D O 1
ATOM 3885 N N . PRO D 2 52 ? 33.61850 55.05077 -39.76905 1.000 42.24740 78 PRO D N 1
ATOM 3886 C CA . PRO D 2 52 ? 32.37313 54.57020 -40.38286 1.000 43.23517 78 PRO D CA 1
ATOM 3887 C C . PRO D 2 52 ? 31.16754 54.77626 -39.47694 1.000 33.68917 78 PRO D C 1
ATOM 3888 O O . PRO D 2 52 ? 31.20386 54.48393 -38.28002 1.000 45.38414 78 PRO D O 1
ATOM 3892 N N . VAL D 2 53 ? 30.10333 55.31441 -40.06209 1.000 36.04141 79 VAL D N 1
ATOM 3893 C CA . VAL D 2 53 ? 28.80353 55.36807 -39.41102 1.000 53.77322 79 VAL D CA 1
ATOM 3894 C C . VAL D 2 53 ? 27.73624 54.61973 -40.19384 1.000 63.32812 79 VAL D C 1
ATOM 3895 O O . VAL D 2 53 ? 26.70375 54.25044 -39.61104 1.000 63.49488 79 VAL D O 1
ATOM 3899 N N . SER D 2 54 ? 27.94766 54.38202 -41.48515 1.000 61.44572 80 SER D N 1
ATOM 3900 C CA . SER D 2 54 ? 27.08494 53.55390 -42.30958 1.000 67.45566 80 SER D CA 1
ATOM 3901 C C . SER D 2 54 ? 27.98036 52.80092 -43.28820 1.000 77.12458 80 SER D C 1
ATOM 3902 O O . SER D 2 54 ? 29.21033 52.82366 -43.17434 1.000 64.99656 80 SER D O 1
ATOM 3905 N N . GLN D 2 55 ? 27.36139 52.13414 -44.26535 1.000 86.00590 81 GLN D N 1
ATOM 3906 C CA . GLN D 2 55 ? 28.14002 51.36663 -45.23093 1.000 91.63325 81 GLN D CA 1
ATOM 3907 C C . GLN D 2 55 ? 28.95793 52.27171 -46.14450 1.000 87.22729 81 GLN D C 1
ATOM 3908 O O . GLN D 2 55 ? 30.06075 51.89661 -46.55683 1.000 89.10649 81 GLN D O 1
ATOM 3910 N N . ALA D 2 56 ? 28.44851 53.46622 -46.46160 1.000 72.04956 82 ALA D N 1
ATOM 3911 C CA . ALA D 2 56 ? 29.13803 54.37513 -47.37028 1.000 80.05787 82 ALA D CA 1
ATOM 3912 C C . ALA D 2 56 ? 29.29104 55.77650 -46.78514 1.000 57.02277 82 ALA D C 1
ATOM 3913 O O . ALA D 2 56 ? 29.47268 56.73702 -47.54074 1.000 63.39566 82 ALA D O 1
ATOM 3915 N N . SER D 2 57 ? 29.23536 55.91393 -45.46006 1.000 66.40273 83 SER D N 1
ATOM 3916 C CA . SER D 2 57 ? 29.33732 57.21385 -44.81059 1.000 57.89489 83 SER D CA 1
ATOM 3917 C C . SER D 2 57 ? 30.29667 57.14339 -43.63190 1.000 51.92661 83 SER D C 1
ATOM 3918 O O . SER D 2 57 ? 30.32640 56.14863 -42.89940 1.000 47.14410 83 SER D O 1
ATOM 3921 N N . TRP D 2 58 ? 31.07754 58.20991 -43.46428 1.000 47.52338 84 TRP D N 1
ATOM 3922 C CA . TRP D 2 58 ? 31.98849 58.39599 -42.34601 1.000 44.36100 84 TRP D CA 1
ATOM 3923 C C . TRP D 2 58 ? 31.64492 59.69240 -41.62060 1.000 40.25714 84 TRP D C 1
ATOM 3924 O O . TRP D 2 58 ? 31.00590 60.58619 -42.18073 1.000 40.94477 84 TRP D O 1
ATOM 3935 N N . ALA D 2 59 ? 32.09070 59.79690 -40.36842 1.000 40.18172 85 ALA D N 1
ATOM 3936 C CA . ALA D 2 59 ? 31.79898 60.97684 -39.56243 1.000 37.35128 85 ALA D CA 1
ATOM 3937 C C . ALA D 2 59 ? 32.81427 61.10953 -38.43427 1.000 31.27725 85 ALA D C 1
ATOM 3938 O O . ALA D 2 59 ? 33.40191 60.11804 -37.98897 1.000 34.47413 85 ALA D O 1
ATOM 3940 N N . CYS D 2 60 ? 33.01041 62.34662 -37.98001 1.000 30.07450 86 CYS D N 1
ATOM 3941 C CA . CYS D 2 60 ? 33.73385 62.60416 -36.74112 1.000 25.41879 86 CYS D CA 1
ATOM 3942 C C . CYS D 2 60 ? 33.41436 64.01313 -36.26040 1.000 30.79574 86 CYS D C 1
ATOM 3943 O O . CYS D 2 60 ? 32.88799 64.84153 -37.00485 1.000 30.88931 86 CYS D O 1
ATOM 3946 N N . ASN D 2 61 ? 33.75480 64.27071 -35.00390 1.000 28.48031 87 ASN D N 1
ATOM 3947 C CA . ASN D 2 61 ? 33.43444 65.51942 -34.33172 1.000 29.34798 87 ASN D CA 1
ATOM 3948 C C . ASN D 2 61 ? 34.70394 66.32476 -34.08870 1.000 36.08132 87 ASN D C 1
ATOM 3949 O O . ASN D 2 61 ? 35.72224 65.78215 -33.64437 1.000 28.93953 87 ASN D O 1
ATOM 3954 N N . LEU D 2 62 ? 34.63410 67.61100 -34.39180 1.000 27.25823 88 LEU D N 1
ATOM 3955 C CA . LEU D 2 62 ? 35.67625 68.57930 -34.05986 1.000 27.31309 88 LEU D CA 1
ATOM 3956 C C . LEU D 2 62 ? 35.25618 69.28869 -32.77717 1.000 31.27887 88 LEU D C 1
ATOM 3957 O O . LEU D 2 62 ? 34.37819 70.15646 -32.79210 1.000 29.17465 88 LEU D O 1
ATOM 3962 N N . ILE D 2 63 ? 35.85788 68.89680 -31.66132 1.000 28.72345 89 ILE D N 1
ATOM 3963 C CA . ILE D 2 63 ? 35.55051 69.48864 -30.36554 1.000 32.50552 89 ILE D CA 1
ATOM 3964 C C . ILE D 2 63 ? 36.49282 70.67321 -30.16984 1.000 28.47863 89 ILE D C 1
ATOM 3965 O O . ILE D 2 63 ? 37.69385 70.49230 -29.96409 1.000 33.43274 89 ILE D O 1
ATOM 3970 N N . LEU D 2 64 ? 35.94589 71.88972 -30.22505 1.000 32.77742 90 LEU D N 1
ATOM 3971 C CA . LEU D 2 64 ? 36.74662 73.10587 -30.25289 1.000 30.71302 90 LEU D CA 1
ATOM 3972 C C . LEU D 2 64 ? 37.11777 73.61830 -28.87070 1.000 36.60925 90 LEU D C 1
ATOM 3973 O O . LEU D 2 64 ? 37.97572 74.49982 -28.76720 1.000 40.59803 90 LEU D O 1
ATOM 3978 N N . GLY D 2 65 ? 36.49683 73.09436 -27.81941 1.000 34.53460 91 GLY D N 1
ATOM 3979 C CA . GLY D 2 65 ? 36.74669 73.59888 -26.48369 1.000 36.54277 91 GLY D CA 1
ATOM 3980 C C . GLY D 2 65 ? 35.79071 72.96840 -25.48894 1.000 38.96663 91 GLY D C 1
ATOM 3981 O O . GLY D 2 65 ? 35.22870 71.90233 -25.74371 1.000 35.88485 91 GLY D O 1
ATOM 3982 N N . ALA D 2 66 ? 35.62009 73.64814 -24.35543 1.000 36.19021 92 ALA D N 1
ATOM 3983 C CA . ALA D 2 66 ? 34.73877 73.15002 -23.31244 1.000 40.69244 92 ALA D CA 1
ATOM 3984 C C . ALA D 2 66 ? 33.28779 73.12671 -23.80248 1.000 39.08320 92 ALA D C 1
ATOM 3985 O O . ALA D 2 66 ? 32.91091 73.90968 -24.67758 1.000 34.76808 92 ALA D O 1
ATOM 3987 N N . PRO D 2 67 ? 32.45057 72.23008 -23.25963 1.000 34.98197 93 PRO D N 1
ATOM 3988 C CA . PRO D 2 67 ? 31.12996 71.99126 -23.87974 1.000 38.72978 93 PRO D CA 1
ATOM 3989 C C . PRO D 2 67 ? 30.22631 73.21506 -23.95385 1.000 36.55275 93 PRO D C 1
ATOM 3990 O O . PRO D 2 67 ? 29.45297 73.33709 -24.91310 1.000 35.33692 93 PRO D O 1
ATOM 3994 N N . ASP D 2 68 ? 30.29195 74.12939 -22.99069 1.000 38.01932 94 ASP D N 1
ATOM 3995 C CA . ASP D 2 68 ? 29.43412 75.30829 -23.02097 1.000 35.80814 94 ASP D CA 1
ATOM 3996 C C . ASP D 2 68 ? 30.20646 76.58457 -23.35519 1.000 40.60925 94 ASP D C 1
ATOM 3997 O O . ASP D 2 68 ? 29.74169 77.68762 -23.04992 1.000 37.09416 94 ASP D O 1
ATOM 4002 N N . SER D 2 69 ? 31.36808 76.46253 -23.99202 1.000 35.48551 95 SER D N 1
ATOM 4003 C CA . SER D 2 69 ? 32.14583 77.63069 -24.36724 1.000 40.29511 95 SER D CA 1
ATOM 4004 C C . SER D 2 69 ? 31.71880 78.12027 -25.74361 1.000 38.20753 95 SER D C 1
ATOM 4005 O O . SER D 2 69 ? 31.44201 77.32489 -26.64341 1.000 30.29438 95 SER D O 1
ATOM 4008 N N . GLN D 2 70 ? 31.65981 79.43792 -25.89477 1.000 36.37425 96 GLN D N 1
ATOM 4009 C CA . GLN D 2 70 ? 31.29788 80.04515 -27.16871 1.000 32.40151 96 GLN D CA 1
ATOM 4010 C C . GLN D 2 70 ? 32.54881 80.28431 -28.01765 1.000 40.96685 96 GLN D C 1
ATOM 4011 O O . GLN D 2 70 ? 33.06495 81.40653 -28.09452 1.000 30.99840 96 GLN D O 1
ATOM 4028 N N . LEU D 2 72 ? 33.02692 80.06872 -31.28605 1.000 31.10182 98 LEU D N 1
ATOM 4029 C CA . LEU D 2 72 ? 32.84183 80.71974 -32.58681 1.000 29.13572 98 LEU D CA 1
ATOM 4030 C C . LEU D 2 72 ? 31.77950 81.82572 -32.51585 1.000 31.52148 98 LEU D C 1
ATOM 4031 O O . LEU D 2 72 ? 30.90284 81.77256 -31.65301 1.000 30.55355 98 LEU D O 1
ATOM 4036 N N . THR D 2 73 ? 31.87035 82.83101 -33.39782 1.000 31.01005 99 THR D N 1
ATOM 4037 C CA . THR D 2 73 ? 30.84501 83.85906 -33.56829 1.000 31.78381 99 THR D CA 1
ATOM 4038 C C . THR D 2 73 ? 30.52666 84.01297 -35.05420 1.000 31.64937 99 THR D C 1
ATOM 4039 O O . THR D 2 73 ? 31.03680 83.27601 -35.89753 1.000 24.74669 99 THR D O 1
ATOM 4043 N N . THR D 2 74 ? 29.69313 85.00912 -35.38080 1.000 33.32267 100 THR D N 1
ATOM 4044 C CA . THR D 2 74 ? 29.25929 85.20632 -36.76166 1.000 29.50706 100 THR D CA 1
ATOM 4045 C C . THR D 2 74 ? 30.34686 85.77511 -37.66683 1.000 30.39576 100 THR D C 1
ATOM 4046 O O . THR D 2 74 ? 30.13764 85.84387 -38.88593 1.000 26.96078 100 THR D O 1
ATOM 4050 N N . VAL D 2 75 ? 31.49748 86.17918 -37.12003 1.000 31.41530 101 VAL D N 1
ATOM 4051 C CA . VAL D 2 75 ? 32.60564 86.60976 -37.97204 1.000 33.11982 101 VAL D CA 1
ATOM 4052 C C . VAL D 2 75 ? 33.53874 85.46302 -38.32350 1.000 37.47727 101 VAL D C 1
ATOM 4053 O O . VAL D 2 75 ? 34.43513 85.64125 -39.16320 1.000 29.40973 101 VAL D O 1
ATOM 4057 N N . ASP D 2 76 ? 33.36334 84.29547 -37.71271 1.000 29.88053 102 ASP D N 1
ATOM 4058 C CA . ASP D 2 76 ? 34.25906 83.17931 -37.96755 1.000 29.44582 102 ASP D CA 1
ATOM 4059 C C . ASP D 2 76 ? 33.95830 82.52817 -39.30871 1.000 36.20638 102 ASP D C 1
ATOM 4060 O O . ASP D 2 76 ? 32.81317 82.48173 -39.76271 1.000 32.80428 102 ASP D O 1
ATOM 4065 N N . ILE D 2 77 ? 35.01576 82.04357 -39.95364 1.000 31.78904 103 ILE D N 1
ATOM 4066 C CA . ILE D 2 77 ? 34.91022 81.21947 -41.14928 1.000 26.96058 103 ILE D CA 1
ATOM 4067 C C . ILE D 2 77 ? 35.86271 80.05033 -40.96059 1.000 32.36208 103 ILE D C 1
ATOM 4068 O O . ILE D 2 77 ? 37.06586 80.25694 -40.76159 1.000 31.48966 103 ILE D O 1
ATOM 4073 N N . VAL D 2 78 ? 35.33415 78.83204 -40.99595 1.000 29.27214 104 VAL D N 1
ATOM 4074 C CA . VAL D 2 78 ? 36.13925 77.63513 -40.77741 1.000 34.59131 104 VAL D CA 1
ATOM 4075 C C . VAL D 2 78 ? 36.26180 76.91012 -42.10831 1.000 33.20759 104 VAL D C 1
ATOM 4076 O O . VAL D 2 78 ? 35.26327 76.43130 -42.65391 1.000 34.94159 104 VAL D O 1
ATOM 4080 N N . THR D 2 79 ? 37.47415 76.82948 -42.64894 1.000 30.52207 105 THR D N 1
ATOM 4081 C CA . THR D 2 79 ? 37.67231 76.01364 -43.83709 1.000 31.55510 105 THR D CA 1
ATOM 4082 C C . THR D 2 79 ? 37.79464 74.55731 -43.40471 1.000 28.62186 105 THR D C 1
ATOM 4083 O O . THR D 2 79 ? 38.69134 74.20387 -42.63328 1.000 31.85201 105 THR D O 1
ATOM 4087 N N . LEU D 2 80 ? 36.87475 73.72776 -43.87573 1.000 28.93684 106 LEU D N 1
ATOM 4088 C CA . LEU D 2 80 ? 36.83276 72.30769 -43.54746 1.000 27.94890 106 LEU D CA 1
ATOM 4089 C C . LEU D 2 80 ? 37.24494 71.50926 -44.77741 1.000 29.50184 106 LEU D C 1
ATOM 4090 O O . LEU D 2 80 ? 36.65667 71.67160 -45.84992 1.000 29.13818 106 LEU D O 1
ATOM 4095 N N . ARG D 2 81 ? 38.26261 70.66130 -44.62261 1.000 28.85009 107 ARG D N 1
ATOM 4096 C CA . ARG D 2 81 ? 38.73800 69.78654 -45.68407 1.000 29.43852 107 ARG D CA 1
ATOM 4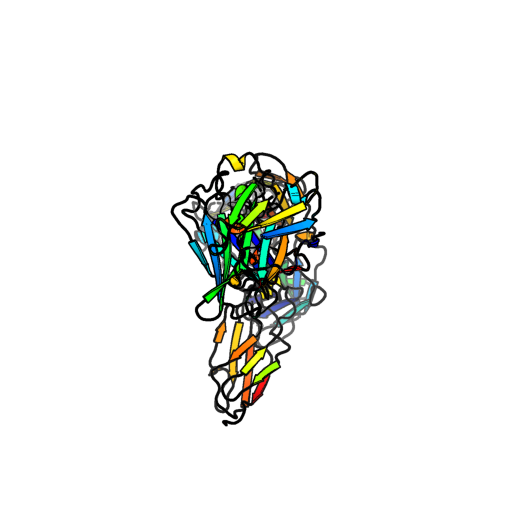097 C C . ARG D 2 81 ? 38.59689 68.33349 -45.25861 1.000 27.23699 107 ARG D C 1
ATOM 4098 O O . ARG D 2 81 ? 38.89227 67.98443 -44.11067 1.000 29.86629 107 ARG D O 1
ATOM 4106 N N . VAL D 2 82 ? 38.17457 67.48625 -46.19049 1.000 30.89220 108 VAL D N 1
ATOM 4107 C CA . VAL D 2 82 ? 38.38253 66.04443 -46.07089 1.000 27.19704 108 VAL D CA 1
ATOM 4108 C C . VAL D 2 82 ? 39.69992 65.70455 -46.75507 1.000 30.68961 108 VAL D C 1
ATOM 4109 O O . VAL D 2 82 ? 39.86767 65.94808 -47.95551 1.000 37.18921 108 VAL D O 1
ATOM 4113 N N . LEU D 2 83 ? 40.63681 65.15146 -45.99131 1.000 34.19024 109 LEU D N 1
ATOM 4114 C CA . LEU D 2 83 ? 41.90981 64.66914 -46.51050 1.000 39.16347 109 LEU D CA 1
ATOM 4115 C C . LEU D 2 83 ? 41.95310 63.15347 -46.37356 1.000 39.31644 109 LEU D C 1
ATOM 4116 O O . LEU D 2 83 ? 41.63863 62.61896 -45.30611 1.000 45.26887 109 LEU D O 1
ATOM 4121 N N . CYS D 2 84 ? 42.33815 62.46588 -47.44515 1.000 47.18573 110 CYS D N 1
ATOM 4122 C CA . CYS D 2 84 ? 42.51509 61.01948 -47.42097 1.000 46.41390 110 CYS D CA 1
ATOM 4123 C C . CYS D 2 84 ? 43.92624 60.66952 -47.87399 1.000 56.60582 110 CYS D C 1
ATOM 4124 O O . CYS D 2 84 ? 44.45658 61.27241 -48.81222 1.000 55.30322 110 CYS D O 1
ATOM 4127 N N . ARG D 2 85 ? 44.52817 59.69148 -47.20071 1.000 67.51346 111 ARG D N 1
ATOM 4128 C CA . ARG D 2 85 ? 45.92738 59.35597 -47.43179 1.000 76.56379 111 ARG D CA 1
ATOM 4129 C C . ARG D 2 85 ? 46.07454 58.46022 -48.65315 1.000 77.93887 111 ARG D C 1
ATOM 4130 O O . ARG D 2 85 ? 45.32799 57.49061 -48.82128 1.000 73.37334 111 ARG D O 1
ATOM 4132 N N . GLU D 2 86 ? 47.04294 58.79526 -49.50478 1.000 101.37728 112 GLU D N 1
ATOM 4133 C CA . GLU D 2 86 ? 47.40793 58.00379 -50.67920 1.000 113.22067 112 GLU D CA 1
ATOM 4134 C C . GLU D 2 86 ? 48.93001 57.88737 -50.64508 1.000 114.70195 112 GLU D C 1
ATOM 4135 O O . GLU D 2 86 ? 49.63872 58.70183 -51.24280 1.000 112.84955 112 GLU D O 1
ATOM 4141 N N . GLY D 2 87 ? 49.42960 56.88242 -49.92943 1.000 97.55774 113 GLY D N 1
ATOM 4142 C CA . GLY D 2 87 ? 50.85537 56.75960 -49.70211 1.000 91.09467 113 GLY D CA 1
ATOM 4143 C C . GLY D 2 87 ? 51.34400 57.71846 -48.63454 1.000 103.19717 113 GLY D C 1
ATOM 4144 O O . GLY D 2 87 ? 50.82723 57.72145 -47.51320 1.000 94.16932 113 GLY D O 1
ATOM 4145 N N . VAL D 2 88 ? 52.34165 58.54346 -48.97038 1.000 109.45448 114 VAL D N 1
ATOM 4146 C CA . VAL D 2 88 ? 52.84748 59.54654 -48.03506 1.000 109.35199 114 VAL D CA 1
ATOM 4147 C C . VAL D 2 88 ? 52.14617 60.88876 -48.19244 1.000 107.44289 114 VAL D C 1
ATOM 4148 O O . VAL D 2 88 ? 52.30036 61.76536 -47.32627 1.000 108.21940 114 VAL D O 1
ATOM 4152 N N . ARG D 2 89 ? 51.37015 61.07280 -49.25715 1.000 101.50591 115 ARG D N 1
ATOM 4153 C CA . ARG D 2 89 ? 50.69425 62.33075 -49.54396 1.000 105.34437 115 ARG D CA 1
ATOM 4154 C C . ARG D 2 89 ? 49.21405 62.21873 -49.19608 1.000 90.37834 115 ARG D C 1
ATOM 4155 O O . ARG D 2 89 ? 48.56625 61.21723 -49.52055 1.000 77.74360 115 ARG D O 1
ATOM 4163 N N . TRP D 2 90 ? 48.68716 63.24155 -48.53009 1.000 78.19073 116 TRP D N 1
ATOM 4164 C CA . TRP D 2 90 ? 47.25604 63.34680 -48.28216 1.000 80.70845 116 TRP D CA 1
ATOM 4165 C C . TRP D 2 90 ? 46.61839 64.18345 -49.38687 1.000 76.06782 116 TRP D C 1
ATOM 4166 O O . TRP D 2 90 ? 47.12857 65.25265 -49.73462 1.000 77.46768 116 TRP D O 1
ATOM 4177 N N . ARG D 2 91 ? 45.51496 63.68721 -49.94367 1.000 67.35211 117 ARG D N 1
ATOM 4178 C CA . ARG D 2 91 ? 44.80696 64.33862 -51.03871 1.000 62.74348 117 ARG D CA 1
ATOM 4179 C C . ARG D 2 91 ? 43.49611 64.92449 -50.52518 1.000 57.05364 117 ARG D C 1
ATOM 4180 O O . ARG D 2 91 ? 42.81443 64.31161 -49.69763 1.000 45.58486 117 ARG D O 1
ATOM 4188 N N . VAL D 2 92 ? 43.15209 66.11470 -51.01168 1.000 46.81057 118 VAL D N 1
ATOM 4189 C CA . VAL D 2 92 ? 41.92025 66.78730 -50.60705 1.000 47.74097 118 VAL D CA 1
ATOM 4190 C C . VAL D 2 92 ? 40.74786 66.17912 -51.370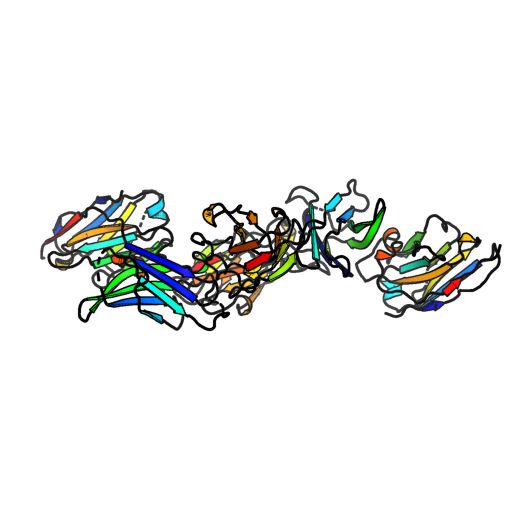97 1.000 47.56219 118 VAL D C 1
ATOM 4191 O O . VAL D 2 92 ? 40.67365 66.29149 -52.60015 1.000 51.21271 118 VAL D O 1
ATOM 4195 N N . MET D 2 93 ? 39.82739 65.53687 -50.64205 1.000 37.66578 119 MET D N 1
ATOM 4196 C CA . MET D 2 93 ? 38.63556 64.94231 -51.24030 1.000 37.73763 119 MET D CA 1
ATOM 4197 C C . MET D 2 93 ? 37.49874 65.93861 -51.39410 1.000 39.16292 119 MET D C 1
ATOM 4198 O O . MET D 2 93 ? 36.78813 65.91742 -52.40597 1.000 41.22243 119 MET D O 1
ATOM 4203 N N . ALA D 2 94 ? 37.31192 66.80021 -50.39405 1.000 41.51746 120 ALA D N 1
ATOM 4204 C CA . ALA D 2 94 ? 36.22585 67.76773 -50.37151 1.000 36.56883 120 ALA D CA 1
ATOM 4205 C C . ALA D 2 94 ? 36.65110 68.94886 -49.51379 1.000 31.72335 120 ALA D C 1
ATOM 4206 O O . ALA D 2 94 ? 37.56666 68.84450 -48.68993 1.000 36.94750 120 ALA D O 1
ATOM 4208 N N . ILE D 2 95 ? 35.97148 70.07486 -49.70616 1.000 32.54996 121 ILE D N 1
ATOM 4209 C CA . ILE D 2 95 ? 36.33485 71.30113 -49.00075 1.000 34.72641 121 ILE D CA 1
ATOM 4210 C C . ILE D 2 95 ? 35.13742 72.23604 -49.01166 1.000 32.90198 121 ILE D C 1
ATOM 4211 O O . ILE D 2 95 ? 34.37120 72.27386 -49.97694 1.000 30.06199 121 ILE D O 1
ATOM 4216 N N . GLN D 2 96 ? 34.98103 72.98422 -47.92148 1.000 33.42478 122 GLN D N 1
ATOM 4217 C CA . GLN D 2 96 ? 33.99332 74.05048 -47.84424 1.000 38.14728 122 GLN D CA 1
ATOM 4218 C C . GLN D 2 96 ? 34.48136 75.10545 -46.86661 1.000 30.57141 122 GLN D C 1
ATOM 4219 O O . GLN D 2 96 ? 35.11834 74.78863 -45.85742 1.000 31.29643 122 GLN D O 1
ATOM 4225 N N . ASP D 2 97 ? 34.17656 76.36431 -47.18087 1.000 29.44194 123 ASP D N 1
ATOM 4226 C CA . ASP D 2 97 ? 34.22371 77.43096 -46.19050 1.000 33.05637 123 ASP D CA 1
ATOM 4227 C C . ASP D 2 97 ? 32.90931 77.42038 -45.41878 1.000 33.65785 123 ASP D C 1
ATOM 4228 O O . ASP D 2 97 ? 31.83734 77.54871 -46.01245 1.000 32.49885 123 ASP D O 1
ATOM 4233 N N . PHE D 2 98 ? 33.00383 77.29328 -44.10020 1.000 33.17422 124 PHE D N 1
ATOM 4234 C CA . PHE D 2 98 ? 31.89031 76.97216 -43.21096 1.000 36.47326 124 PHE D CA 1
ATOM 4235 C C . PHE D 2 98 ? 31.58950 78.18704 -42.34172 1.000 32.90544 124 PHE D C 1
ATOM 4236 O O . PHE D 2 98 ? 32.39087 78.54678 -41.47224 1.000 31.70539 124 PHE D O 1
ATOM 4244 N N . LYS D 2 99 ? 30.45283 78.83344 -42.59050 1.000 32.05039 125 LYS D N 1
ATOM 4245 C CA . LYS D 2 99 ? 29.96670 79.86114 -41.68133 1.000 34.17886 125 LYS D CA 1
ATOM 4246 C C . LYS D 2 99 ? 29.14803 79.17653 -40.59250 1.000 31.94728 125 LYS D C 1
ATOM 4247 O O . LYS D 2 99 ? 28.04196 78.67955 -40.87575 1.000 28.26336 125 LYS D O 1
ATOM 4253 N N . PRO D 2 100 ? 29.63565 79.13025 -39.35445 1.000 29.75957 126 PRO D N 1
ATOM 4254 C CA . PRO D 2 100 ? 29.06418 78.20148 -38.36869 1.000 27.74481 126 PRO D CA 1
ATOM 4255 C C . PRO D 2 100 ? 27.61178 78.47270 -38.02130 1.000 33.96489 126 PRO D C 1
ATOM 4256 O O . PRO D 2 100 ? 26.87654 77.52554 -37.72972 1.000 25.34639 126 PRO D O 1
ATOM 4260 N N . PHE D 2 101 ? 27.17522 79.72688 -38.01626 1.000 28.12121 127 PHE D N 1
ATOM 4261 C CA . PHE D 2 101 ? 25.80361 80.04941 -37.63760 1.000 25.78510 127 PHE D CA 1
ATOM 4262 C C . PHE D 2 101 ? 24.84570 79.98718 -38.81225 1.000 25.56347 127 PHE D C 1
ATOM 4263 O O . PHE D 2 101 ? 23.65370 80.27004 -38.64873 1.000 27.34826 127 PHE D O 1
ATOM 4271 N N . GLU D 2 102 ? 25.34167 79.61276 -39.98120 1.000 24.06844 128 GLU D N 1
ATOM 4272 C CA . GLU D 2 102 ? 24.50824 79.22831 -41.10080 1.000 27.81065 128 GLU D CA 1
ATOM 4273 C C . GLU D 2 102 ? 24.25983 77.72234 -41.14181 1.000 24.13420 128 GLU D C 1
ATOM 4274 O O . GLU D 2 102 ? 23.52268 77.25117 -42.01232 1.000 29.15323 128 GLU D O 1
ATOM 4280 N N . ASN D 2 103 ? 24.83575 76.96689 -40.21228 1.000 28.27003 129 ASN D N 1
ATOM 4281 C CA . ASN D 2 103 ? 24.74509 75.50539 -40.21210 1.000 30.64243 129 ASN D CA 1
ATOM 4282 C C . ASN D 2 103 ? 24.50425 74.98727 -38.79752 1.000 27.31134 129 ASN D C 1
ATOM 4283 O O . ASN D 2 103 ? 25.15778 74.05356 -38.33146 1.000 29.17507 129 ASN D O 1
ATOM 4288 N N . LEU D 2 104 ? 23.53610 75.57764 -38.10426 1.000 25.59036 130 LEU D N 1
ATOM 4289 C CA . LEU D 2 104 ? 23.26622 75.20775 -36.72076 1.000 24.01808 130 LEU D CA 1
ATOM 4290 C C . LEU D 2 104 ? 22.46549 73.91098 -36.64340 1.000 27.08740 130 LEU D C 1
ATOM 4291 O O . LEU D 2 104 ? 21.56943 73.66525 -37.45121 1.000 29.83028 130 LEU D O 1
ATOM 4296 N N . ARG D 2 105 ? 22.81613 73.07695 -35.66977 1.000 25.32664 131 ARG D N 1
ATOM 4297 C CA . ARG D 2 105 ? 21.99475 71.93280 -35.27578 1.000 27.03980 131 ARG D CA 1
ATOM 4298 C C . ARG D 2 105 ? 22.27975 71.70727 -33.80014 1.000 33.03550 131 ARG D C 1
ATOM 4299 O O . ARG D 2 105 ? 23.35689 71.21378 -33.43738 1.000 28.60491 131 ARG D O 1
ATOM 4307 N N . LEU D 2 106 ? 21.33480 72.09890 -32.95269 1.000 23.71635 132 LEU D N 1
ATOM 4308 C CA . LEU D 2 106 ? 21.54501 72.03743 -31.51525 1.000 28.04377 132 LEU D CA 1
ATOM 4309 C C . LEU D 2 106 ? 21.52455 70.59481 -31.01844 1.000 23.78987 132 LEU D C 1
ATOM 4310 O O . LEU D 2 106 ? 21.11162 69.66585 -31.71348 1.000 22.71096 132 LEU D O 1
ATOM 4315 N N . MET D 2 107 ? 22.00253 70.42170 -29.79015 1.000 26.20060 133 MET D N 1
ATOM 4316 C CA . MET D 2 107 ? 21.81800 69.16790 -29.08763 1.000 30.14760 133 MET D CA 1
ATOM 4317 C C . MET D 2 107 ? 20.33260 68.92901 -28.85488 1.000 33.15715 133 MET D C 1
ATOM 4318 O O . MET D 2 107 ? 19.54242 69.86732 -28.70817 1.000 26.56132 133 MET D O 1
ATOM 4323 N N . ALA D 2 108 ? 19.95228 67.66200 -28.84223 1.000 26.43708 134 ALA D N 1
ATOM 4324 C CA . ALA D 2 108 ? 18.58513 67.31739 -28.49934 1.000 21.29017 134 ALA D CA 1
ATOM 4325 C C . ALA D 2 108 ? 18.27174 67.80300 -27.08644 1.000 26.97517 134 ALA D C 1
ATOM 4326 O O . ALA D 2 108 ? 19.12733 67.71438 -26.19581 1.000 30.22408 134 ALA D O 1
ATOM 4328 N N . PRO D 2 109 ? 17.06949 68.32706 -26.84693 1.000 30.74893 135 PRO D N 1
ATOM 4329 C CA . PRO D 2 109 ? 16.69165 68.72967 -25.48525 1.000 31.19571 135 PRO D CA 1
ATOM 4330 C C . PRO D 2 109 ? 16.89870 67.59615 -24.48756 1.000 36.63894 135 PRO D C 1
ATOM 4331 O O . PRO D 2 109 ? 16.76716 66.41397 -24.81719 1.000 29.63702 135 PRO D O 1
ATOM 4335 N N . ILE D 2 110 ? 17.23140 67.96795 -23.25443 1.000 33.28133 136 ILE D N 1
ATOM 4336 C CA . ILE D 2 110 ? 17.54554 67.01836 -22.20119 1.000 31.82763 136 ILE D CA 1
ATOM 4337 C C . ILE D 2 110 ? 16.71858 67.36231 -20.96753 1.000 35.46072 136 ILE D C 1
ATOM 4338 O O . ILE D 2 110 ? 15.97082 68.33951 -20.94665 1.000 36.19415 136 ILE D O 1
ATOM 4343 N N . SER D 2 111 ? 16.87371 66.53755 -19.93132 1.000 33.94251 137 SER D N 1
ATOM 4344 C CA . SER D 2 111 ? 16.26296 66.77748 -18.62338 1.000 38.47253 137 SER D CA 1
ATOM 4345 C C . SER D 2 111 ? 14.73866 66.86447 -18.71346 1.000 38.10865 137 SER D C 1
ATOM 4346 O O . SER D 2 111 ? 14.09894 67.63395 -17.99286 1.000 39.54793 137 SER D O 1
ATOM 4349 N N . LEU D 2 112 ? 14.15418 66.07890 -19.61662 1.000 33.97959 138 LEU D N 1
ATOM 4350 C CA . LEU D 2 112 ? 12.70133 66.01030 -19.70581 1.000 35.46506 138 LEU D CA 1
ATOM 4351 C C . LEU D 2 112 ? 12.11977 65.49036 -18.39850 1.000 34.18900 138 LEU D C 1
ATOM 4352 O O . LEU D 2 112 ? 12.67676 64.59259 -17.76310 1.000 35.46097 138 LEU D O 1
ATOM 4357 N N . GLN D 2 113 ? 10.99705 66.06685 -17.98435 1.000 37.99035 139 GLN D N 1
ATOM 4358 C CA . GLN D 2 113 ? 10.32469 65.55490 -16.80240 1.000 37.84397 139 GLN D CA 1
ATOM 4359 C C . GLN D 2 113 ? 8.85572 65.92699 -16.87438 1.000 38.11689 139 GLN D C 1
ATOM 4360 O O . GLN D 2 113 ? 8.48545 66.94935 -17.46107 1.000 35.32155 139 GLN D O 1
ATOM 4366 N N . VAL D 2 114 ? 8.02945 65.07066 -16.28557 1.000 33.13788 140 VAL D N 1
ATOM 4367 C CA . VAL D 2 114 ? 6.60984 65.35695 -16.12887 1.000 31.72578 140 VAL D CA 1
ATOM 4368 C C . VAL D 2 114 ? 6.46026 66.33275 -14.97286 1.000 36.16203 140 VAL D C 1
ATOM 4369 O O . VAL D 2 114 ? 6.85010 66.03366 -13.83979 1.000 45.98406 140 VAL D O 1
ATOM 4373 N N . VAL D 2 115 ? 5.92947 67.51678 -15.26305 1.000 37.33344 141 VAL D N 1
ATOM 4374 C CA . VAL D 2 115 ? 5.64431 68.46681 -14.19454 1.000 38.37794 141 VAL D CA 1
ATOM 4375 C C . VAL D 2 115 ? 4.33513 68.10858 -13.50333 1.000 43.47125 141 VAL D C 1
ATOM 4376 O O . VAL D 2 115 ? 4.22213 68.19344 -12.27497 1.000 51.49411 141 VAL D O 1
ATOM 4380 N N . HIS D 2 116 ? 3.33751 67.68363 -14.27536 1.000 45.11633 142 HIS D N 1
ATOM 4381 C CA . HIS D 2 116 ? 2.00822 67.40019 -13.74839 1.000 43.10945 142 HIS D CA 1
ATOM 4382 C C . HIS D 2 116 ? 1.19584 66.63749 -14.78532 1.000 45.37955 142 HIS D C 1
ATOM 4383 O O . HIS D 2 116 ? 1.03184 67.10845 -15.91491 1.000 43.42107 142 HIS D O 1
ATOM 4390 N N . VAL D 2 117 ? 0.69186 65.46102 -14.42493 1.000 45.93024 143 VAL D N 1
ATOM 4391 C CA . VAL D 2 117 ? -0.09374 64.63402 -15.33207 1.000 39.65451 143 VAL D CA 1
ATOM 4392 C C . VAL D 2 117 ? -1.51927 64.55046 -14.80426 1.000 37.31451 143 VAL D C 1
ATOM 4393 O O . VAL D 2 117 ? -1.74323 64.45799 -13.59004 1.000 36.42673 143 VAL D O 1
ATOM 4397 N N . GLU D 2 118 ? -2.48490 64.61013 -15.71826 1.000 41.11546 144 GLU D N 1
ATOM 4398 C CA . GLU D 2 118 ? -3.88555 64.44310 -15.35185 1.000 42.04102 144 GLU D CA 1
ATOM 4399 C C . GLU D 2 118 ? -4.50761 63.31347 -16.16323 1.000 42.00084 144 GLU D C 1
ATOM 4400 O O . GLU D 2 118 ? -3.80840 62.37586 -16.55934 1.000 42.26446 144 GLU D O 1
ATOM 4406 N N . THR D 2 119 ? -5.82004 63.38081 -16.41191 1.000 42.48213 145 THR D N 1
ATOM 4407 C CA . THR D 2 119 ? -6.48049 62.30799 -17.15196 1.000 37.92636 145 THR D CA 1
ATOM 4408 C C . THR D 2 119 ? -6.37123 62.51840 -18.65956 1.000 40.18999 145 THR D C 1
ATOM 4409 O O . THR D 2 119 ? -6.21732 61.55311 -19.41474 1.000 40.53883 145 THR D O 1
ATOM 4413 N N . HIS D 2 120 ? -6.47695 63.76423 -19.11568 1.000 42.05918 146 HIS D N 1
ATOM 4414 C CA . HIS D 2 120 ? -6.41651 64.08342 -20.53391 1.000 44.18425 146 HIS D CA 1
ATOM 4415 C C . HIS D 2 120 ? -5.26596 65.00800 -20.90083 1.000 43.73777 146 HIS D C 1
ATOM 4416 O O . HIS D 2 120 ? -5.10754 65.33937 -22.08430 1.000 46.82090 146 HIS D O 1
ATOM 4423 N N . ARG D 2 121 ? -4.46760 65.45090 -19.93738 1.000 36.03081 147 ARG D N 1
ATOM 4424 C CA . ARG D 2 121 ? -3.39990 66.38270 -20.24904 1.000 40.52160 147 ARG D CA 1
ATOM 4425 C C . ARG D 2 121 ? -2.16481 66.05473 -19.42745 1.000 38.89282 147 ARG D C 1
ATOM 4426 O O . ARG D 2 121 ? -2.21356 65.29020 -18.46275 1.000 39.15291 147 ARG D O 1
ATOM 4434 N N . CYS D 2 122 ? -1.04637 66.64273 -19.84126 1.000 39.40642 148 CYS D N 1
ATOM 4435 C CA . CYS D 2 122 ? 0.22889 66.46023 -19.16343 1.000 41.38909 148 CYS D CA 1
ATOM 4436 C C . CYS D 2 122 ? 1.12329 67.64931 -19.47628 1.000 41.64025 148 CYS D C 1
ATOM 4437 O O . CYS D 2 122 ? 1.31862 67.99084 -20.64563 1.000 44.71703 148 CYS D O 1
ATOM 4440 N N . ASN D 2 123 ? 1.65217 68.27634 -18.43575 1.000 38.77075 149 ASN D N 1
ATOM 4441 C CA . ASN D 2 123 ? 2.63433 69.33920 -18.58920 1.000 39.12473 149 ASN D CA 1
ATOM 4442 C C . ASN D 2 123 ? 4.02881 68.73048 -18.47845 1.000 29.48815 149 ASN D C 1
ATOM 4443 O O . ASN D 2 123 ? 4.37113 68.13290 -17.45257 1.000 37.75110 149 ASN D O 1
ATOM 4448 N N . ILE D 2 124 ? 4.81537 68.85376 -19.54634 1.000 32.21881 150 ILE D N 1
ATOM 4449 C CA . ILE D 2 124 ? 6.17275 68.31940 -19.61219 1.000 31.56138 150 ILE D CA 1
ATOM 4450 C C . ILE D 2 124 ? 7.12427 69.46584 -19.91982 1.000 32.78702 150 ILE D C 1
ATOM 4451 O O . ILE D 2 124 ? 6.84321 70.29342 -20.79285 1.000 32.77065 150 ILE D O 1
ATOM 4456 N N . SER D 2 125 ? 8.24521 69.51812 -19.20640 1.000 36.16345 151 SER D N 1
ATOM 4457 C CA . SER D 2 125 ? 9.25613 70.54298 -19.43438 1.000 32.92047 151 SER D CA 1
ATOM 4458 C C . SER D 2 125 ? 10.57658 69.88862 -19.82396 1.000 37.16182 151 SER D C 1
ATOM 4459 O O . SER D 2 125 ? 10.75513 68.67083 -19.70976 1.000 32.53176 151 SER D O 1
ATOM 4462 N N . TRP D 2 126 ? 11.51081 70.71780 -20.28345 1.000 35.60399 152 TRP D N 1
ATOM 4463 C CA . TRP D 2 126 ? 12.80080 70.23433 -20.75595 1.000 28.22645 152 TRP D CA 1
ATOM 4464 C C . TRP D 2 126 ? 13.82674 71.35409 -20.65181 1.000 37.21980 152 TRP D C 1
ATOM 4465 O O . TRP D 2 126 ? 13.50164 72.50515 -20.33554 1.000 32.03097 152 TRP D O 1
ATOM 4476 N N . GLU D 2 127 ? 15.07728 70.99877 -20.94218 1.000 40.62712 153 GLU D N 1
ATOM 4477 C CA . GLU D 2 127 ? 16.19796 71.92929 -20.91412 1.000 35.92311 153 GLU D CA 1
ATOM 4478 C C . GLU D 2 127 ? 16.89521 71.93962 -22.26546 1.000 38.20020 153 GLU D C 1
ATOM 4479 O O . GLU D 2 127 ? 17.00857 70.90205 -22.92165 1.000 32.51355 153 GLU D O 1
ATOM 4485 N N . ILE D 2 128 ? 17.35511 73.11966 -22.67519 1.000 38.28416 154 ILE D N 1
ATOM 4486 C CA . ILE D 2 128 ? 18.15101 73.29042 -23.88289 1.000 40.12952 154 ILE D CA 1
ATOM 4487 C C . ILE D 2 128 ? 19.61901 73.28709 -23.47692 1.000 40.83939 154 ILE D C 1
ATOM 4488 O O . ILE D 2 128 ? 20.03906 74.08418 -22.63168 1.000 47.72664 154 ILE D O 1
ATOM 4493 N N . SER D 2 129 ? 20.39595 72.39153 -24.07347 1.000 37.09729 155 SER D N 1
ATOM 4494 C CA . SER D 2 129 ? 21.77692 72.15681 -23.67759 1.000 37.86035 155 SER D CA 1
ATOM 4495 C C . SER D 2 129 ? 22.73616 72.82125 -24.66396 1.000 26.92092 155 SER D C 1
ATOM 4496 O O . SER D 2 129 ? 22.45408 72.92582 -25.86200 1.000 32.53470 155 SER D O 1
ATOM 4499 N N . GLN D 2 130 ? 23.87585 73.26708 -24.14377 1.000 33.20807 156 GLN D N 1
ATOM 4500 C CA . GLN D 2 130 ? 24.99066 73.76349 -24.95266 1.000 30.40189 156 GLN D CA 1
ATOM 4501 C C . GLN D 2 130 ? 24.51977 74.80402 -25.96621 1.000 29.69888 156 GLN D C 1
ATOM 4502 O O . GLN D 2 130 ? 24.68898 74.66689 -27.18393 1.000 27.22608 156 GLN D O 1
ATOM 4508 N N . ALA D 2 131 ? 23.89824 75.85173 -25.43034 1.000 35.60401 157 ALA D N 1
ATOM 4509 C CA . ALA D 2 131 ? 23.35814 76.93560 -26.23582 1.000 34.23258 157 ALA D CA 1
ATOM 4510 C C . ALA D 2 131 ? 23.26736 78.17613 -25.36144 1.000 29.48655 157 ALA D C 1
ATOM 4511 O O . ALA D 2 131 ? 22.93862 78.08532 -24.17581 1.000 31.22738 157 ALA D O 1
ATOM 4513 N N . SER D 2 132 ? 23.59214 79.32511 -25.93799 1.000 31.47268 158 SER D N 1
ATOM 4514 C CA . SER D 2 132 ? 23.47947 80.55861 -25.17999 1.000 34.99648 158 SER D CA 1
ATOM 4515 C C . SER D 2 132 ? 22.01639 80.85176 -24.87441 1.000 43.66975 158 SER D C 1
ATOM 4516 O O . SER D 2 132 ? 21.10537 80.39868 -25.57266 1.000 38.04346 158 SER D O 1
ATOM 4519 N N . HIS D 2 133 ? 21.80006 81.62377 -23.80647 1.000 43.76078 159 HIS D N 1
ATOM 4520 C CA . HIS D 2 133 ? 20.44655 82.05658 -23.47784 1.000 56.80362 159 HIS D CA 1
ATOM 4521 C C . HIS D 2 133 ? 19.81333 82.83418 -24.62260 1.000 50.85781 159 HIS D C 1
ATOM 4522 O O . HIS D 2 133 ? 18.58325 82.84098 -24.75659 1.000 47.88983 159 HIS D O 1
ATOM 4529 N N . TYR D 2 134 ? 20.63138 83.48209 -25.45972 1.000 47.29775 160 TYR D N 1
ATOM 4530 C CA . TYR D 2 134 ? 20.10980 84.10441 -26.67249 1.000 49.78719 160 TYR D CA 1
ATOM 4531 C C . TYR D 2 134 ? 19.32402 83.09870 -27.49941 1.000 48.89997 160 TYR D C 1
ATOM 4532 O O . TYR D 2 134 ? 18.19615 83.37163 -27.92453 1.000 53.28801 160 TYR D O 1
ATOM 4541 N N . PHE D 2 135 ? 19.90454 81.92133 -27.73839 1.000 44.18952 161 PHE D N 1
ATOM 4542 C CA . PHE D 2 135 ? 19.23584 80.96784 -28.61144 1.000 49.92255 161 PHE D CA 1
ATOM 4543 C C . PHE D 2 135 ? 17.97834 80.40314 -27.97160 1.000 45.86992 161 PHE D C 1
ATOM 4544 O O . PHE D 2 135 ? 17.02582 80.08566 -28.68641 1.000 39.45800 161 PHE D O 1
ATOM 4552 N N . GLU D 2 136 ? 17.93616 80.31487 -26.63840 1.000 39.25430 162 GLU D N 1
ATOM 4553 C CA . GLU D 2 136 ? 16.71555 79.88915 -25.95688 1.000 46.93909 162 GLU D CA 1
ATOM 4554 C C . GLU D 2 136 ? 15.50711 80.72063 -26.37041 1.000 46.89828 162 GLU D C 1
ATOM 4555 O O . GLU D 2 136 ? 14.38684 80.20479 -26.42011 1.000 42.56797 162 GLU D O 1
ATOM 4561 N N . ARG D 2 137 ? 15.70968 82.00032 -26.67698 1.000 38.00846 163 ARG D N 1
ATOM 4562 C CA . ARG D 2 137 ? 14.61594 82.90563 -26.98822 1.000 40.56522 163 ARG D CA 1
ATOM 4563 C C . ARG D 2 137 ? 14.29441 82.97589 -28.47557 1.000 35.68599 163 ARG D C 1
ATOM 4564 O O . ARG D 2 137 ? 13.35041 83.67311 -28.85635 1.000 41.48352 163 ARG D O 1
ATOM 4572 N N . HIS D 2 138 ? 15.04080 82.27616 -29.32362 1.000 30.29898 164 HIS D N 1
ATOM 4573 C CA . HIS D 2 138 ? 14.85056 82.33844 -30.77024 1.000 31.85302 164 HIS D CA 1
ATOM 4574 C C . HIS D 2 138 ? 14.80305 80.93616 -31.36207 1.000 31.85166 164 HIS D C 1
ATOM 4575 O O . HIS D 2 138 ? 15.50313 80.61795 -32.32836 1.000 29.35303 164 HIS D O 1
ATOM 4582 N N . LEU D 2 139 ? 13.94842 80.09247 -30.78471 1.000 36.00202 165 LEU D N 1
ATOM 4583 C CA . LEU D 2 139 ? 13.84959 78.68523 -31.13866 1.000 37.35775 165 LEU D CA 1
ATOM 4584 C C . LEU D 2 139 ? 12.45566 78.32552 -31.62591 1.000 36.08399 165 LEU D C 1
ATOM 4585 O O . LEU D 2 139 ? 11.46313 78.98709 -31.31259 1.000 26.81263 165 LEU D O 1
ATOM 4590 N N . GLU D 2 140 ? 12.42204 77.24636 -32.39596 1.000 29.53440 166 GLU D N 1
ATOM 4591 C CA . GLU D 2 140 ? 11.22309 76.50991 -32.75580 1.000 33.85416 166 GLU D CA 1
ATOM 4592 C C . GLU D 2 140 ? 11.30914 75.15452 -32.06588 1.000 31.98100 166 GLU D C 1
ATOM 4593 O O . GLU D 2 140 ? 12.40242 74.58919 -31.94967 1.000 30.03108 166 GLU D O 1
ATOM 4599 N N . PHE D 2 141 ? 10.18022 74.63803 -31.58860 1.000 32.56709 167 PHE D N 1
ATOM 4600 C CA . PHE D 2 141 ? 10.13592 73.30002 -31.00553 1.000 26.38052 167 PHE D CA 1
ATOM 4601 C C . PHE D 2 141 ? 9.13013 72.44065 -31.75402 1.000 29.08282 167 PHE D C 1
ATOM 4602 O O . PHE D 2 141 ? 8.13089 72.93865 -32.28193 1.000 32.46872 167 PHE D O 1
ATOM 4610 N N . GLU D 2 142 ? 9.39129 71.13455 -31.76005 1.000 35.25046 168 GLU D N 1
ATOM 4611 C CA . GLU D 2 142 ? 8.46993 70.14048 -32.28855 1.000 30.49531 168 GLU D CA 1
ATOM 4612 C C . GLU D 2 142 ? 8.33853 69.02974 -31.26406 1.000 31.43477 168 GLU D C 1
ATOM 4613 O O . GLU D 2 142 ? 9.35020 68.53633 -30.75601 1.000 32.68280 168 GLU D O 1
ATOM 4619 N N . ALA D 2 143 ? 7.09683 68.63957 -30.96255 1.000 28.98362 169 ALA D N 1
ATOM 4620 C CA . ALA D 2 143 ? 6.82435 67.59407 -29.98771 1.000 26.93888 169 ALA D CA 1
ATOM 4621 C C . ALA D 2 143 ? 5.90952 66.54904 -30.60199 1.000 28.67730 169 ALA D C 1
ATOM 4622 O O . ALA D 2 143 ? 5.04355 66.87731 -31.41777 1.000 34.90139 169 ALA D O 1
ATOM 4624 N N . ARG D 2 144 ? 6.11243 65.29139 -30.20701 1.000 28.18899 170 ARG D N 1
ATOM 4625 C CA . ARG D 2 144 ? 5.26777 64.19646 -30.66463 1.000 25.09889 170 ARG D CA 1
ATOM 4626 C C . ARG D 2 144 ? 5.13884 63.17562 -29.54496 1.000 31.08038 170 ARG D C 1
ATOM 4627 O O . ARG D 2 144 ? 5.97064 63.11498 -28.63615 1.000 26.75213 170 ARG D O 1
ATOM 4635 N N . THR D 2 145 ? 4.08561 62.35611 -29.62806 1.000 35.08180 171 THR D N 1
ATOM 4636 C CA . THR D 2 145 ? 3.77000 61.38307 -28.59272 1.000 32.12188 171 THR D CA 1
ATOM 4637 C C . THR D 2 145 ? 3.58279 59.99405 -29.19120 1.000 32.35766 171 THR D C 1
ATOM 4638 O O . THR D 2 145 ? 3.09846 59.83999 -30.31659 1.000 28.91368 171 THR D O 1
ATOM 4642 N N . LEU D 2 146 ? 3.94849 58.98247 -28.41288 1.000 29.77693 172 LEU D N 1
ATOM 4643 C CA . LEU D 2 146 ? 3.69933 57.58559 -28.75513 1.000 28.00880 172 LEU D CA 1
ATOM 4644 C C . LEU D 2 146 ? 2.60311 57.03936 -27.84893 1.000 26.47648 172 LEU D C 1
ATOM 4645 O O . LEU D 2 146 ? 2.68035 57.17440 -26.62445 1.000 33.44261 172 LEU D O 1
ATOM 4650 N N . SER D 2 147 ? 1.58399 56.43357 -28.44307 1.000 36.56731 173 SER D N 1
ATOM 4651 C CA . SER D 2 147 ? 0.49725 55.80721 -27.70938 1.000 33.08282 173 SER D CA 1
ATOM 4652 C C . SER D 2 147 ? 0.38621 54.34416 -28.12884 1.000 33.57506 173 SER D C 1
ATOM 4653 O O . SER D 2 147 ? 0.90506 53.95688 -29.18202 1.000 32.16793 173 SER D O 1
ATOM 4656 N N . PRO D 2 148 ? -0.27014 53.49838 -27.32844 1.000 36.11924 174 PRO D N 1
ATOM 4657 C CA . PRO D 2 148 ? -0.28936 52.06104 -27.65033 1.000 33.10464 174 PRO D CA 1
ATOM 4658 C C . PRO D 2 148 ? -1.04582 51.79572 -28.94184 1.000 37.99477 174 PRO D C 1
ATOM 4659 O O . PRO D 2 148 ? -2.11590 52.35630 -29.18483 1.000 35.50378 174 PRO D O 1
ATOM 4663 N N . GLY D 2 149 ? -0.47312 50.93167 -29.77488 1.000 37.20731 175 GLY D N 1
ATOM 4664 C CA . GLY D 2 149 ? -1.03867 50.61813 -31.06458 1.000 34.30836 175 GLY D CA 1
ATOM 4665 C C . GLY D 2 149 ? -0.56874 51.49493 -32.20499 1.000 30.42749 175 GLY D C 1
ATOM 4666 O O . GLY D 2 149 ? -0.94977 51.24187 -33.35361 1.000 37.69611 175 GLY D O 1
ATOM 4667 N N . HIS D 2 150 ? 0.24107 52.51160 -31.93820 1.000 37.88947 176 HIS D N 1
ATOM 4668 C CA . HIS D 2 150 ? 0.68189 53.43129 -32.97532 1.000 37.21714 176 HIS D CA 1
ATOM 4669 C C . HIS D 2 150 ? 2.20584 53.45193 -33.04439 1.000 38.64611 176 HIS D C 1
ATOM 4670 O O . HIS D 2 150 ? 2.90049 52.83209 -32.23277 1.000 35.07652 176 HIS D O 1
ATOM 4677 N N . THR D 2 151 ? 2.71980 54.16457 -34.04356 1.000 34.80870 177 THR D N 1
ATOM 4678 C CA . THR D 2 151 ? 4.15048 54.31143 -34.26593 1.000 34.52611 177 THR D CA 1
ATOM 4679 C C . THR D 2 151 ? 4.55525 55.77116 -34.09376 1.000 37.08265 177 THR D C 1
ATOM 4680 O O . THR D 2 151 ? 3.71540 56.67319 -34.10648 1.000 32.94121 177 THR D O 1
ATOM 4684 N N . TRP D 2 152 ? 5.86477 55.99816 -33.93905 1.000 34.70806 178 TRP D N 1
ATOM 4685 C CA . TRP D 2 152 ? 6.36734 57.37091 -33.89137 1.000 33.66405 178 TRP D CA 1
ATOM 4686 C C . TRP D 2 152 ? 6.07767 58.10905 -35.19254 1.000 42.12557 178 TRP D C 1
ATOM 4687 O O . TRP D 2 152 ? 5.75614 59.30453 -35.18133 1.000 41.96953 178 TRP D O 1
ATOM 4698 N N . GLU D 2 153 ? 6.18328 57.41047 -36.32488 1.000 37.72705 179 GLU D N 1
ATOM 4699 C CA . GLU D 2 153 ? 5.90845 58.03334 -37.61496 1.000 47.79783 179 GLU D CA 1
ATOM 4700 C C . GLU D 2 153 ? 4.46296 58.50404 -37.72169 1.000 48.73463 179 GLU D C 1
ATOM 4701 O O . GLU D 2 153 ? 4.19638 59.53583 -38.34277 1.000 60.69586 179 GLU D O 1
ATOM 4707 N N . GLU D 2 154 ? 3.52349 57.77654 -37.11582 1.000 48.46338 180 GLU D N 1
ATOM 4708 C CA . GLU D 2 154 ? 2.11741 58.16135 -37.08785 1.000 54.22105 180 GLU D CA 1
ATOM 4709 C C . GLU D 2 154 ? 1.79438 59.16209 -35.99002 1.000 47.00385 180 GLU D C 1
ATOM 4710 O O . GLU D 2 154 ? 0.62520 59.52861 -35.84441 1.000 41.91965 180 GLU D O 1
ATOM 4716 N N . ALA D 2 155 ? 2.77883 59.58858 -35.20792 1.000 43.39334 181 ALA D N 1
ATOM 4717 C CA . ALA D 2 155 ? 2.49012 60.38033 -34.02476 1.000 42.71882 181 ALA D CA 1
ATOM 4718 C C . ALA D 2 155 ? 1.87656 61.72222 -34.41507 1.000 34.37159 181 ALA D C 1
ATOM 4719 O O . ALA D 2 155 ? 2.29009 62.32690 -35.41002 1.000 45.5925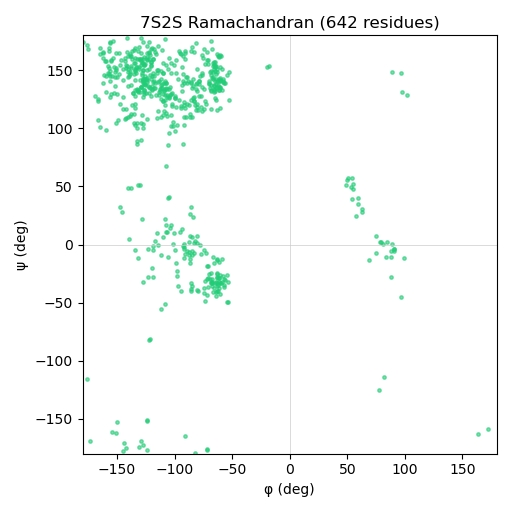1 181 ALA D O 1
ATOM 4721 N N . PRO D 2 156 ? 0.88969 62.20668 -33.66281 1.000 33.25742 182 PRO D N 1
ATOM 4722 C CA . PRO D 2 156 ? 0.47001 63.60205 -33.83226 1.000 40.00455 182 PRO D CA 1
ATOM 4723 C C . PRO D 2 156 ? 1.61414 64.52916 -33.44968 1.000 32.54680 182 PRO D C 1
ATOM 4724 O O . PRO D 2 156 ? 2.33090 64.29774 -32.47220 1.000 35.53960 182 PRO D O 1
ATOM 4728 N N . LEU D 2 157 ? 1.80204 65.56765 -34.25459 1.000 30.68119 183 LEU D N 1
ATOM 4729 C CA . LEU D 2 157 ? 2.95252 66.45412 -34.14930 1.000 33.17850 183 LEU D CA 1
ATOM 4730 C C . LEU D 2 157 ? 2.48890 67.86781 -33.82562 1.000 32.01945 183 LEU D C 1
ATOM 4731 O O . LEU D 2 157 ? 1.53270 68.35987 -34.42834 1.000 31.52673 183 LEU D O 1
ATOM 4736 N N . LEU D 2 158 ? 3.16533 68.50647 -32.87615 1.000 26.84738 184 LEU D N 1
ATOM 4737 C CA . LEU D 2 158 ? 2.91345 69.89956 -32.52218 1.000 36.11272 184 LEU D CA 1
ATOM 4738 C C . LEU D 2 158 ? 4.18814 70.70285 -32.75459 1.000 27.24091 184 LEU D C 1
ATOM 4739 O O . LEU D 2 158 ? 5.27658 70.27975 -32.35825 1.000 32.21822 184 LEU D O 1
ATOM 4744 N N . THR D 2 159 ? 4.05225 71.84329 -33.41522 1.000 30.71512 185 THR D N 1
ATOM 4745 C CA . THR D 2 159 ? 5.17183 72.73082 -33.69716 1.000 29.04948 185 THR D CA 1
ATOM 4746 C C . THR D 2 159 ? 4.85666 74.08425 -33.08790 1.000 35.12532 185 THR D C 1
ATOM 4747 O O . THR D 2 159 ? 3.76648 74.61571 -33.30988 1.000 32.28012 185 THR D O 1
ATOM 4751 N N . LEU D 2 160 ? 5.80165 74.63799 -32.32274 1.000 33.09610 186 LEU D N 1
ATOM 4752 C CA . LEU D 2 160 ? 5.57722 75.87962 -31.58981 1.000 32.14661 186 LEU D CA 1
ATOM 4753 C C . LEU D 2 160 ? 6.77054 76.81172 -31.76317 1.000 28.04376 186 LEU D C 1
ATOM 4754 O O . LEU D 2 160 ? 7.92172 76.38676 -31.62225 1.000 28.92604 186 LEU D O 1
ATOM 4759 N N . LYS D 2 161 ? 6.49148 78.07683 -32.06490 1.000 34.96788 187 LYS D N 1
ATOM 4760 C CA . LYS D 2 161 ? 7.50248 79.13357 -32.13662 1.000 37.16911 187 LYS D CA 1
ATOM 4761 C C . LYS D 2 161 ? 7.33649 80.01073 -30.90073 1.000 44.58743 187 LYS D C 1
ATOM 4762 O O . LYS D 2 161 ? 6.64009 81.02592 -30.93966 1.000 55.71284 187 LYS D O 1
ATOM 4768 N N . GLN D 2 162 ? 7.97395 79.61508 -29.79899 1.000 39.01898 188 GLN D N 1
ATOM 4769 C CA . GLN D 2 162 ? 7.83247 80.35702 -28.55325 1.000 51.80609 188 GLN D CA 1
ATOM 4770 C C . GLN D 2 162 ? 9.04544 80.10941 -27.66358 1.000 48.83817 188 GLN D C 1
ATOM 4771 O O . GLN D 2 162 ? 9.90623 79.27961 -27.96969 1.000 44.32808 188 GLN D O 1
ATOM 4777 N N . LYS D 2 163 ? 9.10657 80.84870 -26.54367 1.000 45.95041 189 LYS D N 1
ATOM 4778 C CA . LYS D 2 163 ? 10.23615 80.77982 -25.62351 1.000 50.31917 189 LYS D CA 1
ATOM 4779 C C . LYS D 2 163 ? 10.09181 79.67630 -24.58080 1.000 54.52481 189 LYS D C 1
ATOM 4780 O O . LYS D 2 163 ? 11.09136 79.28994 -23.95425 1.000 49.22740 189 LYS D O 1
ATOM 4786 N N . GLN D 2 164 ? 8.88336 79.14728 -24.40371 1.000 49.87260 190 GLN D N 1
ATOM 4787 C CA . GLN D 2 164 ? 8.62123 78.16042 -23.36451 1.000 42.45581 190 GLN D CA 1
ATOM 4788 C C . GLN D 2 164 ? 9.45784 76.90190 -23.56408 1.000 48.82101 190 GLN D C 1
ATOM 4789 O O . GLN D 2 164 ? 9.58664 76.39256 -24.68055 1.000 44.01885 190 GLN D O 1
ATOM 4795 N N . GLU D 2 165 ? 10.04060 76.41216 -22.47342 1.000 33.32437 191 GLU D N 1
ATOM 4796 C CA . GLU D 2 165 ? 10.65806 75.08966 -22.43864 1.000 41.38776 191 GLU D CA 1
ATOM 4797 C C . GLU D 2 165 ? 9.77482 74.10231 -21.68901 1.000 34.18050 191 GLU D C 1
ATOM 4798 O O . GLU D 2 165 ? 10.23861 73.26888 -20.90188 1.000 38.46812 191 GLU D O 1
ATOM 4804 N N . TRP D 2 166 ? 8.47319 74.20489 -21.93172 1.000 34.51174 192 TRP D N 1
ATOM 4805 C CA . TRP D 2 166 ? 7.48797 73.25965 -21.43039 1.000 37.27655 192 TRP D CA 1
ATOM 4806 C C . TRP D 2 166 ? 6.32418 73.23191 -22.40838 1.000 41.68584 192 TRP D C 1
ATOM 4807 O O . TRP D 2 166 ? 6.16798 74.12065 -23.24944 1.000 44.28325 192 TRP D O 1
ATOM 4818 N N . ILE D 2 167 ? 5.48897 72.20761 -22.27816 1.000 44.40639 193 ILE D N 1
ATOM 4819 C CA . ILE D 2 167 ? 4.34842 72.05680 -23.17085 1.000 39.35532 193 ILE D CA 1
ATOM 4820 C C . ILE D 2 167 ? 3.25161 71.29878 -22.44084 1.000 36.45190 193 ILE D C 1
ATOM 4821 O O . ILE D 2 167 ? 3.50893 70.26586 -21.81113 1.000 37.97884 193 ILE D O 1
ATOM 4826 N N . CYS D 2 168 ? 2.02780 71.82317 -22.48109 1.000 41.30502 194 CYS D N 1
ATOM 4827 C CA . CYS D 2 168 ? 0.88064 71.14604 -21.88453 1.000 35.65643 194 CYS D CA 1
ATOM 4828 C C . CYS D 2 168 ? 0.11652 70.47594 -23.01954 1.000 42.40546 194 CYS D C 1
ATOM 4829 O O . CYS D 2 168 ? -0.60129 71.13389 -23.77650 1.000 46.73775 194 CYS D O 1
ATOM 4832 N N . LEU D 2 169 ? 0.30352 69.16385 -23.14975 1.000 40.23466 195 LEU D N 1
ATOM 4833 C CA . LEU D 2 169 ? -0.43106 68.38089 -24.13272 1.000 42.39687 195 LEU D CA 1
ATOM 4834 C C . LEU D 2 169 ? -1.89070 68.27198 -23.72573 1.000 40.60457 195 LEU D C 1
ATOM 4835 O O . LEU D 2 169 ? -2.20182 68.06398 -22.55330 1.000 47.24129 195 LEU D O 1
ATOM 4840 N N . GLU D 2 170 ? -2.78950 68.40081 -24.70006 1.000 50.96610 196 GLU D N 1
ATOM 4841 C CA . GLU D 2 170 ? -4.21847 68.25792 -24.44750 1.000 42.40949 196 GLU D CA 1
ATOM 4842 C C . GLU D 2 170 ? -4.83394 67.08571 -25.19686 1.000 46.60450 196 GLU D C 1
ATOM 4843 O O . GLU D 2 170 ? -6.04517 66.86598 -25.09391 1.000 43.32495 196 GLU D O 1
ATOM 4849 N N . THR D 2 171 ? -4.03398 66.31067 -25.91724 1.000 49.71616 197 THR D N 1
ATOM 4850 C CA . THR D 2 171 ? -4.53297 65.33766 -26.87270 1.000 47.21717 197 THR D CA 1
ATOM 4851 C C . THR D 2 171 ? -4.68719 63.93960 -26.28025 1.000 47.39285 197 THR D C 1
ATOM 4852 O O . THR D 2 171 ? -4.88015 62.98318 -27.03579 1.000 60.59466 197 THR D O 1
ATOM 4856 N N . LEU D 2 172 ? -4.63679 63.80165 -24.95700 1.000 54.50637 198 LEU D N 1
ATOM 4857 C CA . LEU D 2 172 ? -4.46109 62.50474 -24.31609 1.000 42.03922 198 LEU D CA 1
ATOM 4858 C C . LEU D 2 172 ? -5.79043 61.87159 -23.90729 1.000 47.37551 198 LEU D C 1
ATOM 4859 O O . LEU D 2 172 ? -6.83380 62.52553 -23.84978 1.000 51.68522 198 LEU D O 1
ATOM 4864 N N . THR D 2 173 ? -5.72215 60.54662 -23.60597 1.000 49.85732 199 THR D N 1
ATOM 4865 C CA . THR D 2 173 ? -6.71831 59.58623 -23.14410 1.000 41.75780 199 THR D CA 1
ATOM 4866 C C . THR D 2 173 ? -6.39071 59.13521 -21.72322 1.000 34.57128 199 THR D C 1
ATOM 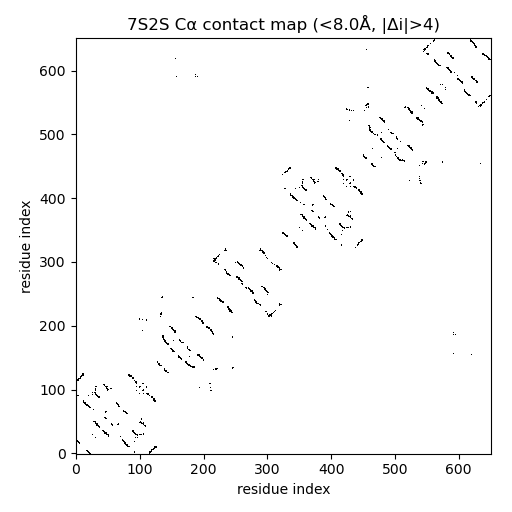4867 O O . THR D 2 173 ? -5.21354 58.93955 -21.39946 1.000 40.81220 199 THR D O 1
ATOM 4871 N N . PRO D 2 174 ? -7.39044 58.96747 -20.85786 1.000 35.90942 200 PRO D N 1
ATOM 4872 C CA . PRO D 2 174 ? -7.12008 58.48489 -19.49736 1.000 44.17083 200 PRO D CA 1
ATOM 4873 C C . PRO D 2 174 ? -6.57254 57.06403 -19.47524 1.000 42.41587 200 PRO D C 1
ATOM 4874 O O . PRO D 2 174 ? -6.76738 56.27008 -20.39844 1.000 43.18336 200 PRO D O 1
ATOM 4878 N N . ASP D 2 175 ? -5.87201 56.76639 -18.37826 1.000 36.13148 201 ASP D N 1
ATOM 4879 C CA . ASP D 2 175 ? -5.34465 55.43674 -18.06594 1.000 38.14361 201 ASP D CA 1
ATOM 4880 C C . ASP D 2 175 ? -4.59108 54.82227 -19.24725 1.000 40.20477 201 ASP D C 1
ATOM 4881 O O . ASP D 2 175 ? -4.83343 53.67751 -19.64161 1.000 39.75867 201 ASP D O 1
ATOM 4886 N N . THR D 2 176 ? -3.64460 55.58635 -19.80079 1.000 33.87576 202 THR D N 1
ATOM 4887 C CA . THR D 2 176 ? -2.92988 55.17948 -21.00584 1.000 34.55996 202 THR D CA 1
ATOM 4888 C C . THR D 2 176 ? -1.44121 55.48533 -20.88998 1.000 34.12321 202 THR D C 1
ATOM 4889 O O . THR D 2 176 ? -1.05789 56.56275 -20.43163 1.000 32.37438 202 THR D O 1
ATOM 4893 N N . GLN D 2 177 ? -0.60116 54.53882 -21.32229 1.000 29.93877 203 GLN D N 1
ATOM 4894 C CA . GLN D 2 177 ? 0.84188 54.76227 -21.35474 1.000 30.02560 203 GLN D CA 1
ATOM 4895 C C . GLN D 2 177 ? 1.22913 55.56790 -22.58644 1.000 32.35758 203 GLN D C 1
ATOM 4896 O O . GLN D 2 177 ? 0.72194 55.32374 -23.68522 1.000 31.74973 203 GLN D O 1
ATOM 4902 N N . TYR D 2 178 ? 2.14941 56.52132 -22.40172 1.000 32.37196 204 TYR D N 1
ATOM 4903 C CA . TYR D 2 178 ? 2.64304 57.36378 -23.48005 1.000 30.68260 204 TYR D CA 1
ATOM 4904 C C . TYR D 2 178 ? 4.15899 57.46849 -23.40318 1.000 28.62176 204 TYR D C 1
ATOM 4905 O O . TYR D 2 178 ? 4.77379 57.22395 -22.36108 1.000 25.56067 204 TYR D O 1
ATOM 4914 N N . GLU D 2 179 ? 4.75471 57.84829 -24.52592 1.000 26.23547 205 GLU D N 1
ATOM 4915 C CA . GLU D 2 179 ? 6.08815 58.42962 -24.53354 1.000 26.33790 205 GLU D CA 1
ATOM 4916 C C . GLU D 2 179 ? 6.03357 59.75615 -25.27068 1.000 31.24249 205 GLU D C 1
ATOM 4917 O O . GLU D 2 179 ? 5.16305 59.98194 -26.11313 1.000 31.58218 205 GLU D O 1
ATOM 4923 N N . PHE D 2 180 ? 6.96851 60.63518 -24.93313 1.000 30.43208 206 PHE D N 1
ATOM 4924 C CA . PHE D 2 180 ? 6.99858 61.99678 -25.44862 1.000 32.68556 206 PHE D CA 1
ATOM 4925 C C . PHE D 2 180 ? 8.41386 62.30223 -25.90730 1.000 25.08727 206 PHE D C 1
ATOM 4926 O O . PHE D 2 180 ? 9.37269 61.99687 -25.19247 1.000 29.42847 206 PHE D O 1
ATOM 4934 N N . GLN D 2 181 ? 8.54633 62.87872 -27.09870 1.000 27.13597 207 GLN D N 1
ATOM 4935 C CA . GLN D 2 181 ? 9.82016 63.40949 -27.56757 1.000 27.45129 207 GLN D CA 1
ATOM 4936 C C . GLN D 2 181 ? 9.65497 64.85847 -28.00303 1.000 24.11692 207 GLN D C 1
ATOM 4937 O O . GLN D 2 181 ? 8.56784 65.28218 -28.40503 1.000 26.02621 207 GLN D O 1
ATOM 4943 N N . VAL D 2 182 ? 10.75590 65.60603 -27.95093 1.000 25.67463 208 VAL D N 1
ATOM 4944 C CA . VAL D 2 182 ? 10.78447 66.99292 -28.40020 1.000 29.56210 208 VAL D CA 1
ATOM 4945 C C . VAL D 2 182 ? 12.10464 67.24836 -29.12339 1.000 29.79555 208 VAL D C 1
ATOM 4946 O O . VAL D 2 182 ? 13.14707 66.67990 -28.76895 1.000 29.26580 208 VAL D O 1
ATOM 4950 N N . ARG D 2 183 ? 12.05248 68.08058 -30.16187 1.000 27.02884 209 ARG D N 1
ATOM 4951 C CA . ARG D 2 183 ? 13.25720 68.53152 -30.84181 1.000 29.39199 209 ARG D CA 1
ATOM 4952 C C . ARG D 2 183 ? 13.14245 70.02960 -31.08342 1.000 29.23439 209 ARG D C 1
ATOM 4953 O O . ARG D 2 183 ? 12.07205 70.62277 -30.93482 1.000 22.05265 209 ARG D O 1
ATOM 4961 N N . VAL D 2 184 ? 14.26410 70.63393 -31.46180 1.000 30.02925 210 VAL D N 1
ATOM 4962 C CA . VAL D 2 184 ? 14.39835 72.08595 -31.45357 1.000 29.40888 210 VAL D CA 1
ATOM 4963 C C . VAL D 2 184 ? 15.21515 72.57296 -32.65513 1.000 31.25129 210 VAL D C 1
ATOM 4964 O O . VAL D 2 184 ? 16.13133 71.88549 -33.11842 1.000 23.97007 210 VAL D O 1
ATOM 4979 N N . PRO D 2 186 ? 16.87022 76.42857 -34.15910 1.000 28.82087 212 PRO D N 1
ATOM 4980 C CA . PRO D 2 186 ? 17.00650 77.88906 -34.14953 1.000 26.19878 212 PRO D CA 1
ATOM 4981 C C . PRO D 2 186 ? 16.35519 78.50242 -35.37277 1.000 31.92236 212 PRO D C 1
ATOM 4982 O O . PRO D 2 186 ? 16.35496 77.89892 -36.44180 1.000 32.02049 212 PRO D O 1
ATOM 4986 N N . LEU D 2 187 ? 15.81982 79.70770 -35.21406 1.000 34.32498 213 LEU D N 1
ATOM 4987 C CA . LEU D 2 187 ? 15.16708 80.41834 -36.30009 1.000 38.13366 213 LEU D CA 1
ATOM 4988 C C . LEU D 2 187 ? 16.14422 81.18256 -37.18500 1.000 45.04106 213 LEU D C 1
ATOM 4989 O O . LEU D 2 187 ? 15.73391 82.13719 -37.84904 1.000 58.62833 213 LEU D O 1
ATOM 4994 N N . GLN D 2 188 ? 17.41689 80.79357 -37.22242 1.000 34.01142 214 GLN D N 1
ATOM 4995 C CA . GLN D 2 188 ? 18.40289 81.51445 -38.01637 1.000 48.08424 214 GLN D CA 1
ATOM 4996 C C . GLN D 2 188 ? 19.39332 80.54283 -38.64466 1.000 40.37928 214 GLN D C 1
ATOM 4997 O O . GLN D 2 188 ? 19.59637 79.42012 -38.16869 1.000 34.63903 214 GLN D O 1
ATOM 5003 N N . GLY D 2 189 ? 20.02289 81.00573 -39.72195 1.000 35.05903 215 GLY D N 1
ATOM 5004 C CA . GLY D 2 189 ? 20.96806 80.19911 -40.46938 1.000 37.76494 215 GLY D CA 1
ATOM 5005 C C . GLY D 2 189 ? 20.33510 79.56154 -41.68775 1.000 37.11864 215 GLY D C 1
ATOM 5006 O O . GLY D 2 189 ? 19.26452 78.95081 -41.58839 1.000 31.97137 215 GLY D O 1
ATOM 5007 N N . GLU D 2 190 ? 20.98997 79.69382 -42.84609 1.000 32.73162 216 GLU D N 1
ATOM 5008 C CA . GLU D 2 190 ? 20.40133 79.19691 -44.08689 1.000 38.45027 216 GLU D CA 1
ATOM 5009 C C . GLU D 2 190 ? 20.24283 77.67763 -44.06887 1.000 35.82480 216 GLU D C 1
ATOM 5010 O O . GLU D 2 190 ? 19.22342 77.14617 -44.52694 1.000 34.24861 216 GLU D O 1
ATOM 5016 N N . PHE D 2 191 ? 21.23436 76.96179 -43.54160 1.000 32.11558 217 PHE D N 1
ATOM 5017 C CA . PHE D 2 191 ? 21.25252 75.50297 -43.59824 1.000 36.76451 217 PHE D CA 1
ATOM 5018 C C . PHE D 2 191 ? 20.94412 74.84939 -42.25465 1.000 34.27939 217 PHE D C 1
ATOM 5019 O O . PHE D 2 191 ? 21.11002 73.62922 -42.11034 1.000 38.27780 217 PHE D O 1
ATOM 5027 N N . THR D 2 192 ? 20.49420 75.63157 -41.27820 1.000 29.35753 218 THR D N 1
ATOM 5028 C CA . THR D 2 192 ? 20.14966 75.11229 -39.96260 1.000 28.82427 218 THR D CA 1
ATOM 5029 C C . THR D 2 192 ? 19.07991 74.03067 -40.07967 1.000 28.43854 218 THR D C 1
ATOM 5030 O O . THR D 2 192 ? 18.15350 74.14576 -40.88399 1.000 33.64121 218 THR D O 1
ATOM 5034 N N . THR D 2 193 ? 19.22381 72.96083 -39.28786 1.000 28.57186 219 THR D N 1
ATOM 5035 C CA . THR D 2 193 ? 18.26886 71.85571 -39.27586 1.000 28.17624 219 THR D CA 1
ATOM 5036 C C . THR D 2 193 ? 17.85680 71.50979 -37.85216 1.000 30.97027 219 THR D C 1
ATOM 5037 O O . THR D 2 193 ? 18.44933 71.96651 -36.86743 1.000 24.50875 219 THR D O 1
ATOM 5041 N N . TRP D 2 194 ? 16.83217 70.65973 -37.76620 1.000 35.08147 220 TRP D N 1
ATOM 5042 C CA . TRP D 2 194 ? 16.34261 70.18253 -36.48143 1.000 25.18474 220 TRP D CA 1
ATOM 5043 C C . TRP D 2 194 ? 17.42692 69.43560 -35.72216 1.000 25.60461 220 TRP D C 1
ATOM 5044 O O . TRP D 2 194 ? 18.22510 68.69652 -36.30010 1.000 26.93152 220 TRP D O 1
ATOM 5055 N N . SER D 2 195 ? 17.43195 69.61805 -34.41570 1.000 27.53350 221 SER D N 1
ATOM 5056 C CA . SER D 2 195 ? 18.16089 68.75145 -33.50804 1.000 21.20931 221 SER D CA 1
ATOM 5057 C C . SER D 2 195 ? 17.62141 67.32772 -33.64058 1.000 31.95736 221 SER D C 1
ATOM 5058 O O . SER D 2 195 ? 16.53059 67.12534 -34.19012 1.000 28.62019 221 SER D O 1
ATOM 5061 N N . PRO D 2 196 ? 18.33900 66.30861 -33.17070 1.000 29.23665 222 PRO D N 1
ATOM 5062 C CA . PRO D 2 196 ? 17.70756 64.99701 -33.01845 1.000 27.72265 222 PRO D CA 1
ATOM 5063 C C . PRO D 2 196 ? 16.56026 65.07204 -32.02136 1.000 30.86519 222 PRO D C 1
ATOM 5064 O O . PRO D 2 196 ? 16.43758 66.01298 -31.22900 1.000 28.79662 222 PRO D O 1
ATOM 5068 N N . TRP D 2 197 ? 15.69538 64.06409 -32.07434 1.000 29.37090 223 TRP D N 1
ATOM 5069 C CA . TRP D 2 197 ? 14.65120 63.96185 -31.07186 1.000 21.30516 223 TRP D CA 1
ATOM 5070 C C . TRP D 2 197 ? 15.27954 63.67902 -29.71627 1.000 27.36535 223 TRP D C 1
ATOM 5071 O O . TRP D 2 197 ? 16.29817 62.98782 -29.62086 1.000 24.82418 223 TRP D O 1
ATOM 5082 N N . SER D 2 198 ? 14.68723 64.24470 -28.66512 1.000 22.77629 224 SER D N 1
ATOM 5083 C CA . SER D 2 198 ? 15.11697 63.90645 -27.31707 1.000 23.91874 224 SER D CA 1
ATOM 5084 C C . SER D 2 198 ? 14.89663 62.41940 -27.06446 1.000 31.27407 224 SER D C 1
ATOM 5085 O O . SER D 2 198 ? 14.15461 61.74835 -27.78215 1.000 27.16590 224 SER D O 1
ATOM 5088 N N . GLN D 2 199 ? 15.56862 61.90075 -26.04409 1.000 28.77850 225 GLN D N 1
ATOM 5089 C CA . GLN D 2 199 ? 15.22757 60.57121 -25.57484 1.000 32.18544 225 GLN D CA 1
ATOM 5090 C C . GLN D 2 199 ? 13.77710 60.58248 -25.10036 1.000 36.20788 225 GLN D C 1
ATOM 5091 O O . GLN D 2 199 ? 13.31480 61.58692 -24.53603 1.000 28.62926 225 GLN D O 1
ATOM 5097 N N . PRO D 2 200 ? 13.02482 59.51059 -25.33448 1.000 28.59317 226 PRO D N 1
ATOM 5098 C CA . PRO D 2 200 ? 11.59577 59.53729 -25.00821 1.000 28.13609 226 PRO D CA 1
ATOM 5099 C C . PRO D 2 200 ? 11.36329 59.53920 -23.50702 1.000 30.99845 226 PRO D C 1
ATOM 5100 O O . PRO D 2 200 ? 12.07864 58.88906 -22.74190 1.000 31.81151 226 PRO D O 1
ATOM 5104 N N . LEU D 2 201 ? 10.36900 60.31844 -23.09370 1.000 26.89268 227 LEU D N 1
ATOM 5105 C CA . LEU D 2 201 ? 9.94406 60.41426 -21.70361 1.000 26.86400 227 LEU D CA 1
ATOM 5106 C C . LEU D 2 201 ? 8.67576 59.59234 -21.54265 1.000 29.05893 227 LEU D C 1
ATOM 5107 O O . LEU D 2 201 ? 7.67434 59.85916 -22.21254 1.000 32.26249 227 LEU D O 1
ATOM 5112 N N . ALA D 2 202 ? 8.71949 58.59797 -20.66237 1.000 31.92971 228 ALA D N 1
ATOM 5113 C CA . ALA D 2 202 ? 7.57058 57.73685 -20.41826 1.000 27.84097 228 ALA D CA 1
ATOM 5114 C C . ALA D 2 202 ? 6.75752 58.25468 -19.24052 1.000 35.31699 228 ALA D C 1
ATOM 5115 O O . ALA D 2 202 ? 7.31149 58.66219 -18.21572 1.000 34.20944 228 ALA D O 1
ATOM 5117 N N . PHE D 2 203 ? 5.43740 58.23106 -19.39774 1.000 33.19477 229 PHE D N 1
ATOM 5118 C CA . PHE D 2 203 ? 4.51820 58.61871 -18.33906 1.000 30.25445 229 PHE D CA 1
ATOM 5119 C C . PHE D 2 203 ? 3.18594 57.94602 -18.62848 1.000 30.44926 229 PHE D C 1
ATOM 5120 O O . PHE D 2 203 ? 2.96623 57.40404 -19.71466 1.000 36.73495 229 PHE D O 1
ATOM 5128 N N . ARG D 2 204 ? 2.28817 58.00041 -17.64994 1.000 31.21081 230 ARG D N 1
ATOM 5129 C CA . ARG D 2 204 ? 0.96319 57.40724 -17.77875 1.000 34.83243 230 ARG D CA 1
ATOM 5130 C C . ARG D 2 204 ? -0.08403 58.39213 -17.28179 1.000 37.11040 230 ARG D C 1
ATOM 5131 O O . ARG D 2 204 ? 0.02793 58.91159 -16.16614 1.000 36.61716 230 ARG D O 1
ATOM 5139 N N . THR D 2 205 ? -1.09692 58.64519 -18.10770 1.000 37.05870 231 THR D N 1
ATOM 5140 C CA . THR D 2 205 ? -2.20867 59.48625 -17.68396 1.000 42.89890 231 THR D CA 1
ATOM 5141 C C . THR D 2 205 ? -2.97121 58.82439 -16.54355 1.000 40.02451 231 THR D C 1
ATOM 5142 O O . THR D 2 205 ? -2.98760 57.59852 -16.40297 1.000 37.73173 231 THR D O 1
ATOM 5146 N N . LYS D 2 206 ? -3.61131 59.65505 -15.72615 1.000 43.86164 232 LYS D N 1
ATOM 5147 C CA . LYS D 2 206 ? -4.31067 59.16464 -14.55381 1.000 46.53225 232 LYS D CA 1
ATOM 5148 C C . LYS D 2 206 ? -5.61841 58.48642 -14.95231 1.000 43.71347 232 LYS D C 1
ATOM 5149 O O . LYS D 2 206 ? -6.12695 58.70138 -16.05380 1.000 45.65007 232 LYS D O 1
ATOM 5155 N N . PRO D 2 207 ? -6.17717 57.65258 -14.07389 1.000 43.14240 233 PRO D N 1
ATOM 5156 C CA . PRO D 2 207 ? -7.46772 57.02604 -14.37758 1.000 47.70296 233 PRO D CA 1
ATOM 5157 C C . PRO D 2 207 ? -8.60058 58.03436 -14.37490 1.000 55.04453 233 PR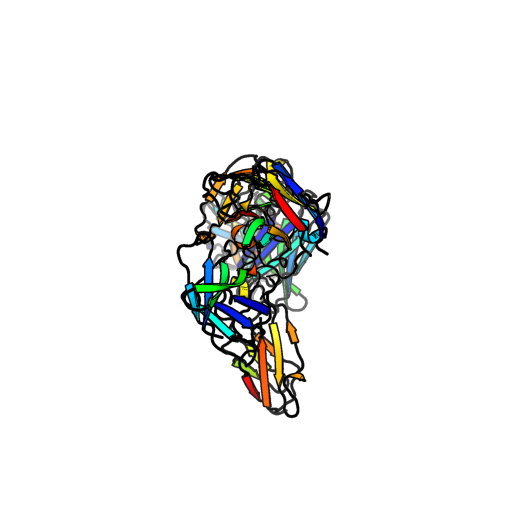O D C 1
ATOM 5158 O O . PRO D 2 207 ? -8.58545 59.02220 -13.63598 1.000 58.74944 233 PRO D O 1
ATOM 5162 N N . ALA D 2 208 ? -9.59061 57.77009 -15.22375 1.000 61.08629 234 ALA D N 1
ATOM 5163 C CA . ALA D 2 208 ? -10.80522 58.57330 -15.22153 1.000 69.46739 234 ALA D CA 1
ATOM 5164 C C . ALA D 2 208 ? -11.49252 58.47791 -13.86653 1.000 63.76944 234 ALA D C 1
ATOM 5165 O O . ALA D 2 208 ? -11.60914 57.39545 -13.28741 1.000 64.95683 234 ALA D O 1
ATOM 5167 N N . ALA D 2 209 ? -11.92819 59.62181 -13.35231 1.000 68.85925 235 ALA D N 1
ATOM 5168 C CA . ALA D 2 209 ? -12.56778 59.67614 -12.04269 1.000 75.34970 235 ALA D CA 1
ATOM 5169 C C . ALA D 2 209 ? -14.09118 59.70729 -12.16393 1.000 71.77997 235 ALA D C 1
ATOM 5170 O O . ALA D 2 209 ? -14.65509 59.29022 -13.17681 1.000 82.23574 235 ALA D O 1
#

Radius of gyration: 35.73 Å; Cα contacts (8 Å, |Δi|>4): 1705; chains: 4; bounding box: 82×77×98 Å

Foldseek 3Di:
DWAKDFADEDAAQAKTKMKIADDLCQQQFWKKFKWWAAVVGDIFGAKIAFNVGDIDGDPVQPPFWDWGDSVRRMIMIIGGRDAQVPWGWMKMFTADGPPDGDNVVSRDPVRGPGMYPTGGHGYHHD/DDKAWADQQFFKIKIKAFDCAWKKKKKAKPPDDDIDIDTWDDPDPTMTMDMGGRDDLQHHDDQVIWIKIFMWDDPDPDTDTPDIDTDRHQQGHEHAAWADWDFPDAAFQKTKIFTHGPSHDPVQLQAKKKKKWKDWPPDDRVPTDIDIDGGSGGMDMDRHGHGFTKMWMWMWMGPDHNNYDIYDIYDIDIDTHHHDD/DDWAKDWADEDEAQAKTKIKIADDLCQVQFWKKFKWFAAVPGDIFTAKIAFNVGDIDGDPVQPPQWDWDDNVRRMIMIIGGRDDQVPWGWMKMFTADGPPDGDNVVSRDPVRGPGIYPTDTHGYHD/DDKAWADQQFFKIKIKDFDPDPLDPWFKKKKKAKPPDDDIDIDTWDDPDSGMTMDMGGRDDLQHHDDQVIWIKIFMWTDDDPDTDTPDIDTDRHQQGHEHAFWAPWDWPDAAFQKTKIFTHGGNHDVVQLAAKKKKKWKDWPPDDRVPTDMDIDGGNGRMDMDRHGHGFTKMWMWMWMHPDHNNYDIYDIYDIDIDHHHHDD

Organism: Homo sapiens (NCBI:txid9606)

InterPro domains:
  IPR003531 Short hematopoietin receptor, family 1, conserved site [PS01355] (198-229)
  IPR003961 Fibronectin type III [PS50853] (134-234)
  IPR003961 Fibronectin type III [SM00060] (132-217)
  IPR003961 Fibronectin type III [cd00063] (134-231)
  IPR013783 Immunoglobulin-like fold [G3DSA:2.60.40.10] (27-131)
  IPR013783 Immunoglobulin-like fold [G3DSA:2.60.40.10] (132-235)
  IPR036116 Fibronectin type III superfamily [SSF49265] (32-129)
  IPR036116 Fibronectin type III superfamily [SSF49265] (132-233)
  IPR040951 Interleukin-2 receptor subunit beta, N-terminal [PF18707] (32-123)